Protein AF-0000000074207872 (afdb_homodimer)

Secondary structure (DSSP, 8-state):
-PEEEEEEEE-TT-EEEESSS-SSGGG--HHHHHHHHHHH--SEEEEEHHHHHHHHHHHHHHHHHTSTTHHHHHHHHHSEEEEE-SS-----STTEEEPPS-HHHHHHHHHH-TT--EEEEES-HHHHHHHHHTT---EEEEEE-SB--SSEEESS-TTPPP-BEEEEEEEE-TTS-EEEEEEE-SS-----HHHHHTTSPP-/-PEEEEEEEE-TT-EEEESSS-SSGGG--HHHHHHHHHHH--SEEEEEHHHHHHHHHHHHHHHHHTSTTHHHHHHHHHSEEEEE-SS-----STTEEEPPS-HHHHHHHHHH-TT--EEEEES-HHHHHHHHHTT---EEEEEE-SB--SSEEESS-TTPPP-BEEEEEEEE-TTS-EEEEEEE-SS-----HHHHHTTS---

Structure (mmCIF, N/CA/C/O backbone):
data_AF-0000000074207872-model_v1
#
loop_
_entity.id
_entity.type
_entity.pdbx_description
1 polymer 'Dihydrofolate reductase'
#
loop_
_atom_site.group_PDB
_atom_site.id
_atom_site.type_symbol
_atom_site.label_atom_id
_atom_site.label_alt_id
_atom_site.label_comp_id
_atom_site.label_asym_id
_atom_site.label_entity_id
_atom_site.label_seq_id
_atom_site.pdbx_PDB_ins_code
_atom_site.Cartn_x
_atom_site.Cartn_y
_atom_site.Cartn_z
_atom_site.occupancy
_atom_site.B_iso_or_equiv
_atom_site.auth_seq_id
_atom_site.auth_comp_id
_atom_site.auth_asym_id
_atom_site.auth_atom_id
_atom_site.pdbx_PDB_model_num
ATOM 1 N N . MET A 1 1 ? -16.484 25.281 2.604 1 92.69 1 MET A N 1
ATOM 2 C CA . MET A 1 1 ? -15.773 24.516 3.633 1 92.69 1 MET A CA 1
ATOM 3 C C . MET A 1 1 ? -14.344 24.219 3.199 1 92.69 1 MET A C 1
ATOM 5 O O . MET A 1 1 ? -14.086 23.938 2.023 1 92.69 1 MET A O 1
ATOM 9 N N . ALA A 1 2 ? -13.445 24.359 4.188 1 97.81 2 ALA A N 1
ATOM 10 C CA . ALA A 1 2 ? -12.031 24.141 3.887 1 97.81 2 ALA A CA 1
ATOM 11 C C . ALA A 1 2 ? -11.773 22.688 3.479 1 97.81 2 ALA A C 1
ATOM 13 O O . ALA A 1 2 ? -12.523 21.781 3.863 1 97.81 2 ALA A O 1
ATOM 14 N N . LYS A 1 3 ? -10.805 22.484 2.66 1 98.06 3 LYS A N 1
ATOM 15 C CA . LYS A 1 3 ? -10.344 21.125 2.336 1 98.06 3 LYS A CA 1
ATOM 16 C C . LYS A 1 3 ? -9.32 20.641 3.357 1 98.06 3 LYS A C 1
ATOM 18 O O . LYS A 1 3 ? -8.352 21.344 3.662 1 98.06 3 LYS A O 1
ATOM 23 N N . ILE A 1 4 ? -9.555 19.484 3.92 1 98.69 4 ILE A N 1
ATOM 24 C CA . ILE A 1 4 ? -8.594 18.875 4.836 1 98.69 4 ILE A CA 1
ATOM 25 C C . ILE A 1 4 ? -7.785 17.812 4.098 1 98.69 4 ILE A C 1
ATOM 27 O O . ILE A 1 4 ? -8.344 16.828 3.623 1 98.69 4 ILE A O 1
ATOM 31 N N . VAL A 1 5 ? -6.473 18 4.047 1 98.69 5 VAL A N 1
ATOM 32 C CA . VAL A 1 5 ? -5.574 17.156 3.256 1 98.69 5 VAL A CA 1
ATOM 33 C C . VAL A 1 5 ? -4.488 16.578 4.152 1 98.69 5 VAL A C 1
ATOM 35 O O . VAL A 1 5 ? -3.791 17.312 4.855 1 98.69 5 VAL A O 1
ATOM 38 N N . SER A 1 6 ? -4.43 15.266 4.199 1 98.5 6 SER A N 1
ATOM 39 C CA . SER A 1 6 ? -3.312 14.594 4.852 1 98.5 6 SER A CA 1
ATOM 40 C C . SER A 1 6 ? -2.311 14.07 3.83 1 98.5 6 SER A C 1
ATOM 42 O O . SER A 1 6 ? -2.699 13.539 2.787 1 98.5 6 SER A O 1
ATOM 44 N N . SER A 1 7 ? -1.043 14.219 4.117 1 97.88 7 SER A N 1
ATOM 45 C CA . SER A 1 7 ? 0.035 13.695 3.283 1 97.88 7 SER A CA 1
ATOM 46 C C . SER A 1 7 ? 0.991 12.828 4.098 1 97.88 7 SER A C 1
ATOM 48 O O . SER A 1 7 ? 1.487 13.25 5.141 1 97.88 7 SER A O 1
ATOM 50 N N . LEU A 1 8 ? 1.247 11.625 3.623 1 97.56 8 LEU A N 1
ATOM 51 C CA . LEU A 1 8 ? 2.068 10.656 4.348 1 97.56 8 LEU A CA 1
ATOM 52 C C . LEU A 1 8 ? 3.043 9.961 3.408 1 97.56 8 LEU A C 1
ATOM 54 O O . LEU A 1 8 ? 2.682 9.609 2.283 1 97.56 8 LEU A O 1
ATOM 58 N N . PHE A 1 9 ? 4.281 9.852 3.854 1 96.31 9 PHE A N 1
ATOM 59 C CA . PHE A 1 9 ? 5.184 8.883 3.244 1 96.31 9 PHE A CA 1
ATOM 60 C C . PHE A 1 9 ? 4.828 7.465 3.678 1 96.31 9 PHE A C 1
ATOM 62 O O . PHE A 1 9 ? 4.633 7.203 4.867 1 96.31 9 PHE A O 1
ATOM 69 N N . MET A 1 10 ? 4.727 6.594 2.713 1 97.06 10 MET A N 1
ATOM 70 C CA . MET A 1 10 ? 4.332 5.227 3.049 1 97.06 10 MET A CA 1
ATOM 71 C C . MET A 1 10 ? 5.191 4.215 2.297 1 97.06 10 MET A C 1
ATOM 73 O O . MET A 1 10 ? 5.488 4.398 1.115 1 97.06 10 MET A O 1
ATOM 77 N N . ALA A 1 11 ? 5.605 3.16 2.984 1 96.06 11 ALA A N 1
ATOM 78 C CA . ALA A 1 11 ? 6.289 2.043 2.338 1 96.06 11 ALA A CA 1
ATOM 79 C C . ALA A 1 11 ? 5.289 1.07 1.72 1 96.06 11 ALA A C 1
ATOM 81 O O . ALA A 1 11 ? 4.082 1.2 1.923 1 96.06 11 ALA A O 1
ATOM 82 N N . LEU A 1 12 ? 5.762 0.075 0.973 1 95.44 12 LEU A N 1
ATOM 83 C CA . LEU A 1 12 ? 4.93 -0.897 0.274 1 95.44 12 LEU A CA 1
ATOM 84 C C . LEU A 1 12 ? 4.156 -1.763 1.264 1 95.44 12 LEU A C 1
ATOM 86 O O . LEU A 1 12 ? 3.111 -2.322 0.923 1 95.44 12 LEU A O 1
ATOM 90 N N . ASP A 1 13 ? 4.664 -1.896 2.475 1 94.62 13 ASP A N 1
ATOM 91 C CA . ASP A 1 13 ? 3.988 -2.682 3.502 1 94.62 13 ASP A CA 1
ATOM 92 C C . ASP A 1 13 ? 3.086 -1.8 4.363 1 94.62 13 ASP A C 1
ATOM 94 O O . ASP A 1 13 ? 2.719 -2.18 5.477 1 94.62 13 ASP A O 1
ATOM 98 N N . ALA A 1 14 ? 2.814 -0.57 3.979 1 96.06 14 ALA A N 1
ATOM 99 C CA . ALA A 1 14 ? 1.838 0.378 4.508 1 96.06 14 ALA A CA 1
ATOM 100 C C . ALA A 1 14 ? 2.34 1.023 5.793 1 96.06 14 ALA A C 1
ATOM 102 O O . ALA A 1 14 ? 1.554 1.577 6.566 1 96.06 14 ALA A O 1
ATOM 103 N N . VAL A 1 15 ? 3.66 0.906 6.023 1 95.19 15 VAL A N 1
ATOM 104 C CA . VAL A 1 15 ? 4.262 1.58 7.168 1 95.19 15 VAL A CA 1
ATOM 105 C C . VAL A 1 15 ? 4.477 3.057 6.848 1 95.19 15 VAL A C 1
ATOM 107 O O . VAL A 1 15 ? 5.004 3.396 5.785 1 95.19 15 VAL A O 1
ATOM 110 N N . VAL A 1 16 ? 4.023 3.912 7.793 1 95.88 16 VAL A N 1
ATOM 111 C CA . VAL A 1 16 ? 4.141 5.352 7.578 1 95.88 16 VAL A CA 1
ATOM 112 C C . VAL A 1 16 ? 5.152 5.941 8.555 1 95.88 16 VAL A C 1
ATOM 114 O O . VAL A 1 16 ? 5.648 7.051 8.352 1 95.88 16 VAL A O 1
ATOM 117 N N . GLU A 1 17 ? 5.438 5.297 9.602 1 93.19 17 GLU A N 1
ATOM 118 C CA . GLU A 1 17 ? 6.508 5.625 10.539 1 93.19 17 GLU A CA 1
ATOM 119 C C . GLU A 1 17 ? 7.367 4.402 10.844 1 93.19 17 GLU A C 1
ATOM 121 O O . GLU A 1 17 ? 6.988 3.561 11.664 1 93.19 17 GLU A O 1
ATOM 126 N N . PRO A 1 18 ? 8.484 4.289 10.281 1 90.31 18 PRO A N 1
ATOM 127 C CA . PRO A 1 18 ? 9.305 3.09 10.477 1 90.31 18 PRO A CA 1
ATOM 128 C C . PRO A 1 18 ? 9.883 2.992 11.883 1 90.31 18 PRO A C 1
ATOM 130 O O . PRO A 1 18 ? 10.172 4.016 12.508 1 90.31 18 PRO A O 1
ATOM 133 N N . ASP A 1 19 ? 10.07 1.761 12.289 1 88.38 19 ASP A N 1
ATOM 134 C CA . ASP A 1 19 ? 10.719 1.52 13.57 1 88.38 19 ASP A CA 1
ATOM 135 C C . ASP A 1 19 ? 12.211 1.831 13.5 1 88.38 19 ASP A C 1
ATOM 137 O O . ASP A 1 19 ? 12.82 2.229 14.5 1 88.38 19 ASP A O 1
ATOM 141 N N . LYS A 1 20 ? 12.734 1.525 12.391 1 81.19 20 LYS A N 1
ATOM 142 C CA . LYS A 1 20 ? 14.172 1.697 12.195 1 81.19 20 LYS A CA 1
ATOM 143 C C . LYS A 1 20 ? 14.477 2.27 10.812 1 81.19 20 LYS A C 1
ATOM 145 O O . LYS A 1 20 ? 13.773 1.975 9.844 1 81.19 20 LYS A O 1
ATOM 150 N N . GLY A 1 21 ? 15.477 3.098 10.867 1 74.69 21 GLY A N 1
ATOM 151 C CA . GLY A 1 21 ? 15.992 3.572 9.594 1 74.69 21 GLY A CA 1
ATOM 152 C C . GLY A 1 21 ? 15.047 4.523 8.883 1 74.69 21 GLY A C 1
ATOM 153 O O . GLY A 1 21 ? 14.109 5.043 9.492 1 74.69 21 GLY A O 1
ATOM 154 N N . ASN A 1 22 ? 15.547 4.961 7.746 1 80.44 22 ASN A N 1
ATOM 155 C CA . ASN A 1 22 ? 14.781 5.844 6.875 1 80.44 22 ASN A CA 1
ATOM 156 C C . ASN A 1 22 ? 14.719 5.309 5.449 1 80.44 22 ASN A C 1
ATOM 158 O O . ASN A 1 22 ? 15.648 5.508 4.668 1 80.44 22 ASN A O 1
ATOM 162 N N . TRP A 1 23 ? 13.633 4.738 5.113 1 80.06 23 TRP A N 1
ATOM 163 C CA . TRP A 1 23 ? 13.484 4.117 3.801 1 80.06 23 TRP A CA 1
ATOM 164 C C . TRP A 1 23 ? 13.133 5.156 2.742 1 80.06 23 TRP A C 1
ATOM 166 O O . TRP A 1 23 ? 13.234 4.887 1.543 1 80.06 23 TRP A O 1
ATOM 176 N N . HIS A 1 24 ? 12.711 6.332 3.162 1 86.56 24 HIS A N 1
ATOM 177 C CA . HIS A 1 24 ? 12.094 7.266 2.227 1 86.56 24 HIS A CA 1
ATOM 178 C C . HIS A 1 24 ? 13.125 8.227 1.649 1 86.56 24 HIS A C 1
ATOM 180 O O . HIS A 1 24 ? 12.977 8.695 0.517 1 86.56 24 HIS A O 1
ATOM 186 N N . PHE A 1 25 ? 14.289 8.422 2.297 1 87.75 25 PHE A N 1
ATOM 187 C CA . PHE A 1 25 ? 15.188 9.5 1.907 1 87.75 25 PHE A CA 1
ATOM 188 C C . PHE A 1 25 ? 15.859 9.195 0.573 1 87.75 25 PHE A C 1
ATOM 190 O O . PHE A 1 25 ? 15.992 10.07 -0.28 1 87.75 25 PHE A O 1
ATOM 197 N N . PRO A 1 26 ? 16.266 7.957 0.367 1 89 26 PRO A N 1
ATOM 198 C CA . PRO A 1 26 ? 16.953 7.664 -0.893 1 89 26 PRO A CA 1
ATOM 199 C C . PRO A 1 26 ? 16.078 7.949 -2.117 1 89 26 PRO A C 1
ATOM 201 O O . PRO A 1 26 ? 16.594 8.055 -3.232 1 89 26 PRO A O 1
ATOM 204 N N . TYR A 1 27 ? 14.812 8.117 -1.928 1 91.5 27 TYR A N 1
ATOM 205 C CA . TYR A 1 27 ? 13.914 8.258 -3.064 1 91.5 27 TYR A CA 1
ATOM 206 C C . TYR A 1 27 ? 13.461 9.703 -3.227 1 91.5 27 TYR A C 1
ATOM 208 O O . TYR A 1 27 ? 12.633 10.008 -4.086 1 91.5 27 TYR A O 1
ATOM 216 N N . PHE A 1 28 ? 13.992 10.562 -2.414 1 90.38 28 PHE A N 1
ATOM 217 C CA . PHE A 1 28 ? 13.625 11.977 -2.494 1 90.38 28 PHE A CA 1
ATOM 218 C C . PHE A 1 28 ? 14.188 12.609 -3.758 1 90.38 28 PHE A C 1
ATOM 220 O O . PHE A 1 28 ? 15.359 12.43 -4.078 1 90.38 28 PHE A O 1
ATOM 227 N N . ASN A 1 29 ? 13.383 13.258 -4.551 1 90.12 29 ASN A N 1
ATOM 228 C CA . ASN A 1 29 ? 13.766 13.992 -5.75 1 90.12 29 ASN A CA 1
ATOM 229 C C . ASN A 1 29 ? 12.922 15.25 -5.938 1 90.12 29 ASN A C 1
ATOM 231 O O . ASN A 1 29 ? 12.141 15.609 -5.055 1 90.12 29 ASN A O 1
ATOM 235 N N . ASP A 1 30 ? 13.094 15.945 -6.984 1 89.88 30 ASP A N 1
ATOM 236 C CA . ASP A 1 30 ? 12.414 17.219 -7.199 1 89.88 30 ASP A CA 1
ATOM 237 C C . ASP A 1 30 ? 10.906 17.016 -7.336 1 89.88 30 ASP A C 1
ATOM 239 O O . ASP A 1 30 ? 10.125 17.859 -6.895 1 89.88 30 ASP A O 1
ATOM 243 N N . GLU A 1 31 ? 10.508 15.914 -7.965 1 93.44 31 GLU A N 1
ATOM 244 C CA . GLU A 1 31 ? 9.078 15.625 -8.109 1 93.44 31 GLU A CA 1
ATOM 245 C C . GLU A 1 31 ? 8.406 15.469 -6.754 1 93.44 31 GLU A C 1
ATOM 247 O O . GLU A 1 31 ? 7.344 16.047 -6.512 1 93.44 31 GLU A O 1
ATOM 252 N N . LEU A 1 32 ? 9.047 14.703 -5.902 1 93.12 32 LEU A N 1
ATOM 253 C CA . LEU A 1 32 ? 8.516 14.477 -4.562 1 93.12 32 LEU A CA 1
ATOM 254 C C . LEU A 1 32 ? 8.484 15.773 -3.76 1 93.12 32 LEU A C 1
ATOM 256 O O . LEU A 1 32 ? 7.484 16.078 -3.113 1 93.12 32 LEU A O 1
ATOM 260 N N . GLY A 1 33 ? 9.586 16.469 -3.811 1 90.25 33 GLY A N 1
ATOM 261 C CA . GLY A 1 33 ? 9.633 17.75 -3.117 1 90.25 33 GLY A CA 1
ATOM 262 C C . GLY A 1 33 ? 8.508 18.688 -3.514 1 90.25 33 GLY A C 1
ATOM 263 O O . GLY A 1 33 ? 7.867 19.297 -2.652 1 90.25 33 GLY A O 1
ATOM 264 N N . ALA A 1 34 ? 8.273 18.781 -4.781 1 91.44 34 ALA A N 1
ATOM 265 C CA . ALA A 1 34 ? 7.223 19.656 -5.293 1 91.44 34 ALA A CA 1
ATOM 266 C C . ALA A 1 34 ? 5.844 19.188 -4.84 1 91.44 34 ALA A C 1
ATOM 268 O O . ALA A 1 34 ? 4.996 20 -4.465 1 91.44 34 ALA A O 1
ATOM 269 N N . ALA A 1 35 ? 5.656 17.906 -4.891 1 94.25 35 ALA A N 1
ATOM 270 C CA . ALA A 1 35 ? 4.367 17.344 -4.5 1 94.25 35 ALA A CA 1
ATOM 271 C C . ALA A 1 35 ? 4.109 17.547 -3.01 1 94.25 35 ALA A C 1
ATOM 273 O O . ALA A 1 35 ? 3 17.891 -2.605 1 94.25 35 ALA A O 1
ATOM 274 N N . VAL A 1 36 ? 5.098 17.312 -2.215 1 92.94 36 VAL A N 1
ATOM 275 C CA . VAL A 1 36 ? 4.996 17.516 -0.773 1 92.94 36 VAL A CA 1
ATOM 276 C C . VAL A 1 36 ? 4.715 18.984 -0.479 1 92.94 36 VAL A C 1
ATOM 278 O O . VAL A 1 36 ? 3.834 19.312 0.323 1 92.94 36 VAL A O 1
ATOM 281 N N . ASP A 1 37 ? 5.414 19.812 -1.17 1 90.12 37 ASP A N 1
ATOM 282 C CA . ASP A 1 37 ? 5.207 21.25 -1.002 1 90.12 37 ASP A CA 1
ATOM 283 C C . ASP A 1 37 ? 3.762 21.641 -1.308 1 90.12 37 ASP A C 1
ATOM 285 O O . ASP A 1 37 ? 3.158 22.438 -0.578 1 90.12 37 ASP A O 1
ATOM 289 N N . GLU A 1 38 ? 3.273 21.094 -2.33 1 92.5 38 GLU A N 1
ATOM 290 C CA . GLU A 1 38 ? 1.896 21.391 -2.715 1 92.5 38 GLU A CA 1
ATOM 291 C C . GLU A 1 38 ? 0.917 20.969 -1.624 1 92.5 38 GLU A C 1
ATOM 293 O O . GLU A 1 38 ? -0.023 21.703 -1.309 1 92.5 38 GLU A O 1
ATOM 298 N N . THR A 1 39 ? 1.133 19.812 -1.017 1 94.75 39 THR A N 1
ATOM 299 C CA . THR A 1 39 ? 0.237 19.328 0.029 1 94.75 39 THR A CA 1
ATOM 300 C C . THR A 1 39 ? 0.387 20.156 1.297 1 94.75 39 THR A C 1
ATOM 302 O O . THR A 1 39 ? -0.563 20.297 2.07 1 94.75 39 THR A O 1
ATOM 305 N N . HIS A 1 40 ? 1.535 20.797 1.459 1 92.75 40 HIS A N 1
ATOM 306 C CA . HIS A 1 40 ? 1.838 21.531 2.68 1 92.75 40 HIS A CA 1
ATOM 307 C C . HIS A 1 40 ? 1.48 23 2.537 1 92.75 40 HIS A C 1
ATOM 309 O O . HIS A 1 40 ? 1.547 23.766 3.508 1 92.75 40 HIS A O 1
ATOM 315 N N . THR A 1 41 ? 1.206 23.438 1.348 1 94.5 41 THR A N 1
ATOM 316 C CA . THR A 1 41 ? 0.68 24.781 1.174 1 94.5 41 THR A CA 1
ATOM 317 C C . THR A 1 41 ? -0.758 24.875 1.677 1 94.5 41 THR A C 1
ATOM 319 O O . THR A 1 41 ? -1.679 24.375 1.033 1 94.5 41 THR A O 1
ATOM 322 N N . ALA A 1 42 ? -0.904 25.484 2.875 1 97.25 42 ALA A N 1
ATOM 323 C CA . ALA A 1 42 ? -2.203 25.5 3.539 1 97.25 42 ALA A CA 1
ATOM 324 C C . ALA A 1 42 ? -2.355 26.734 4.418 1 97.25 42 ALA A C 1
ATOM 326 O O . ALA A 1 42 ? -1.379 27.438 4.68 1 97.25 42 ALA A O 1
ATOM 327 N N . ASP A 1 43 ? -3.594 27.016 4.793 1 98 43 ASP A N 1
ATOM 328 C CA . ASP A 1 43 ? -3.881 28.109 5.723 1 98 43 ASP A CA 1
ATOM 329 C C . ASP A 1 43 ? -3.58 27.703 7.16 1 98 43 ASP A C 1
ATOM 331 O O . ASP A 1 43 ? -3.205 28.531 7.984 1 98 43 ASP A O 1
ATOM 335 N N . VAL A 1 44 ? -3.754 26.438 7.41 1 98.12 44 VAL A N 1
ATOM 336 C CA . VAL A 1 44 ? -3.582 25.891 8.758 1 98.12 44 VAL A CA 1
ATOM 337 C C . VAL A 1 44 ? -2.898 24.531 8.688 1 98.12 44 VAL A C 1
ATOM 339 O O . VAL A 1 44 ? -3.232 23.703 7.832 1 98.12 44 VAL A O 1
ATOM 342 N N . PHE A 1 45 ? -1.943 24.375 9.562 1 98 45 PHE A N 1
ATOM 343 C CA . PHE A 1 45 ? -1.402 23.047 9.836 1 98 45 PHE A CA 1
ATOM 344 C C . PHE A 1 45 ? -2.002 22.484 11.117 1 98 45 PHE A C 1
ATOM 346 O O . PHE A 1 45 ? -1.968 23.125 12.164 1 98 45 PHE A O 1
ATOM 353 N N . LEU A 1 46 ? -2.572 21.375 11 1 98.38 46 LEU A N 1
ATOM 354 C CA . LEU A 1 46 ? -3.074 20.656 12.164 1 98.38 46 LEU A CA 1
ATOM 355 C C . LEU A 1 46 ? -2.113 19.547 12.562 1 98.38 46 LEU A C 1
ATOM 357 O O . LEU A 1 46 ? -1.762 18.688 11.742 1 98.38 46 LEU A O 1
ATOM 361 N N . PHE A 1 47 ? -1.673 19.547 13.852 1 97.81 47 PHE A N 1
ATOM 362 C CA . PHE A 1 47 ? -0.674 18.609 14.344 1 97.81 47 PHE A CA 1
ATOM 363 C C . PHE A 1 47 ? -1.219 17.812 15.516 1 97.81 47 PHE A C 1
ATOM 365 O O . PHE A 1 47 ? -1.949 18.344 16.359 1 97.81 47 PHE A O 1
ATOM 372 N N . GLY A 1 48 ? -0.815 16.531 15.516 1 97.12 48 GLY A N 1
ATOM 373 C CA . GLY A 1 48 ? -0.697 15.891 16.812 1 97.12 48 GLY A CA 1
ATOM 374 C C . GLY A 1 48 ? 0.557 16.297 17.578 1 97.12 48 GLY A C 1
ATOM 375 O O . GLY A 1 48 ? 1.52 16.781 16.969 1 97.12 48 GLY A O 1
ATOM 376 N N . ARG A 1 49 ? 0.587 16 18.828 1 95.75 49 ARG A N 1
ATOM 377 C CA . ARG A 1 49 ? 1.651 16.484 19.688 1 95.75 49 ARG A CA 1
ATOM 378 C C . ARG A 1 49 ? 3.008 15.938 19.266 1 95.75 49 ARG A C 1
ATOM 380 O O . ARG A 1 49 ? 3.979 16.688 19.141 1 95.75 49 ARG A O 1
ATOM 387 N N . VAL A 1 50 ? 3.078 14.664 18.969 1 93.62 50 VAL A N 1
ATOM 388 C CA . VAL A 1 50 ? 4.348 14 18.672 1 93.62 50 VAL A CA 1
ATOM 389 C C . VAL A 1 50 ? 4.941 14.57 17.391 1 93.62 50 VAL A C 1
ATOM 391 O O . VAL A 1 50 ? 6.129 14.906 17.344 1 93.62 50 VAL A O 1
ATOM 394 N N . THR A 1 51 ? 4.125 14.703 16.375 1 94.88 51 THR A N 1
ATOM 395 C CA . THR A 1 51 ? 4.594 15.266 15.117 1 94.88 51 THR A CA 1
ATOM 396 C C . THR A 1 51 ? 4.984 16.734 15.297 1 94.88 51 THR A C 1
ATOM 398 O O . THR A 1 51 ? 6 17.172 14.758 1 94.88 51 THR A O 1
ATOM 401 N N . TYR A 1 52 ? 4.203 17.453 16.062 1 95.88 52 TYR A N 1
ATOM 402 C CA . TYR A 1 52 ? 4.535 18.859 16.312 1 95.88 52 TYR A CA 1
ATOM 403 C C . TYR A 1 52 ? 5.914 18.984 16.953 1 95.88 52 TYR A C 1
ATOM 405 O O . TYR A 1 52 ? 6.734 19.797 16.516 1 95.88 52 TYR A O 1
ATOM 413 N N . ASP A 1 53 ? 6.152 18.172 17.984 1 95 53 ASP A N 1
ATOM 414 C CA . ASP A 1 53 ? 7.43 18.234 18.688 1 95 53 ASP A CA 1
ATOM 415 C C . ASP A 1 53 ? 8.594 17.969 17.734 1 95 53 ASP A C 1
ATOM 417 O O . ASP A 1 53 ? 9.633 18.641 17.828 1 95 53 ASP A O 1
ATOM 421 N N . SER A 1 54 ? 8.367 17.047 16.875 1 93.56 54 SER A N 1
ATOM 422 C CA . SER A 1 54 ? 9.391 16.734 15.883 1 93.56 54 SER A CA 1
ATOM 423 C C . SER A 1 54 ? 9.656 17.922 14.969 1 93.56 54 SER A C 1
ATOM 425 O O . SER A 1 54 ? 10.812 18.312 14.75 1 93.56 54 SER A O 1
ATOM 427 N N . PHE A 1 55 ? 8.625 18.531 14.469 1 94.56 55 PHE A N 1
ATOM 428 C CA . PHE A 1 55 ? 8.75 19.672 13.562 1 94.56 55 PHE A CA 1
ATOM 429 C C . PHE A 1 55 ? 9.344 20.875 14.289 1 94.56 55 PHE A C 1
ATOM 431 O O . PHE A 1 55 ? 10.273 21.516 13.781 1 94.56 55 PHE A O 1
ATOM 438 N N . ALA A 1 5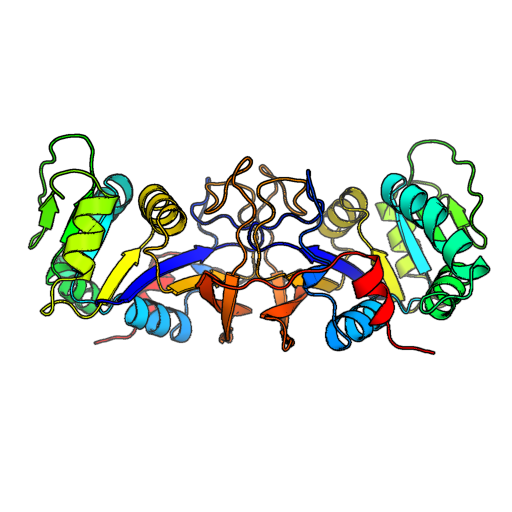6 ? 8.844 21.156 15.445 1 95.06 56 ALA A N 1
ATOM 439 C CA . ALA A 1 56 ? 9.289 22.312 16.219 1 95.06 56 ALA A CA 1
ATOM 440 C C . ALA A 1 56 ? 10.758 22.188 16.594 1 95.06 56 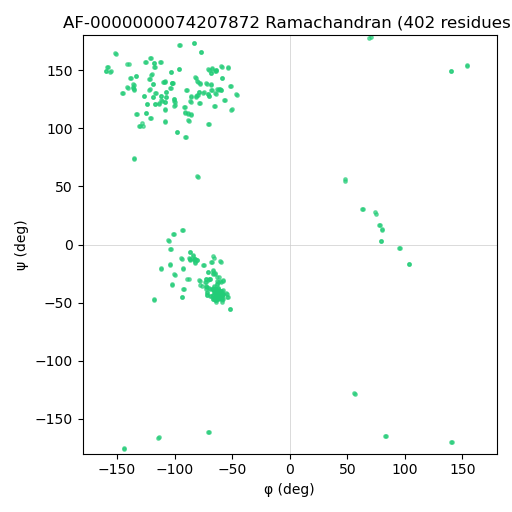ALA A C 1
ATOM 442 O O . ALA A 1 56 ? 11.453 23.188 16.766 1 95.06 56 ALA A O 1
ATOM 443 N N . GLY A 1 57 ? 11.172 20.938 16.703 1 93.75 57 GLY A N 1
ATOM 444 C CA . GLY A 1 57 ? 12.57 20.688 17.047 1 93.75 57 GLY A CA 1
ATOM 445 C C . GLY A 1 57 ? 13.5 20.797 15.859 1 93.75 57 GLY A C 1
ATOM 446 O O . GLY A 1 57 ? 14.719 20.938 16.031 1 93.75 57 GLY A O 1
ATOM 447 N N . ALA A 1 58 ? 12.945 20.828 14.711 1 91.38 58 ALA A N 1
ATOM 448 C CA . ALA A 1 58 ? 13.805 20.719 13.531 1 91.38 58 ALA A CA 1
ATOM 449 C C . ALA A 1 58 ? 13.719 21.969 12.664 1 91.38 58 ALA A C 1
ATOM 451 O O . ALA A 1 58 ? 14.734 22.562 12.328 1 91.38 58 ALA A O 1
ATOM 452 N N . TRP A 1 59 ? 12.539 22.406 12.391 1 92.94 59 TRP A N 1
ATOM 453 C CA . TRP A 1 59 ? 12.344 23.344 11.281 1 92.94 59 TRP A CA 1
ATOM 454 C C . TRP A 1 59 ? 12.797 24.75 11.656 1 92.94 59 TRP A C 1
ATOM 456 O O . TRP A 1 59 ? 13.383 25.453 10.844 1 92.94 59 TRP A O 1
ATOM 466 N N . PRO A 1 60 ? 12.625 25.219 12.938 1 94.38 60 PRO A N 1
ATOM 467 C CA . PRO A 1 60 ? 13.188 26.516 13.305 1 94.38 60 PRO A CA 1
ATOM 468 C C . PRO A 1 60 ? 14.703 26.578 13.141 1 94.38 60 PRO A C 1
ATOM 470 O O . PRO A 1 60 ? 15.242 27.578 12.68 1 94.38 60 PRO A O 1
ATOM 473 N N . GLU A 1 61 ? 15.32 25.5 13.508 1 92.5 61 GLU A N 1
ATOM 474 C CA . GLU A 1 61 ? 16.766 25.438 13.336 1 92.5 61 GLU A CA 1
ATOM 475 C C . GLU A 1 61 ? 17.156 25.453 11.859 1 92.5 61 GLU A C 1
ATOM 477 O O . GLU A 1 61 ? 18.125 26.109 11.469 1 92.5 61 GLU A O 1
ATOM 482 N N . ARG A 1 62 ? 16.422 24.812 11.086 1 90.75 62 ARG A N 1
ATOM 483 C CA . ARG A 1 62 ? 16.688 24.781 9.648 1 90.75 62 ARG A CA 1
ATOM 484 C C . ARG A 1 62 ? 16.469 26.156 9.016 1 90.75 62 ARG A C 1
ATOM 486 O O . ARG A 1 62 ? 17.219 26.547 8.117 1 90.75 62 ARG A O 1
ATOM 493 N N . GLU A 1 63 ? 15.5 26.797 9.461 1 92 63 GLU A N 1
ATOM 494 C CA . GLU A 1 63 ? 15.266 28.172 9 1 92 63 GLU A CA 1
ATOM 495 C C . GLU A 1 63 ? 16.438 29.078 9.344 1 92 63 GLU A C 1
ATOM 497 O O . GLU A 1 63 ? 16.922 29.812 8.492 1 92 63 GLU A O 1
ATOM 502 N N . ALA A 1 64 ? 16.922 28.938 10.508 1 94.25 64 ALA A N 1
ATOM 503 C CA . ALA A 1 64 ? 18 29.797 10.992 1 94.25 64 ALA A CA 1
ATOM 504 C C . ALA A 1 64 ? 19.312 29.469 10.281 1 94.25 64 ALA A C 1
ATOM 506 O O . ALA A 1 64 ? 20.141 30.359 10.039 1 94.25 64 ALA A O 1
ATOM 507 N N . ALA A 1 65 ? 19.438 28.266 9.914 1 91.69 65 ALA A N 1
ATOM 508 C CA . ALA A 1 65 ? 20.688 27.812 9.289 1 91.69 65 ALA A CA 1
ATOM 509 C C . ALA A 1 65 ? 20.812 28.359 7.875 1 91.69 65 ALA A C 1
ATOM 511 O O . ALA A 1 65 ? 21.922 28.484 7.352 1 91.69 65 ALA A O 1
ATOM 512 N N . GLY A 1 66 ? 19.734 28.594 7.199 1 88.75 66 GLY A N 1
ATOM 513 C CA . GLY A 1 66 ? 19.734 29.266 5.91 1 88.75 66 GLY A CA 1
ATOM 514 C C . GLY A 1 66 ? 20.109 28.359 4.758 1 88.75 66 GLY A C 1
ATOM 515 O O . GLY A 1 66 ? 20.516 28.828 3.693 1 88.75 66 GLY A O 1
ATOM 516 N N . GLY A 1 67 ? 20.078 27.188 5.098 1 85.25 67 GLY A N 1
ATOM 517 C CA . GLY A 1 67 ? 20.422 26.219 4.062 1 85.25 67 GLY A CA 1
ATOM 518 C C . GLY A 1 67 ? 19.359 26.094 2.99 1 85.25 67 GLY A C 1
ATOM 519 O O . GLY A 1 67 ? 18.531 27 2.809 1 85.25 67 GLY A O 1
ATOM 520 N N . GLU A 1 68 ? 19.359 25.031 2.219 1 82.94 68 GLU A N 1
ATOM 521 C CA . GLU A 1 68 ? 18.516 24.812 1.052 1 82.94 68 GLU A CA 1
ATOM 522 C C . GLU A 1 68 ? 17.047 24.688 1.452 1 82.94 68 GLU A C 1
ATOM 524 O O . GLU A 1 68 ? 16.156 25.062 0.682 1 82.94 68 GLU A O 1
ATOM 529 N N . ASP A 1 69 ? 16.828 24.281 2.701 1 85.38 69 ASP A N 1
ATOM 530 C CA . ASP A 1 69 ? 15.445 24.062 3.133 1 85.38 69 ASP A CA 1
ATOM 531 C C . ASP A 1 69 ? 14.945 25.234 3.971 1 85.38 69 ASP A C 1
ATOM 533 O O . ASP A 1 69 ? 13.844 25.172 4.523 1 85.38 69 ASP A O 1
ATOM 537 N N . ALA A 1 70 ? 15.68 26.266 4.02 1 89.44 70 ALA A N 1
ATOM 538 C CA . ALA A 1 70 ? 15.328 27.391 4.871 1 89.44 70 ALA A CA 1
ATOM 539 C C . ALA A 1 70 ? 14.055 28.078 4.383 1 89.44 70 ALA A C 1
ATOM 541 O O . ALA A 1 70 ? 13.258 28.562 5.184 1 89.44 70 ALA A O 1
ATOM 542 N N . GLY A 1 71 ? 13.93 28.156 3.064 1 86.5 71 GLY A N 1
ATOM 543 C CA . GLY A 1 71 ? 12.727 28.75 2.514 1 86.5 71 GLY A CA 1
ATOM 544 C C . GLY A 1 71 ? 11.461 28.016 2.912 1 86.5 71 GLY A C 1
ATOM 545 O O . GLY A 1 71 ? 10.484 28.625 3.342 1 86.5 71 GLY A O 1
ATOM 546 N N . PHE A 1 72 ? 11.523 26.75 2.797 1 86.81 72 PHE A N 1
ATOM 547 C CA . PHE A 1 72 ? 10.406 25.906 3.217 1 86.81 72 PHE A CA 1
ATOM 548 C C . PHE A 1 72 ? 10.164 26.047 4.715 1 86.81 72 PHE A C 1
ATOM 550 O O . PHE A 1 72 ? 9.016 26.156 5.156 1 86.81 72 PHE A O 1
ATOM 557 N N . ALA A 1 73 ? 11.188 26.031 5.445 1 90.56 73 ALA A N 1
ATOM 558 C CA . ALA A 1 73 ? 11.117 26.172 6.895 1 90.56 73 ALA A CA 1
ATOM 559 C C . ALA A 1 73 ? 10.438 27.484 7.289 1 90.56 73 ALA A C 1
ATOM 561 O O . ALA A 1 73 ? 9.609 27.5 8.203 1 90.56 73 ALA A O 1
ATOM 562 N N . ARG A 1 74 ? 10.797 28.516 6.598 1 93.38 74 ARG A N 1
ATOM 563 C CA . ARG A 1 74 ? 10.188 29.828 6.875 1 93.38 74 ARG A CA 1
ATOM 564 C C . ARG A 1 74 ? 8.695 29.797 6.566 1 93.38 74 ARG A C 1
ATOM 566 O O . ARG A 1 74 ? 7.891 30.312 7.352 1 93.38 74 ARG A O 1
ATOM 573 N N . ARG A 1 75 ? 8.406 29.156 5.52 1 92.5 75 ARG A N 1
ATOM 574 C CA . ARG A 1 75 ? 7.008 29.109 5.109 1 92.5 75 ARG A CA 1
ATOM 575 C C . ARG A 1 75 ? 6.164 28.375 6.137 1 92.5 75 ARG A C 1
ATOM 577 O O . ARG A 1 75 ? 5.117 28.859 6.566 1 92.5 75 ARG A O 1
ATOM 584 N N . ILE A 1 76 ? 6.625 27.219 6.52 1 92.31 76 ILE A N 1
ATOM 585 C CA . ILE A 1 76 ? 5.828 26.453 7.465 1 92.31 76 ILE A CA 1
ATOM 586 C C . ILE A 1 76 ? 5.832 27.141 8.828 1 92.31 76 ILE A C 1
ATOM 588 O O . ILE A 1 76 ? 4.852 27.062 9.578 1 92.31 76 ILE A O 1
ATOM 592 N N . GLY A 1 77 ? 6.891 27.828 9.117 1 95.12 77 GLY A N 1
ATOM 593 C CA . GLY A 1 77 ? 6.938 28.609 10.344 1 95.12 77 GLY A CA 1
ATOM 594 C C . GLY A 1 77 ? 5.895 29.703 10.398 1 95.12 77 GLY A C 1
ATOM 595 O O . GLY A 1 77 ? 5.387 30.031 11.477 1 95.12 77 GLY A O 1
ATOM 596 N N . ASP A 1 78 ? 5.578 30.234 9.234 1 96.69 78 ASP A N 1
ATOM 597 C CA . ASP A 1 78 ? 4.68 31.375 9.156 1 96.69 78 ASP A CA 1
ATOM 598 C C . ASP A 1 78 ? 3.219 30.938 9.117 1 96.69 78 ASP A C 1
ATOM 600 O O . ASP A 1 78 ? 2.311 31.75 9.305 1 96.69 78 ASP A O 1
ATOM 604 N N . VAL A 1 79 ? 3.016 29.688 8.891 1 97.19 79 VAL A N 1
ATOM 605 C CA . VAL A 1 79 ? 1.658 29.156 8.781 1 97.19 79 VAL A CA 1
ATOM 606 C C . VAL A 1 79 ? 1.072 28.953 10.18 1 97.19 79 VAL A C 1
ATOM 608 O O . VAL A 1 79 ? 1.779 28.547 11.102 1 97.19 79 VAL A O 1
ATOM 611 N N . ARG A 1 80 ? -0.246 29.312 10.289 1 98.19 80 ARG A N 1
ATOM 612 C CA . ARG A 1 80 ? -0.97 29 11.523 1 98.19 80 ARG A CA 1
ATOM 613 C C . ARG A 1 80 ? -0.923 27.516 11.836 1 98.19 80 ARG A C 1
ATOM 615 O O . ARG A 1 80 ? -1.247 26.688 10.977 1 98.19 80 ARG A O 1
ATOM 622 N N . LYS A 1 81 ? -0.443 27.234 13.047 1 98.19 81 LYS A N 1
ATOM 623 C CA . LYS A 1 81 ? -0.348 25.844 13.469 1 98.19 81 LYS A CA 1
ATOM 624 C C . LYS A 1 81 ? -1.253 25.562 14.672 1 98.19 81 LYS A C 1
ATOM 626 O O . LYS A 1 81 ? -1.219 26.312 15.656 1 98.19 81 LYS A O 1
ATOM 631 N N . ILE A 1 82 ? -2.029 24.516 14.562 1 98.25 82 ILE A N 1
ATOM 632 C CA . ILE A 1 82 ? -2.906 24.078 15.648 1 98.25 82 ILE A CA 1
ATOM 633 C C . ILE A 1 82 ? -2.523 22.672 16.094 1 98.25 82 ILE A C 1
ATOM 635 O O . ILE A 1 82 ? -2.463 21.75 15.281 1 98.25 82 ILE A O 1
ATOM 639 N N . VAL A 1 83 ? -2.303 22.562 17.406 1 98.19 83 VAL A N 1
ATOM 640 C CA . VAL A 1 83 ? -1.784 21.312 17.922 1 98.19 83 VAL A CA 1
ATOM 641 C C . VAL A 1 83 ? -2.84 20.641 18.812 1 98.19 83 VAL A C 1
ATOM 643 O O . VAL A 1 83 ? -3.311 21.234 19.781 1 98.19 83 VAL A O 1
ATOM 646 N N . ALA A 1 84 ? -3.203 19.453 18.438 1 97.44 84 ALA A N 1
ATOM 647 C CA . ALA A 1 84 ? -4.129 18.656 19.234 1 97.44 84 ALA A CA 1
ATOM 648 C C . ALA A 1 84 ? -3.389 17.859 20.312 1 97.44 84 ALA A C 1
ATOM 650 O O . ALA A 1 84 ? -2.455 17.109 20 1 97.44 84 ALA A O 1
ATOM 651 N N . SER A 1 85 ? -3.777 18.062 21.484 1 93.62 85 SER A N 1
ATOM 652 C CA . SER A 1 85 ? -3.232 17.344 22.625 1 93.62 85 SER A CA 1
ATOM 653 C C . SER A 1 85 ? -4.219 17.328 23.781 1 93.62 85 SER A C 1
ATOM 655 O O . SER A 1 85 ? -5.008 18.25 23.953 1 93.62 85 SER A O 1
ATOM 657 N N . ARG A 1 86 ? -4.199 16.234 24.609 1 88.88 86 ARG A N 1
ATOM 658 C CA . ARG A 1 86 ? -5.062 16.109 25.781 1 88.88 86 ARG A CA 1
ATOM 659 C C . ARG A 1 86 ? -4.469 16.828 26.984 1 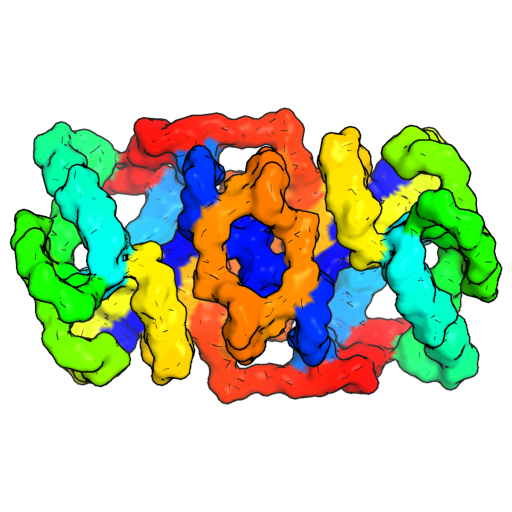88.88 86 ARG A C 1
ATOM 661 O O . ARG A 1 86 ? -5.168 17.094 27.969 1 88.88 86 ARG A O 1
ATOM 668 N N . SER A 1 87 ? -3.174 17.188 26.859 1 90.44 87 SER A N 1
ATOM 669 C CA . SER A 1 87 ? -2.486 17.875 27.938 1 90.44 87 SER A CA 1
ATOM 670 C C . SER A 1 87 ? -2.039 19.266 27.516 1 90.44 87 SER A C 1
ATOM 672 O O . SER A 1 87 ? -1.8 19.516 26.344 1 90.44 87 SER A O 1
ATOM 674 N N . PRO A 1 88 ? -1.959 20.125 28.578 1 91.38 88 PRO A N 1
ATOM 675 C CA . PRO A 1 88 ? -1.449 21.453 28.234 1 91.38 88 PRO A CA 1
ATOM 676 C C . PRO A 1 88 ? -0.054 21.406 27.625 1 91.38 88 PRO A C 1
ATOM 678 O O . PRO A 1 88 ? 0.783 20.609 28.031 1 91.38 88 PRO A O 1
ATOM 681 N N . LEU A 1 89 ? 0.122 22.297 26.672 1 92.12 89 LEU A N 1
ATOM 682 C CA . LEU A 1 89 ? 1.387 22.281 25.953 1 92.12 89 LEU A CA 1
ATOM 683 C C . LEU A 1 89 ? 2.107 23.625 26.094 1 92.12 89 LEU A C 1
ATOM 685 O O . LEU A 1 89 ? 1.466 24.656 26.25 1 92.12 89 LEU A O 1
ATOM 689 N N . ASP A 1 90 ? 3.375 23.547 26.141 1 91.62 90 ASP A N 1
ATOM 690 C CA . ASP A 1 90 ? 4.234 24.719 25.969 1 91.62 90 ASP A CA 1
ATOM 691 C C . ASP A 1 90 ? 4.75 24.812 24.531 1 91.62 90 ASP A C 1
ATOM 693 O O . ASP A 1 90 ? 5.738 24.172 24.172 1 91.62 90 ASP A O 1
ATOM 697 N N . LEU A 1 91 ? 4.059 25.641 23.703 1 94.69 91 LEU A N 1
ATOM 698 C CA . LEU A 1 91 ? 4.367 25.734 22.281 1 94.69 91 LEU A CA 1
ATOM 699 C C . LEU A 1 91 ? 5.395 26.828 22.016 1 94.69 91 LEU A C 1
ATOM 701 O O . LEU A 1 91 ? 5.129 28.016 22.281 1 94.69 91 LEU A O 1
ATOM 705 N N . THR A 1 92 ? 6.582 26.453 21.469 1 91.62 92 THR A N 1
ATOM 706 C CA . THR A 1 92 ? 7.695 27.375 21.312 1 91.62 92 THR A CA 1
ATOM 707 C C . THR A 1 92 ? 7.84 27.812 19.859 1 91.62 92 THR A C 1
ATOM 709 O O . THR A 1 92 ? 8.539 28.781 19.562 1 91.62 92 THR A O 1
ATOM 712 N N . TRP A 1 93 ? 7.234 27.078 18.922 1 96.44 93 TRP A N 1
ATOM 713 C CA . TRP A 1 93 ? 7.301 27.406 17.516 1 96.44 93 TRP A CA 1
ATOM 714 C C . TRP A 1 93 ? 6.285 28.484 17.156 1 96.44 93 TRP A C 1
ATOM 716 O O . TRP A 1 93 ? 5.109 28.391 17.5 1 96.44 93 TRP A O 1
ATOM 726 N N . ARG A 1 94 ? 6.738 29.578 16.516 1 96.88 94 ARG A N 1
ATOM 727 C CA . ARG A 1 94 ? 5.867 30.719 16.266 1 96.88 94 ARG A CA 1
ATOM 728 C C . ARG A 1 94 ? 4.59 30.297 15.562 1 96.88 94 ARG A C 1
ATOM 730 O O . ARG A 1 94 ? 4.582 29.297 14.828 1 96.88 94 ARG A O 1
ATOM 737 N N . ASN A 1 95 ? 3.506 31.016 15.734 1 97.94 95 ASN A N 1
ATOM 738 C CA . ASN A 1 95 ? 2.199 30.844 15.109 1 97.94 95 ASN A CA 1
ATOM 739 C C . ASN A 1 95 ? 1.571 29.5 15.477 1 97.94 95 ASN A C 1
ATOM 741 O O . ASN A 1 95 ? 0.922 28.875 14.641 1 97.94 95 ASN A O 1
ATOM 745 N N . SER A 1 96 ? 1.904 29.031 16.703 1 98 96 SER A N 1
ATOM 746 C CA . SER A 1 96 ? 1.347 27.766 17.188 1 98 96 SER A CA 1
ATOM 747 C C . SER A 1 96 ? 0.324 28.016 18.281 1 98 96 SER A C 1
ATOM 749 O O . SER A 1 96 ? 0.507 28.891 19.125 1 98 96 SER A O 1
ATOM 751 N N . GLU A 1 97 ? -0.717 27.281 18.266 1 97.69 97 GLU A N 1
ATOM 752 C CA . GLU A 1 97 ? -1.718 27.297 19.328 1 97.69 97 GLU A CA 1
ATOM 753 C C . GLU A 1 97 ? -2.229 25.891 19.609 1 97.69 97 GLU A C 1
ATOM 755 O O . GLU A 1 97 ? -2.143 25 18.766 1 97.69 97 GLU A O 1
ATOM 760 N N . GLN A 1 98 ? -2.709 25.719 20.812 1 97.62 98 GLN A N 1
ATOM 761 C CA . GLN A 1 98 ? -3.277 24.422 21.188 1 97.62 98 GLN A CA 1
ATOM 762 C C . GLN A 1 98 ? -4.77 24.375 20.875 1 97.62 98 GLN A C 1
ATOM 764 O O . GLN A 1 98 ? -5.504 25.312 21.141 1 97.62 98 GLN A O 1
ATOM 769 N N . LEU A 1 99 ? -5.129 23.266 20.25 1 97 99 LEU A N 1
ATOM 770 C CA . LEU A 1 99 ? -6.539 23.062 19.953 1 97 99 LEU A CA 1
ATOM 771 C C . LEU A 1 99 ? -7.363 22.969 21.234 1 97 99 LEU A C 1
ATOM 773 O O . LEU A 1 99 ? -6.969 22.297 22.188 1 97 99 LEU A O 1
ATOM 777 N N . GLN A 1 100 ? -8.438 23.672 21.234 1 94.06 100 GLN A N 1
ATOM 778 C CA . GLN A 1 100 ? -9.312 23.641 22.406 1 94.06 100 GLN A CA 1
ATOM 779 C C . GLN A 1 100 ? -10.523 22.75 22.156 1 94.06 100 GLN A C 1
ATOM 781 O O . GLN A 1 100 ? -11.078 22.734 21.062 1 94.06 100 GLN A O 1
ATOM 786 N N . GLY A 1 101 ? -10.883 22 23.156 1 93.69 101 GLY A N 1
ATOM 787 C CA . GLY A 1 101 ? -12.078 21.172 23.078 1 93.69 101 GLY A CA 1
ATOM 788 C C . GLY A 1 101 ? -11.836 19.859 22.375 1 93.69 101 GLY A C 1
ATOM 789 O O . GLY A 1 101 ? -10.703 19.391 22.281 1 93.69 101 GLY A O 1
ATOM 790 N N . ASP A 1 102 ? -12.992 19.234 22 1 96 102 ASP A N 1
ATOM 791 C CA . ASP A 1 102 ? -12.953 17.953 21.312 1 96 102 ASP A CA 1
ATOM 792 C C . ASP A 1 102 ? -12.367 18.094 19.906 1 96 102 ASP A C 1
ATOM 794 O O . ASP A 1 102 ? -12.727 19.016 19.172 1 96 102 ASP A O 1
ATOM 798 N N . LEU A 1 103 ? -11.453 17.203 19.594 1 97.44 103 LEU A N 1
ATOM 799 C CA . LEU A 1 103 ? -10.734 17.266 18.328 1 97.44 103 LEU A CA 1
ATOM 800 C C . LEU A 1 103 ? -11.711 17.375 17.156 1 97.44 103 LEU A C 1
ATOM 802 O O . LEU A 1 103 ? -11.602 18.281 16.344 1 97.44 103 LEU A O 1
ATOM 806 N N . VAL A 1 104 ? -12.648 16.453 17.031 1 97.81 104 VAL A N 1
ATOM 807 C CA . VAL A 1 104 ? -13.547 16.359 15.891 1 97.81 104 VAL A CA 1
ATOM 808 C C . VAL A 1 104 ? -14.406 17.625 15.797 1 97.81 104 VAL A C 1
ATOM 810 O O . VAL A 1 104 ? -14.547 18.203 14.719 1 97.81 104 VAL A O 1
ATOM 813 N N . GLU A 1 105 ? -14.922 18.094 16.922 1 97.56 105 GLU A N 1
ATOM 814 C CA . GLU A 1 105 ? -15.75 19.297 16.938 1 97.56 105 GLU A CA 1
ATOM 815 C C . GLU A 1 105 ? -14.938 20.531 16.562 1 97.56 105 GLU A C 1
ATOM 817 O O . GLU A 1 105 ? -15.391 21.359 15.773 1 97.56 105 GLU A O 1
ATOM 822 N N . ALA A 1 106 ? -13.812 20.594 17.141 1 97.44 106 ALA A N 1
ATOM 823 C CA . ALA A 1 106 ? -12.961 21.75 16.891 1 97.44 106 ALA A CA 1
ATOM 824 C C . ALA A 1 106 ? -12.523 21.812 15.43 1 97.44 106 ALA A C 1
ATOM 826 O O . ALA A 1 106 ? -12.516 22.875 14.82 1 97.44 106 ALA A O 1
ATOM 827 N N . VAL A 1 107 ? -12.188 20.656 14.867 1 98.19 107 VAL A N 1
ATOM 828 C CA . VAL A 1 107 ? -11.734 20.625 13.484 1 98.19 107 VAL A CA 1
ATOM 829 C C . VAL A 1 107 ? -12.906 20.875 12.547 1 98.19 107 VAL A C 1
ATOM 831 O O . VAL A 1 107 ? -12.75 21.531 11.516 1 98.19 107 VAL A O 1
ATOM 834 N N . ALA A 1 108 ? -14.086 20.391 12.867 1 98.12 108 ALA A N 1
ATOM 835 C CA . ALA A 1 108 ? -15.273 20.688 12.07 1 98.12 108 ALA A CA 1
ATOM 836 C C . ALA A 1 108 ? -15.531 22.188 12.031 1 98.12 108 ALA A C 1
ATOM 838 O O . ALA A 1 108 ? -15.891 22.734 10.977 1 98.12 108 ALA A O 1
ATOM 839 N N . ALA A 1 109 ? -15.344 22.781 13.188 1 97.44 109 ALA A N 1
ATOM 840 C CA . ALA A 1 109 ? -15.523 24.234 13.258 1 97.44 109 ALA A CA 1
ATOM 841 C C . ALA A 1 109 ? -14.484 24.953 12.398 1 97.44 109 ALA A C 1
ATOM 843 O O . ALA A 1 109 ? -14.805 25.922 11.695 1 97.44 109 ALA A O 1
ATOM 844 N N . LEU A 1 110 ? -13.25 24.516 12.484 1 97.25 110 LEU A N 1
ATOM 845 C CA . LEU A 1 110 ? -12.195 25.078 11.664 1 97.25 110 LEU A CA 1
ATOM 846 C C . LEU A 1 110 ? -12.516 24.938 10.18 1 97.25 110 LEU A C 1
ATOM 848 O O . LEU A 1 110 ? -12.328 25.875 9.398 1 97.25 110 LEU A O 1
ATOM 852 N N . LYS A 1 111 ? -12.938 23.75 9.82 1 97.81 111 LYS A N 1
ATOM 853 C CA . LYS A 1 111 ? -13.297 23.422 8.438 1 97.81 111 LYS A CA 1
ATOM 854 C C . LYS A 1 111 ? -14.398 24.344 7.934 1 97.81 111 LYS A C 1
ATOM 856 O O . LYS A 1 111 ? -14.438 24.703 6.75 1 97.81 111 LYS A O 1
ATOM 861 N N . ALA A 1 112 ? -15.297 24.828 8.797 1 97.62 112 ALA A N 1
ATOM 862 C CA . ALA A 1 112 ? -16.453 25.641 8.43 1 97.62 112 ALA A CA 1
ATOM 863 C C . ALA A 1 112 ? -16.078 27.125 8.391 1 97.62 112 ALA A C 1
ATOM 865 O O . ALA A 1 112 ? -16.859 27.953 7.918 1 97.62 112 ALA A O 1
ATOM 866 N N . ASP A 1 113 ? -14.93 27.438 8.898 1 97.38 113 ASP A N 1
ATOM 867 C CA . ASP A 1 113 ? -14.484 28.828 8.898 1 97.38 113 ASP A CA 1
ATOM 868 C C . ASP A 1 113 ? -14.242 29.328 7.473 1 97.38 113 ASP A C 1
ATOM 870 O O . ASP A 1 113 ? -13.367 28.812 6.77 1 97.38 113 ASP A O 1
ATOM 874 N N . PRO A 1 114 ? -14.906 30.344 6.949 1 97.31 114 PRO A N 1
ATOM 875 C CA . PRO A 1 114 ? -14.805 30.797 5.562 1 97.31 114 PRO A CA 1
ATOM 876 C C . PRO A 1 114 ? -13.445 31.406 5.238 1 97.31 114 PRO A C 1
ATOM 878 O O . PRO A 1 114 ? -13.094 31.562 4.066 1 97.31 114 PRO A O 1
ATOM 881 N N . ALA A 1 115 ? -12.711 31.703 6.273 1 97.38 115 ALA A N 1
ATOM 882 C CA . ALA A 1 115 ? -11.398 32.312 6.066 1 97.38 115 ALA A CA 1
ATOM 883 C C . ALA A 1 115 ? -10.352 31.25 5.754 1 97.38 115 ALA A C 1
ATOM 885 O O . ALA A 1 115 ? -9.234 31.578 5.34 1 97.38 115 ALA A O 1
ATOM 886 N N . ILE A 1 116 ? -10.703 30.078 5.969 1 98 116 ILE A N 1
ATOM 887 C CA . ILE A 1 116 ? -9.766 28.969 5.781 1 98 116 ILE A CA 1
ATOM 888 C C . ILE A 1 116 ? -10.148 28.172 4.531 1 98 116 ILE A C 1
ATOM 890 O O . ILE A 1 116 ? -11.297 27.766 4.379 1 98 116 ILE A O 1
ATOM 894 N N . GLN A 1 117 ? -9.148 27.984 3.629 1 98.06 117 GLN A N 1
ATOM 895 C CA . GLN A 1 117 ? -9.414 27.234 2.402 1 98.06 117 GLN A CA 1
ATOM 896 C C . GLN A 1 117 ? -8.859 25.812 2.496 1 98.06 117 GLN A C 1
ATOM 898 O O . GLN A 1 117 ? -9.406 24.891 1.9 1 98.06 117 GLN A O 1
ATOM 903 N N . LYS A 1 118 ? -7.793 25.641 3.156 1 98.5 118 LYS A N 1
ATOM 904 C CA . LYS A 1 118 ? -7.109 24.359 3.209 1 98.5 118 LYS A CA 1
ATOM 905 C C . LYS A 1 118 ? -6.461 24.141 4.57 1 98.5 118 LYS A C 1
ATOM 907 O O . LYS A 1 118 ? -5.809 25.031 5.109 1 98.5 118 LYS A O 1
ATOM 912 N N . ILE A 1 119 ? -6.691 23 5.172 1 98.56 119 ILE A N 1
ATOM 913 C CA . ILE A 1 119 ? -6.035 22.516 6.379 1 98.56 119 ILE A CA 1
ATOM 914 C C . ILE A 1 119 ? -5.152 21.312 6.031 1 98.56 119 ILE A C 1
ATOM 916 O O . ILE A 1 119 ? -5.621 20.344 5.434 1 98.56 119 ILE A O 1
ATOM 920 N N . ALA A 1 120 ? -3.898 21.391 6.352 1 98.44 120 ALA A N 1
ATOM 921 C CA . ALA A 1 120 ? -2.961 20.328 6.004 1 98.44 120 ALA A CA 1
ATOM 922 C C . ALA A 1 120 ? -2.504 19.578 7.25 1 98.44 120 ALA A C 1
ATOM 924 O O . ALA A 1 120 ? -2.316 20.172 8.312 1 98.44 120 ALA A O 1
ATOM 925 N N . LEU A 1 121 ? -2.4 18.312 7.098 1 97.62 121 LEU A N 1
ATOM 926 C CA . LEU A 1 121 ? -1.792 17.438 8.094 1 97.62 121 LEU A CA 1
ATOM 927 C C . LEU A 1 121 ? -0.567 16.734 7.523 1 97.62 121 LEU A C 1
ATOM 929 O O . LEU A 1 121 ? -0.582 16.281 6.375 1 97.62 121 LEU A O 1
ATOM 933 N N . SER A 1 122 ? 0.427 16.656 8.258 1 92.94 122 SER A N 1
ATOM 934 C CA . SER A 1 122 ? 1.605 15.828 8.039 1 92.94 122 SER A CA 1
ATOM 935 C C . SER A 1 122 ? 1.84 14.883 9.211 1 92.94 122 SER A C 1
ATOM 937 O O . SER A 1 122 ? 1.897 15.312 10.367 1 92.94 122 SER A O 1
ATOM 939 N N . GLY A 1 123 ? 2.094 13.609 8.844 1 95.62 123 GLY A N 1
ATOM 940 C CA . GLY A 1 123 ? 2.137 12.688 9.969 1 95.62 123 GLY A CA 1
ATOM 941 C C . GLY A 1 123 ? 0.866 12.703 10.797 1 95.62 123 GLY A C 1
ATOM 942 O O . GLY A 1 123 ? -0.23 12.516 10.266 1 95.62 123 GLY A O 1
ATOM 943 N N . SER A 1 124 ? 1.105 12.875 12.156 1 97.25 124 SER A N 1
ATOM 944 C CA . SER A 1 124 ? -0.031 13.023 13.062 1 97.25 124 SER A CA 1
ATOM 945 C C . SER A 1 124 ? -1.081 11.945 12.812 1 97.25 124 SER A C 1
ATOM 947 O O . SER A 1 124 ? -2.268 12.25 12.672 1 97.25 124 SER A O 1
ATOM 949 N N . ILE A 1 125 ? -0.617 10.68 12.898 1 96.38 125 ILE A N 1
ATOM 950 C CA . ILE A 1 125 ? -1.386 9.531 12.43 1 96.38 125 ILE A CA 1
ATOM 951 C C . ILE A 1 125 ? -2.65 9.375 13.273 1 96.38 125 ILE A C 1
ATOM 953 O O . ILE A 1 125 ? -3.729 9.102 12.742 1 96.38 125 ILE A O 1
ATOM 957 N N . SER A 1 126 ? -2.547 9.57 14.602 1 95.19 126 SER A N 1
ATOM 958 C CA . SER A 1 126 ? -3.721 9.438 15.453 1 95.19 126 SER A CA 1
ATOM 959 C C . SER A 1 126 ? -4.789 10.461 15.094 1 95.19 126 SER A C 1
ATOM 961 O O . SER A 1 126 ? -5.984 10.156 15.125 1 95.19 126 SER A O 1
ATOM 963 N N . VAL A 1 127 ? -4.375 11.648 14.75 1 97.5 127 VAL A N 1
ATOM 964 C CA . VAL A 1 127 ? -5.305 12.703 14.352 1 97.5 127 VAL A CA 1
ATOM 965 C C . VAL A 1 127 ? -5.934 12.352 13.008 1 97.5 127 VAL A C 1
ATOM 967 O O . VAL A 1 127 ? -7.152 12.453 12.836 1 97.5 127 VAL A O 1
ATOM 970 N N . VAL A 1 128 ? -5.121 11.891 12.07 1 97.56 128 VAL A N 1
ATOM 971 C CA . VAL A 1 128 ? -5.602 11.516 10.742 1 97.56 128 VAL A CA 1
ATOM 972 C C . VAL A 1 128 ? -6.664 10.422 10.867 1 97.56 128 VAL A C 1
ATOM 974 O O . VAL A 1 128 ? -7.723 10.5 10.242 1 97.56 128 VAL A O 1
ATOM 977 N N . ARG A 1 129 ? -6.402 9.43 11.703 1 95.81 129 ARG A N 1
ATOM 978 C CA . ARG A 1 129 ? -7.348 8.336 11.898 1 95.81 129 ARG A CA 1
ATOM 979 C C . ARG A 1 129 ? -8.68 8.852 12.43 1 95.81 129 ARG A C 1
ATOM 981 O O . ARG A 1 129 ? -9.742 8.438 11.953 1 95.81 129 ARG A O 1
ATOM 988 N N . GLN A 1 130 ? -8.617 9.719 13.414 1 96.12 130 GLN A N 1
ATOM 989 C CA . GLN A 1 130 ? -9.844 10.25 14 1 96.12 130 GLN A CA 1
ATOM 990 C C . GLN A 1 130 ? -10.633 11.07 12.984 1 96.12 130 GLN A C 1
ATOM 992 O O . GLN A 1 130 ? -11.867 11 12.953 1 96.12 130 GLN A O 1
ATOM 997 N N . LEU A 1 131 ? -9.945 11.812 12.164 1 97.38 131 LEU A N 1
ATOM 998 C CA . LEU A 1 131 ? -10.633 12.609 11.148 1 97.38 131 LEU A CA 1
ATOM 999 C C . LEU A 1 131 ? -11.25 11.711 10.078 1 97.38 131 LEU A C 1
ATOM 1001 O O . LEU A 1 131 ? -12.336 12.008 9.57 1 97.38 131 LEU A O 1
ATOM 1005 N N . LEU A 1 132 ? -10.547 10.633 9.711 1 95.38 132 LEU A N 1
ATOM 1006 C CA . LEU A 1 132 ? -11.109 9.656 8.789 1 95.38 132 LEU A CA 1
ATOM 1007 C C . LEU A 1 132 ? -12.383 9.039 9.359 1 95.38 132 LEU A C 1
ATOM 1009 O O . LEU A 1 132 ? -13.398 8.945 8.664 1 95.38 132 LEU A O 1
ATOM 1013 N N . ASP A 1 133 ? -12.352 8.688 10.633 1 93.56 133 ASP A N 1
ATOM 1014 C CA . ASP A 1 133 ? -13.5 8.078 11.297 1 93.56 133 ASP A CA 1
ATOM 1015 C C . ASP A 1 133 ? -14.688 9.039 11.336 1 93.56 133 ASP A C 1
ATOM 1017 O O . ASP A 1 133 ? -15.836 8.609 11.227 1 93.56 133 ASP A O 1
ATOM 1021 N N . ALA A 1 134 ? -14.398 10.281 11.461 1 95.44 134 ALA A N 1
ATOM 1022 C CA . ALA A 1 134 ? -15.445 11.289 11.602 1 95.44 134 ALA A CA 1
ATOM 1023 C C . ALA A 1 134 ? -15.945 11.758 10.234 1 95.44 134 ALA A C 1
ATOM 1025 O O . ALA A 1 134 ? -16.875 12.555 10.148 1 95.44 134 ALA A O 1
ATOM 1026 N N . GLY A 1 135 ? -15.297 11.32 9.164 1 94.44 135 GLY A N 1
ATOM 1027 C CA . GLY A 1 135 ? -15.68 11.734 7.824 1 94.44 135 GLY A CA 1
ATOM 1028 C C . GLY A 1 135 ? -15.281 13.156 7.5 1 94.44 135 GLY A C 1
ATOM 1029 O O . GLY A 1 135 ? -15.914 13.812 6.672 1 94.44 135 GLY A O 1
ATOM 1030 N N . LEU A 1 136 ? -14.195 13.648 8.148 1 97.44 136 LEU A N 1
ATOM 1031 C CA . LEU A 1 136 ? -13.812 15.047 7.98 1 97.44 136 LEU A CA 1
ATOM 1032 C C . LEU A 1 136 ? -12.656 15.18 6.992 1 97.44 136 LEU A C 1
ATOM 1034 O O . LEU A 1 136 ? -12.445 16.25 6.418 1 97.44 136 LEU A O 1
ATOM 1038 N N . LEU A 1 137 ? -11.852 14.133 6.848 1 97.81 137 LEU A N 1
ATOM 1039 C CA . LEU A 1 137 ? -10.727 14.188 5.926 1 97.81 137 LEU A CA 1
ATOM 1040 C C . LEU A 1 137 ? -11.203 14.164 4.477 1 97.81 137 LEU A C 1
ATOM 1042 O O . LEU A 1 137 ? -11.961 13.273 4.086 1 97.81 137 LEU A O 1
ATOM 1046 N N . ASP A 1 138 ? -10.703 15.133 3.65 1 98.25 138 ASP A N 1
ATOM 1047 C CA . ASP A 1 138 ? -11.156 15.227 2.266 1 98.25 138 ASP A CA 1
ATOM 1048 C C . ASP A 1 138 ? -10.227 14.461 1.329 1 98.25 138 ASP A C 1
ATOM 1050 O O . ASP A 1 138 ? -10.688 13.773 0.417 1 98.25 138 ASP A O 1
ATOM 1054 N N . GLU A 1 139 ? -8.93 14.633 1.517 1 98.56 139 GLU A N 1
ATOM 1055 C CA . GLU A 1 139 ? -7.969 13.953 0.651 1 98.56 139 GLU A CA 1
ATOM 1056 C C . GLU A 1 139 ? -6.836 13.336 1.463 1 98.56 139 GLU A C 1
ATOM 1058 O O . GLU A 1 139 ? -6.352 13.938 2.422 1 98.56 139 GLU A O 1
ATOM 1063 N N . LEU A 1 140 ? -6.539 12.148 1.146 1 98.38 140 LEU A N 1
ATOM 1064 C CA . LEU A 1 140 ? -5.379 11.438 1.663 1 98.38 140 LEU A CA 1
ATOM 1065 C C . LEU A 1 140 ? -4.316 11.266 0.58 1 98.38 140 LEU A C 1
ATOM 1067 O O . LEU A 1 140 ? -4.508 10.5 -0.367 1 98.38 140 LEU A O 1
ATOM 1071 N N . HIS A 1 141 ? -3.223 12.031 0.654 1 98.62 141 HIS A N 1
ATOM 1072 C CA . HIS A 1 141 ? -2.072 11.922 -0.236 1 98.62 141 HIS A CA 1
ATOM 1073 C C . HIS A 1 141 ? -1.06 10.914 0.299 1 98.62 141 HIS A C 1
ATOM 1075 O O . HIS A 1 141 ? -0.468 11.125 1.36 1 98.62 141 HIS A O 1
ATOM 1081 N N . LEU A 1 142 ? -0.91 9.805 -0.418 1 98.25 142 LEU A N 1
ATOM 1082 C CA . LEU A 1 142 ? 0.059 8.781 -0.05 1 98.25 142 LEU A CA 1
ATOM 1083 C C . LEU A 1 142 ? 1.234 8.766 -1.021 1 98.25 142 LEU A C 1
ATOM 1085 O O . LEU A 1 142 ? 1.049 8.586 -2.227 1 98.25 142 LEU A O 1
ATOM 1089 N N . PHE A 1 143 ? 2.383 9.07 -0.513 1 97.94 143 PHE A N 1
ATOM 1090 C CA . PHE A 1 143 ? 3.621 8.891 -1.262 1 97.94 143 PHE A CA 1
ATOM 1091 C C . PHE A 1 143 ? 4.207 7.5 -1.017 1 97.94 143 PHE A C 1
ATOM 1093 O O . PHE A 1 143 ? 5 7.312 -0.093 1 97.94 143 PHE A O 1
ATOM 1100 N N . VAL A 1 144 ? 3.826 6.574 -1.894 1 97.81 144 VAL A N 1
ATOM 1101 C CA . VAL A 1 144 ? 4.176 5.168 -1.71 1 97.81 144 VAL A CA 1
ATOM 1102 C C . VAL A 1 144 ? 5.559 4.898 -2.297 1 97.81 144 VAL A C 1
ATOM 1104 O O . VAL A 1 144 ? 5.742 4.941 -3.516 1 97.81 144 VAL A O 1
ATOM 1107 N N . HIS A 1 145 ? 6.492 4.629 -1.457 1 97 145 HIS A N 1
ATOM 1108 C CA . HIS A 1 145 ? 7.867 4.344 -1.854 1 97 145 HIS A CA 1
ATOM 1109 C C . HIS A 1 145 ? 8.023 2.889 -2.291 1 97 145 HIS A C 1
ATOM 1111 O O . HIS A 1 145 ? 7.375 1.997 -1.739 1 97 145 HIS A O 1
ATOM 1117 N N . PRO A 1 146 ? 8.859 2.643 -3.299 1 96.44 146 PRO A N 1
ATOM 1118 C CA . PRO A 1 146 ? 9.102 1.276 -3.768 1 96.44 146 PRO A CA 1
ATOM 1119 C C . PRO A 1 146 ? 10.086 0.515 -2.883 1 96.44 146 PRO A C 1
ATOM 1121 O O . PRO A 1 146 ? 11.109 0.031 -3.371 1 96.44 146 PRO A O 1
ATOM 1124 N N . ALA A 1 147 ? 9.75 0.404 -1.619 1 95 147 ALA A N 1
ATOM 1125 C CA . ALA A 1 147 ? 10.508 -0.308 -0.595 1 95 147 ALA A CA 1
ATOM 1126 C C . ALA A 1 147 ? 9.617 -0.698 0.579 1 95 147 ALA A C 1
ATOM 1128 O O . ALA A 1 147 ? 8.594 -0.058 0.828 1 95 147 ALA A O 1
ATOM 1129 N N . THR A 1 148 ? 10.023 -1.769 1.237 1 94.12 148 THR A N 1
ATOM 1130 C CA . THR A 1 148 ? 9.328 -2.125 2.469 1 94.12 148 THR A CA 1
ATOM 1131 C C . THR A 1 148 ? 10.07 -1.59 3.688 1 94.12 148 THR A C 1
ATOM 1133 O O . THR A 1 148 ? 11.297 -1.422 3.646 1 94.12 148 THR A O 1
ATOM 1136 N N . ALA A 1 149 ? 9.352 -1.311 4.734 1 92.75 149 ALA A N 1
ATOM 1137 C CA . ALA A 1 149 ? 9.961 -0.79 5.957 1 92.75 149 ALA A CA 1
ATOM 1138 C C . ALA A 1 149 ? 10.391 -1.925 6.883 1 92.75 149 ALA A C 1
ATOM 1140 O O . ALA A 1 149 ? 11.352 -1.784 7.645 1 92.75 149 ALA A O 1
ATOM 1141 N N . GLY A 1 150 ? 9.68 -3.021 6.816 1 89 150 GLY A N 1
ATOM 1142 C CA . GLY A 1 150 ? 9.961 -4.148 7.691 1 89 150 GLY A CA 1
ATOM 1143 C C . GLY A 1 150 ? 9.398 -3.975 9.094 1 89 150 GLY A C 1
ATOM 1144 O O . GLY A 1 150 ? 9.766 -4.711 10.008 1 89 150 GLY A O 1
ATOM 1145 N N . GLY A 1 151 ? 8.688 -2.895 9.32 1 90.38 151 GLY A N 1
ATOM 1146 C CA . GLY A 1 151 ? 8.07 -2.67 10.617 1 90.38 151 GLY A CA 1
ATOM 1147 C C . GLY A 1 151 ? 7.844 -1.201 10.922 1 90.38 151 GLY A C 1
ATOM 1148 O O . GLY A 1 151 ? 8.57 -0.338 10.43 1 90.38 151 GLY A O 1
ATOM 1149 N N . GLY A 1 152 ? 6.867 -0.957 11.773 1 92.94 152 GLY A N 1
ATOM 1150 C CA . GLY A 1 152 ? 6.555 0.412 12.156 1 92.94 152 GLY A CA 1
ATOM 1151 C C . GLY A 1 152 ? 5.066 0.674 12.273 1 92.94 152 GLY A C 1
ATOM 1152 O O . GLY A 1 152 ? 4.262 -0.262 12.266 1 92.94 152 GLY A O 1
ATOM 1153 N N . LEU A 1 153 ? 4.762 1.98 12.422 1 94 153 LEU A N 1
ATOM 1154 C CA . LEU A 1 153 ? 3.373 2.404 12.555 1 94 153 LEU A CA 1
ATOM 1155 C C . LEU A 1 153 ? 2.689 2.465 11.188 1 94 153 LEU A C 1
ATOM 1157 O O . LEU A 1 153 ? 3.26 2.982 10.227 1 94 153 LEU A O 1
ATOM 1161 N N . ARG A 1 154 ? 1.515 1.819 11.078 1 95 154 ARG A N 1
ATOM 1162 C CA . ARG A 1 154 ? 0.675 1.897 9.891 1 95 154 ARG A CA 1
ATOM 1163 C C . ARG A 1 154 ? -0.508 2.834 10.117 1 95 154 ARG A C 1
ATOM 1165 O O . ARG A 1 154 ? -0.974 2.994 11.242 1 95 154 ARG A O 1
ATOM 1172 N N . LEU A 1 155 ? -0.93 3.484 9.047 1 94.75 155 LEU A N 1
ATOM 1173 C CA . LEU A 1 155 ? -2.078 4.379 9.141 1 94.75 155 LEU A CA 1
ATOM 1174 C C . LEU A 1 155 ? -3.322 3.621 9.594 1 94.75 155 LEU A C 1
ATOM 1176 O O . LEU A 1 155 ? -4.074 4.105 10.445 1 94.75 155 LEU A O 1
ATOM 1180 N N . PHE A 1 156 ? -3.506 2.424 8.961 1 92.94 156 PHE A N 1
ATOM 1181 C CA . PHE A 1 156 ? -4.656 1.586 9.289 1 92.94 156 PHE A CA 1
ATOM 1182 C C . PHE A 1 156 ? -4.234 0.406 10.156 1 92.94 156 PHE A C 1
ATOM 1184 O O . PHE A 1 156 ? -3.213 -0.232 9.891 1 92.94 156 PHE A O 1
ATOM 1191 N N . GLN A 1 157 ? -4.984 0.163 11.18 1 87.94 157 GLN A N 1
ATOM 1192 C CA . GLN A 1 157 ? -4.605 -0.845 12.164 1 87.94 157 GLN A CA 1
ATOM 1193 C C . GLN A 1 157 ? -5.555 -2.039 12.117 1 87.94 157 GLN A C 1
ATOM 1195 O O . GLN A 1 157 ? -6.68 -1.926 11.633 1 87.94 157 GLN A O 1
ATOM 1200 N N . ASP A 1 158 ? -4.965 -3.127 12.625 1 89.12 158 ASP A N 1
ATOM 1201 C CA . ASP A 1 158 ? -5.816 -4.305 12.75 1 89.12 158 ASP A CA 1
ATOM 1202 C C . ASP A 1 158 ? -6.988 -4.039 13.695 1 89.12 158 ASP A C 1
ATOM 1204 O O . ASP A 1 158 ? -6.801 -3.484 14.781 1 89.12 158 ASP A O 1
ATOM 1208 N N . GLY A 1 159 ? -8.117 -4.418 13.281 1 87.19 159 GLY A N 1
ATOM 1209 C CA . GLY A 1 159 ? -9.32 -4.172 14.07 1 87.19 159 GLY A CA 1
ATOM 1210 C C . GLY A 1 159 ? -10.156 -3.027 13.531 1 87.19 159 GLY A C 1
ATOM 1211 O O . GLY A 1 159 ? -11.336 -2.904 13.867 1 87.19 159 GLY A O 1
ATOM 1212 N N . ASP A 1 160 ? -9.547 -2.203 12.672 1 87.19 160 ASP A N 1
ATOM 1213 C CA . ASP A 1 160 ? -10.305 -1.133 12.031 1 87.19 160 ASP A CA 1
ATOM 1214 C C . ASP A 1 160 ? -11.391 -1.699 11.117 1 87.19 160 ASP A C 1
ATOM 1216 O O . ASP A 1 160 ? -11.242 -2.801 10.586 1 87.19 160 ASP A O 1
ATOM 1220 N N . PRO A 1 161 ? -12.461 -0.949 11.008 1 85.31 161 PRO A N 1
ATOM 1221 C CA . PRO A 1 161 ? -13.398 -1.354 9.961 1 85.31 161 PRO A CA 1
ATOM 1222 C C . PRO A 1 161 ? -12.836 -1.169 8.555 1 85.31 161 PRO A C 1
ATOM 1224 O O . PRO A 1 161 ? -11.922 -0.363 8.352 1 85.31 161 PRO A O 1
ATOM 1227 N N . SER A 1 162 ? -13.328 -2.016 7.672 1 87.31 162 SER A N 1
ATOM 1228 C CA . SER A 1 162 ? -12.992 -1.772 6.273 1 87.31 162 SER A CA 1
ATOM 1229 C C . SER A 1 162 ? -13.477 -0.398 5.82 1 87.31 162 SER A C 1
ATOM 1231 O O . SER A 1 162 ? -14.602 0.004 6.129 1 87.31 162 SER A O 1
ATOM 1233 N N . ARG A 1 163 ? -12.641 0.34 5.172 1 90.62 163 ARG A N 1
ATOM 1234 C CA . ARG A 1 163 ? -12.969 1.678 4.691 1 90.62 163 ARG A CA 1
ATOM 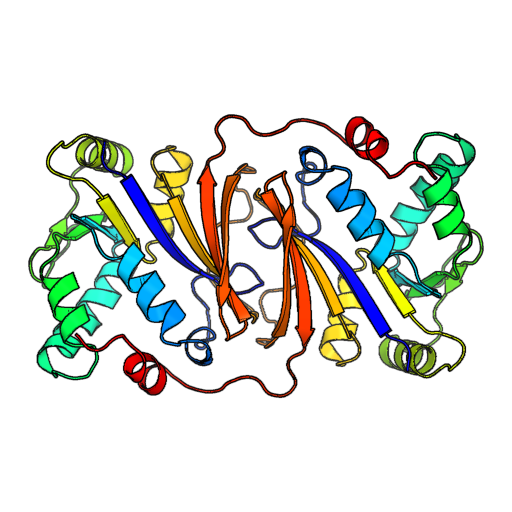1235 C C . ARG A 1 163 ? -12.82 1.764 3.176 1 90.62 163 ARG A C 1
ATOM 1237 O O . ARG A 1 163 ? -11.711 1.69 2.65 1 90.62 163 ARG A O 1
ATOM 1244 N N . PRO A 1 164 ? -13.977 1.866 2.488 1 94.19 164 PRO A N 1
ATOM 1245 C CA . PRO A 1 164 ? -13.859 2.102 1.047 1 94.19 164 PRO A CA 1
ATOM 1246 C C . PRO A 1 164 ? -13.312 3.486 0.716 1 94.19 164 PRO A C 1
ATOM 1248 O O . PRO A 1 164 ? -13.641 4.465 1.392 1 94.19 164 PRO A O 1
ATOM 1251 N N . MET A 1 165 ? -12.453 3.576 -0.221 1 96.44 165 MET A N 1
ATOM 1252 C CA . MET A 1 165 ? -11.859 4.82 -0.706 1 96.44 165 MET A CA 1
ATOM 1253 C C . MET A 1 165 ? -12.047 4.961 -2.213 1 96.44 165 MET A C 1
ATOM 1255 O O . MET A 1 165 ? -12.336 3.98 -2.9 1 96.44 165 MET A O 1
ATOM 1259 N N . LYS A 1 166 ? -11.984 6.148 -2.645 1 96.56 166 LYS A N 1
ATOM 1260 C CA . LYS A 1 166 ? -11.977 6.461 -4.07 1 96.56 166 LYS A CA 1
ATOM 1261 C C . LYS A 1 166 ? -10.625 7.031 -4.5 1 96.56 166 LYS A C 1
ATOM 1263 O O . LYS A 1 166 ? -10.109 7.961 -3.873 1 96.56 166 LYS A O 1
ATOM 1268 N N . LEU A 1 167 ? -10.039 6.418 -5.559 1 97.69 167 LEU A N 1
ATOM 1269 C CA . LEU A 1 167 ? -8.781 6.922 -6.102 1 97.69 167 LEU A CA 1
ATOM 1270 C C . LEU A 1 167 ? -9.023 8.148 -6.977 1 97.69 167 LEU A C 1
ATOM 1272 O O . LEU A 1 167 ? -9.758 8.086 -7.957 1 97.69 167 LEU A O 1
ATOM 1276 N N . LEU A 1 168 ? -8.391 9.258 -6.605 1 97.75 168 LEU A N 1
ATOM 1277 C CA . LEU A 1 168 ? -8.523 10.484 -7.375 1 97.75 168 LEU A CA 1
ATOM 1278 C C . LEU A 1 168 ? -7.422 10.602 -8.422 1 97.75 168 LEU A C 1
ATOM 1280 O O . LEU A 1 168 ? -7.656 11.086 -9.531 1 97.75 168 LEU A O 1
ATOM 1284 N N . SER A 1 169 ? -6.242 10.18 -8.055 1 97.81 169 SER A N 1
ATOM 1285 C CA . SER A 1 169 ? -5.117 10.219 -8.984 1 97.81 169 SER A CA 1
ATOM 1286 C C . SER A 1 169 ? -4.012 9.258 -8.547 1 97.81 169 SER A C 1
ATOM 1288 O O . SER A 1 169 ? -3.889 8.938 -7.367 1 97.81 169 SER A O 1
ATOM 1290 N N . ALA A 1 170 ? -3.285 8.734 -9.5 1 97.94 170 ALA A N 1
ATOM 1291 C CA . ALA A 1 170 ? -2.09 7.91 -9.336 1 97.94 170 ALA A CA 1
ATOM 1292 C C . ALA A 1 170 ? -0.972 8.375 -10.266 1 97.94 170 ALA A C 1
ATOM 1294 O O . ALA A 1 170 ? -1.057 8.211 -11.484 1 97.94 170 ALA A O 1
ATOM 1295 N N . THR A 1 171 ? 0.078 8.914 -9.672 1 97.69 171 THR A N 1
ATOM 1296 C CA . THR A 1 171 ? 1.154 9.492 -10.477 1 97.69 171 THR A CA 1
ATOM 1297 C C . THR A 1 171 ? 2.496 8.859 -10.102 1 97.69 171 THR A C 1
ATOM 1299 O O . THR A 1 171 ? 2.992 9.055 -8.992 1 97.69 171 THR A O 1
ATOM 1302 N N . PRO A 1 172 ? 3.092 8.109 -11.031 1 97.62 172 PRO A N 1
ATOM 1303 C CA . PRO A 1 172 ? 4.445 7.613 -10.781 1 97.62 172 PRO A CA 1
ATOM 1304 C C . PRO A 1 172 ? 5.52 8.672 -11 1 97.62 172 PRO A C 1
ATOM 1306 O O . PRO A 1 172 ? 5.402 9.492 -11.914 1 97.62 172 PRO A O 1
ATOM 1309 N N . PHE A 1 173 ? 6.461 8.711 -10.133 1 96.88 173 PHE A N 1
ATOM 1310 C CA . PHE A 1 173 ? 7.656 9.531 -10.312 1 96.88 173 PHE A CA 1
ATOM 1311 C C . PHE A 1 173 ? 8.789 8.711 -10.922 1 96.88 173 PHE A C 1
ATOM 1313 O O . PHE A 1 173 ? 8.695 7.488 -11.023 1 96.88 173 PHE A O 1
ATOM 1320 N N . ARG A 1 174 ? 9.898 9.414 -11.305 1 94.44 174 ARG A N 1
ATOM 1321 C CA . ARG A 1 174 ? 11.016 8.766 -11.984 1 94.44 174 ARG A CA 1
ATOM 1322 C C . ARG A 1 174 ? 11.711 7.777 -11.055 1 94.44 174 ARG A C 1
ATOM 1324 O O . ARG A 1 174 ? 12.305 6.797 -11.516 1 94.44 174 ARG A O 1
ATOM 1331 N N . THR A 1 175 ? 11.578 7.945 -9.758 1 93.56 175 THR A N 1
ATOM 1332 C CA . THR A 1 175 ? 12.258 7.125 -8.766 1 93.56 175 THR A CA 1
ATOM 1333 C C . THR A 1 175 ? 11.484 5.836 -8.5 1 93.56 175 THR A C 1
ATOM 1335 O O . THR A 1 175 ? 11.961 4.957 -7.777 1 93.56 175 THR A O 1
ATOM 1338 N N . GLY A 1 176 ? 10.312 5.75 -9.008 1 94.94 176 GLY A N 1
ATOM 1339 C CA . GLY A 1 176 ? 9.453 4.613 -8.719 1 94.94 176 GLY A CA 1
ATOM 1340 C C . GLY A 1 176 ? 8.484 4.875 -7.582 1 94.94 176 GLY A C 1
ATOM 1341 O O . GLY A 1 176 ? 7.672 4.008 -7.242 1 94.94 176 GLY A O 1
ATOM 1342 N N . LEU A 1 177 ? 8.586 6.031 -6.988 1 96.5 177 LEU A N 1
ATOM 1343 C CA . LEU A 1 177 ? 7.629 6.461 -5.977 1 96.5 177 LEU A CA 1
ATOM 1344 C C . LEU A 1 177 ? 6.285 6.797 -6.609 1 96.5 177 LEU A C 1
ATOM 1346 O O . LEU A 1 177 ? 6.23 7.402 -7.684 1 96.5 177 LEU A O 1
ATOM 1350 N N . LEU A 1 178 ? 5.203 6.391 -5.965 1 98 178 LEU A N 1
ATOM 1351 C CA . LEU A 1 178 ? 3.859 6.699 -6.441 1 98 178 LEU A CA 1
ATOM 1352 C C . LEU A 1 178 ? 3.189 7.738 -5.551 1 98 178 LEU A C 1
ATOM 1354 O O . LEU A 1 178 ? 3.17 7.594 -4.324 1 98 178 LEU A O 1
ATOM 1358 N N . HIS A 1 179 ? 2.793 8.82 -6.16 1 98.44 179 HIS A N 1
ATOM 1359 C CA . HIS A 1 179 ? 1.896 9.742 -5.473 1 98.44 179 HIS A CA 1
ATOM 1360 C C . HIS A 1 179 ? 0.436 9.359 -5.699 1 98.44 179 HIS A C 1
ATOM 1362 O O . HIS A 1 179 ? -0.095 9.539 -6.797 1 98.44 179 HIS A O 1
ATOM 1368 N N . LEU A 1 180 ? -0.231 8.805 -4.668 1 98.5 180 LEU A N 1
ATOM 1369 C CA . LEU A 1 180 ? -1.628 8.383 -4.723 1 98.5 180 LEU A CA 1
ATOM 1370 C C . LEU A 1 180 ? -2.51 9.336 -3.922 1 98.5 180 LEU A C 1
ATOM 1372 O O . LEU A 1 180 ? -2.191 9.672 -2.779 1 98.5 180 LEU A O 1
ATOM 1376 N N . VAL A 1 181 ? -3.586 9.758 -4.535 1 98.56 181 VAL A N 1
ATOM 1377 C CA . VAL A 1 181 ? -4.547 10.609 -3.836 1 98.56 181 VAL A CA 1
ATOM 1378 C C . VAL A 1 181 ? -5.887 9.891 -3.721 1 98.56 181 VAL A C 1
ATOM 1380 O O . VAL A 1 181 ? -6.465 9.477 -4.73 1 98.56 181 VAL A O 1
ATOM 1383 N N . TYR A 1 182 ? -6.297 9.727 -2.469 1 98.31 182 TYR A N 1
ATOM 1384 C CA . TYR A 1 182 ? -7.57 9.07 -2.191 1 98.31 182 TYR A CA 1
ATOM 1385 C C . TYR A 1 182 ? -8.531 10.016 -1.479 1 98.31 182 TYR A C 1
ATOM 1387 O O . TYR A 1 182 ? -8.102 10.984 -0.85 1 98.31 182 TYR A O 1
ATOM 1395 N N . THR A 1 183 ? -9.781 9.727 -1.616 1 97.88 183 THR A N 1
ATOM 1396 C CA . THR A 1 183 ? -10.836 10.328 -0.804 1 97.88 183 THR A CA 1
ATOM 1397 C C . THR A 1 183 ? -11.805 9.266 -0.3 1 97.88 183 THR A C 1
ATOM 1399 O O . THR A 1 183 ? -11.969 8.219 -0.934 1 97.88 183 THR A O 1
ATOM 1402 N N . PRO A 1 184 ? -12.312 9.469 0.933 1 95.25 184 PRO A N 1
ATOM 1403 C CA . PRO A 1 184 ? -13.344 8.516 1.35 1 95.25 184 PRO A CA 1
ATOM 1404 C C . PRO A 1 184 ? -14.461 8.367 0.321 1 95.25 184 PRO A C 1
ATOM 1406 O O . PRO A 1 184 ? -14.875 9.359 -0.295 1 95.25 184 PRO A O 1
ATOM 1409 N N . ASP A 1 185 ? -14.82 7.125 0.117 1 93.44 185 ASP A N 1
ATOM 1410 C CA . ASP A 1 185 ? -15.898 6.863 -0.837 1 93.44 185 ASP A CA 1
ATOM 1411 C C . ASP A 1 185 ? -17.25 6.848 -0.144 1 93.44 185 ASP A C 1
ATOM 1413 O O . ASP A 1 185 ? -17.562 5.926 0.615 1 93.44 185 ASP A O 1
ATOM 1417 N N . PRO A 1 186 ? -18.078 7.789 -0.45 1 87.56 186 PRO A N 1
ATOM 1418 C CA . PRO A 1 186 ? -19.391 7.828 0.203 1 87.56 186 PRO A CA 1
ATOM 1419 C C . PRO A 1 186 ? -20.359 6.77 -0.338 1 87.56 186 PRO A C 1
ATOM 1421 O O . PRO A 1 186 ? -21.359 6.457 0.305 1 87.56 186 PRO A O 1
ATOM 1424 N N . ASN A 1 187 ? -20.109 6.207 -1.493 1 88.56 187 ASN A N 1
ATOM 1425 C CA . ASN A 1 187 ? -20.938 5.188 -2.135 1 88.56 187 ASN A CA 1
ATOM 1426 C C . ASN A 1 187 ? -20.078 4.047 -2.688 1 88.56 187 ASN A C 1
ATOM 1428 O O . ASN A 1 187 ? -20 3.865 -3.902 1 88.56 187 ASN A O 1
ATOM 1432 N N . PRO A 1 188 ? -19.625 3.262 -1.761 1 86.25 188 PRO A N 1
ATOM 1433 C CA . PRO A 1 188 ? -18.75 2.186 -2.232 1 86.25 188 PRO A CA 1
ATOM 1434 C C . PRO A 1 188 ? -19.484 1.141 -3.061 1 86.25 188 PRO A C 1
ATOM 1436 O O . PRO A 1 188 ? -20.703 0.96 -2.891 1 86.25 188 PRO A O 1
ATOM 1439 N N . PRO A 1 189 ? -18.703 0.579 -4.059 1 85 189 PRO A N 1
ATOM 1440 C CA . PRO A 1 189 ? -19.328 -0.515 -4.793 1 85 189 PRO A CA 1
ATOM 1441 C C . PRO A 1 189 ? -19.734 -1.684 -3.895 1 85 189 PRO A C 1
ATOM 1443 O O . PRO A 1 189 ? -19.172 -1.839 -2.803 1 85 189 PRO A O 1
ATOM 1446 N N . THR A 1 190 ? -20.703 -2.34 -4.367 1 81.75 190 THR A N 1
ATOM 1447 C CA . THR A 1 190 ? -21.156 -3.529 -3.662 1 81.75 190 THR A CA 1
ATOM 1448 C C . THR A 1 190 ? -21.062 -4.762 -4.555 1 81.75 190 THR A C 1
ATOM 1450 O O . THR A 1 190 ? -20.891 -4.641 -5.773 1 81.75 190 THR A O 1
ATOM 1453 N N . GLY A 1 191 ? -21.047 -5.941 -3.982 1 80.25 191 GLY A N 1
ATOM 1454 C CA . GLY A 1 191 ? -21.031 -7.172 -4.758 1 80.25 191 GLY A CA 1
ATOM 1455 C C . GLY A 1 191 ? -20.125 -8.234 -4.168 1 80.25 191 GLY A C 1
ATOM 1456 O O . GLY A 1 191 ? -19.125 -7.922 -3.508 1 80.25 191 GLY A O 1
ATOM 1457 N N . GLY A 1 192 ? -20.531 -9.469 -4.402 1 79.5 192 GLY A N 1
ATOM 1458 C CA . GLY A 1 192 ? -19.766 -10.617 -3.947 1 79.5 192 GLY A CA 1
ATOM 1459 C C . GLY A 1 192 ? -19.188 -11.438 -5.086 1 79.5 192 GLY A C 1
ATOM 1460 O O . GLY A 1 192 ? -19.016 -10.938 -6.195 1 79.5 192 GLY A O 1
ATOM 1461 N N . TYR A 1 193 ? -18.75 -12.633 -4.699 1 76.81 193 TYR A N 1
ATOM 1462 C CA . TYR A 1 193 ? -18.109 -13.539 -5.645 1 76.81 193 TYR A CA 1
ATOM 1463 C C . TYR A 1 193 ? -19.016 -13.789 -6.848 1 76.81 193 TYR A C 1
ATOM 1465 O O . TYR A 1 193 ? -18.547 -13.797 -7.988 1 76.81 193 TYR A O 1
ATOM 1473 N N . GLU A 1 194 ? -20.234 -13.961 -6.57 1 76.25 194 GLU A N 1
ATOM 1474 C CA . GLU A 1 194 ? -21.172 -14.281 -7.648 1 76.25 194 GLU A CA 1
ATOM 1475 C C . GLU A 1 194 ? -21.219 -13.172 -8.688 1 76.25 194 GLU A C 1
ATOM 1477 O O . GLU A 1 194 ? -21.266 -13.438 -9.891 1 76.25 194 GLU A O 1
ATOM 1482 N N . GLU A 1 195 ? -21.188 -11.969 -8.234 1 75.88 195 GLU A N 1
ATOM 1483 C CA . GLU A 1 195 ? -21.188 -10.828 -9.148 1 75.88 195 GLU A CA 1
ATOM 1484 C C . GLU A 1 195 ? -19.828 -10.68 -9.852 1 75.88 195 GLU A C 1
ATOM 1486 O O . GLU A 1 195 ? -19.781 -10.328 -11.031 1 75.88 195 GLU A O 1
ATOM 1491 N N . ALA A 1 196 ? -18.781 -11.047 -9.164 1 74.12 196 ALA A N 1
ATOM 1492 C CA . ALA A 1 196 ? -17.422 -10.898 -9.688 1 74.12 196 ALA A CA 1
ATOM 1493 C C . ALA A 1 196 ? -17.156 -11.906 -10.797 1 74.12 196 ALA A C 1
ATOM 1495 O O . ALA A 1 196 ? -16.578 -11.562 -11.836 1 74.12 196 ALA A O 1
ATOM 1496 N N . VAL A 1 197 ? -17.562 -13.117 -10.586 1 67.5 197 VAL A N 1
ATOM 1497 C CA . VAL A 1 197 ? -17.328 -14.195 -11.539 1 67.5 197 VAL A CA 1
ATOM 1498 C C . VAL A 1 197 ? -17.984 -13.859 -12.875 1 67.5 197 VAL A C 1
ATOM 1500 O O . VAL A 1 197 ? -17.469 -14.227 -13.938 1 67.5 197 VAL A O 1
ATOM 1503 N N . GLY A 1 198 ? -19.062 -13.172 -12.781 1 62.09 198 GLY A N 1
ATOM 1504 C CA . GLY A 1 198 ? -19.75 -12.773 -13.992 1 62.09 198 GLY A CA 1
ATOM 1505 C C . GLY A 1 198 ? -18.953 -11.805 -14.844 1 62.09 198 GLY A C 1
ATOM 1506 O O . GLY A 1 198 ? -19.297 -11.547 -16 1 62.09 198 GLY A O 1
ATOM 1507 N N . GLN A 1 199 ? -17.906 -11.289 -14.305 1 60.06 199 GLN A N 1
ATOM 1508 C CA . GLN A 1 199 ? -17.109 -10.297 -15.023 1 60.06 199 GLN A CA 1
ATOM 1509 C C . GLN A 1 199 ? -15.836 -10.906 -15.586 1 60.06 199 GLN A C 1
ATOM 1511 O O . GLN A 1 199 ? -15.039 -10.219 -16.219 1 60.06 199 GLN A O 1
ATOM 1516 N N . LEU A 1 200 ? -15.625 -12.156 -15.273 1 59.91 200 LEU A N 1
ATOM 1517 C CA . LEU A 1 200 ? -14.477 -12.852 -15.844 1 59.91 200 LEU A CA 1
ATOM 1518 C C . LEU A 1 200 ? -14.609 -12.977 -17.359 1 59.91 200 LEU A C 1
ATOM 1520 O O . LEU A 1 200 ? -15.727 -13.078 -17.875 1 59.91 200 LEU A O 1
ATOM 1524 N N . PRO A 1 201 ? -13.461 -12.555 -18.031 1 49 201 PRO A N 1
ATOM 1525 C CA . PRO A 1 201 ? -13.586 -12.656 -19.5 1 49 201 PRO A CA 1
ATOM 1526 C C . PRO A 1 201 ? -14.078 -14.031 -19.953 1 49 201 PRO A C 1
ATOM 1528 O O . PRO A 1 201 ? -13.742 -15.047 -19.328 1 49 201 PRO A O 1
ATOM 1531 N N . ASP A 1 202 ? -15.359 -14 -20.625 1 46.06 202 ASP A N 1
ATOM 1532 C CA . ASP A 1 202 ? -15.828 -15.188 -21.328 1 46.06 202 ASP A CA 1
ATOM 1533 C C . ASP A 1 202 ? -14.727 -15.773 -22.203 1 46.06 202 ASP A C 1
ATOM 1535 O O . ASP A 1 202 ? -13.891 -15.039 -22.734 1 46.06 202 ASP A O 1
ATOM 1539 N N . GLU A 1 203 ? -14.398 -17.047 -22.156 1 39.03 203 GLU A N 1
ATOM 1540 C CA . GLU A 1 203 ? -13.656 -17.562 -23.297 1 39.03 203 GLU A CA 1
ATOM 1541 C C . GLU A 1 203 ? -14.242 -17.062 -24.609 1 39.03 203 GLU A C 1
ATOM 1543 O O . GLU A 1 203 ? -15.453 -16.859 -24.719 1 39.03 203 GLU A O 1
ATOM 1548 N N . MET B 1 1 ? 16.078 -18.516 -18.688 1 92.62 1 MET B N 1
ATOM 1549 C CA . MET B 1 1 ? 15.484 -18.812 -17.391 1 92.62 1 MET B CA 1
ATOM 1550 C C . MET B 1 1 ? 14.031 -18.328 -17.328 1 92.62 1 MET B C 1
ATOM 1552 O O . MET B 1 1 ? 13.703 -17.281 -17.875 1 92.62 1 MET B O 1
ATOM 1556 N N . ALA B 1 2 ? 13.195 -19.203 -16.719 1 97.75 2 ALA B N 1
ATOM 1557 C CA . ALA B 1 2 ? 11.773 -18.875 -16.641 1 97.75 2 ALA B CA 1
ATOM 1558 C C . ALA B 1 2 ? 11.539 -17.625 -15.797 1 97.75 2 ALA B C 1
ATOM 1560 O O . ALA B 1 2 ? 12.352 -17.297 -14.93 1 97.75 2 ALA B O 1
ATOM 1561 N N . LYS B 1 3 ? 10.523 -16.906 -16.109 1 98 3 LYS B N 1
ATOM 1562 C CA . LYS B 1 3 ? 10.086 -15.781 -15.273 1 98 3 LYS B CA 1
ATOM 1563 C C . LYS B 1 3 ? 9.164 -16.266 -14.156 1 98 3 LYS B C 1
ATOM 1565 O O . LYS B 1 3 ? 8.195 -16.984 -14.406 1 98 3 LYS B O 1
ATOM 1570 N N . ILE B 1 4 ? 9.477 -15.906 -12.945 1 98.69 4 ILE B N 1
ATOM 1571 C CA . ILE B 1 4 ? 8.609 -16.219 -11.812 1 98.69 4 ILE B CA 1
ATOM 1572 C C . ILE B 1 4 ? 7.785 -14.992 -11.438 1 98.69 4 ILE B C 1
ATOM 1574 O O . ILE B 1 4 ? 8.336 -13.961 -11.047 1 98.69 4 ILE B O 1
ATOM 1578 N N . VAL B 1 5 ? 6.473 -15.117 -11.516 1 98.62 5 VAL B N 1
ATOM 1579 C CA . VAL B 1 5 ? 5.547 -14 -11.344 1 98.62 5 VAL B CA 1
ATOM 1580 C C . VAL B 1 5 ? 4.547 -14.32 -10.234 1 98.62 5 VAL B C 1
ATOM 1582 O O . VAL B 1 5 ? 3.883 -15.359 -10.273 1 98.62 5 VAL B O 1
ATOM 1585 N N . SER B 1 6 ? 4.527 -13.492 -9.219 1 98.5 6 SER B N 1
ATOM 1586 C CA . SER B 1 6 ? 3.482 -13.578 -8.203 1 98.5 6 SER B CA 1
ATOM 1587 C C . SER B 1 6 ? 2.424 -12.5 -8.406 1 98.5 6 SER B C 1
ATOM 1589 O O . SER B 1 6 ? 2.748 -11.352 -8.727 1 98.5 6 SER B O 1
ATOM 1591 N N . SER B 1 7 ? 1.175 -12.852 -8.234 1 97.81 7 SER B N 1
ATOM 1592 C CA . SER B 1 7 ? 0.055 -11.922 -8.312 1 97.81 7 SER B CA 1
ATOM 1593 C C . SER B 1 7 ? -0.807 -11.992 -7.055 1 97.81 7 SER B C 1
ATOM 1595 O O . SER B 1 7 ? -1.235 -13.07 -6.648 1 97.81 7 SER B O 1
ATOM 1597 N N . LEU B 1 8 ? -1.058 -10.844 -6.438 1 97.56 8 LEU B N 1
ATOM 1598 C CA . LEU B 1 8 ? -1.789 -10.781 -5.18 1 97.56 8 LEU B CA 1
ATOM 1599 C C . LEU B 1 8 ? -2.807 -9.648 -5.199 1 97.56 8 LEU B C 1
ATOM 1601 O O . LEU B 1 8 ? -2.521 -8.562 -5.703 1 97.56 8 LEU B O 1
ATOM 1605 N N . PHE B 1 9 ? -4.008 -9.953 -4.715 1 96.31 9 PHE B N 1
ATOM 1606 C CA . PHE B 1 9 ? -4.922 -8.883 -4.324 1 96.31 9 PHE B CA 1
ATOM 1607 C C . PHE B 1 9 ? -4.492 -8.258 -3.006 1 96.31 9 PHE B C 1
ATOM 1609 O O . PHE B 1 9 ? -4.215 -8.969 -2.037 1 96.31 9 PHE B O 1
ATOM 1616 N N . MET B 1 10 ? -4.414 -6.953 -2.994 1 97 10 MET B N 1
ATOM 1617 C CA . MET B 1 10 ? -3.951 -6.289 -1.78 1 97 10 MET B CA 1
ATOM 1618 C C . MET B 1 10 ? -4.828 -5.086 -1.45 1 97 10 MET B C 1
ATOM 1620 O O . MET B 1 10 ? -5.219 -4.336 -2.344 1 97 10 MET B O 1
ATOM 1624 N N . ALA B 1 11 ? -5.164 -4.922 -0.178 1 96.06 11 ALA B N 1
ATOM 1625 C CA . ALA B 1 11 ? -5.859 -3.723 0.284 1 96.06 11 ALA B CA 1
ATOM 1626 C C . ALA B 1 11 ? -4.879 -2.584 0.54 1 96.06 11 ALA B C 1
ATOM 1628 O O . ALA B 1 11 ? -3.662 -2.777 0.476 1 96.06 11 ALA B O 1
ATOM 1629 N N . LEU B 1 12 ? -5.363 -1.387 0.83 1 95.5 12 LEU B N 1
ATOM 1630 C CA . LEU B 1 12 ? -4.555 -0.193 1.041 1 95.5 12 LEU B CA 1
ATOM 1631 C C . LEU B 1 12 ? -3.684 -0.34 2.283 1 95.5 12 LEU B C 1
ATOM 1633 O O . LEU B 1 12 ? -2.65 0.324 2.406 1 95.5 12 LEU B O 1
ATOM 1637 N N . ASP B 1 13 ? -4.098 -1.173 3.217 1 94.62 13 ASP B N 1
ATOM 1638 C CA . ASP B 1 13 ? -3.32 -1.406 4.43 1 94.62 13 ASP B CA 1
ATOM 1639 C C . ASP B 1 13 ? -2.385 -2.604 4.262 1 94.62 13 ASP B C 1
ATOM 1641 O O . ASP B 1 13 ? -1.925 -3.18 5.25 1 94.62 13 ASP B O 1
ATOM 1645 N N . ALA B 1 14 ? -2.186 -3.115 3.061 1 96.06 14 ALA B N 1
ATOM 1646 C CA . ALA B 1 14 ? -1.206 -4.105 2.619 1 96.06 14 ALA B CA 1
ATOM 1647 C C . ALA B 1 14 ? -1.633 -5.516 3.016 1 96.06 14 ALA B C 1
ATOM 1649 O O . ALA B 1 14 ? -0.811 -6.434 3.041 1 96.06 14 ALA B O 1
ATOM 1650 N N . VAL B 1 15 ? -2.924 -5.648 3.357 1 95.25 15 VAL B N 1
ATOM 1651 C CA . VAL B 1 15 ? -3.461 -6.977 3.646 1 95.25 15 VAL B CA 1
ATOM 1652 C C . VAL B 1 15 ? -3.746 -7.715 2.34 1 95.25 15 VAL B C 1
ATOM 1654 O O . VAL B 1 15 ? -4.359 -7.156 1.426 1 95.25 15 VAL B O 1
ATOM 1657 N N . VAL B 1 16 ? -3.26 -8.977 2.283 1 95.88 16 VAL B N 1
ATOM 1658 C CA . VAL B 1 16 ? -3.445 -9.773 1.072 1 95.88 16 VAL B CA 1
ATOM 1659 C C . VAL B 1 16 ? -4.402 -10.93 1.354 1 95.88 16 VAL B C 1
ATOM 1661 O O . VAL B 1 16 ? -4.953 -11.523 0.426 1 95.88 16 VAL B O 1
ATOM 1664 N N . GLU B 1 17 ? -4.578 -11.305 2.539 1 93.31 17 GLU B N 1
ATOM 1665 C CA . GLU B 1 17 ? -5.586 -12.266 2.994 1 93.31 17 GLU B CA 1
ATOM 1666 C C . GLU B 1 17 ? -6.379 -11.711 4.172 1 93.31 17 GLU B C 1
ATOM 1668 O O . GLU B 1 17 ? -5.914 -11.75 5.316 1 93.31 17 GLU B O 1
ATOM 1673 N N . PRO B 1 18 ? -7.531 -11.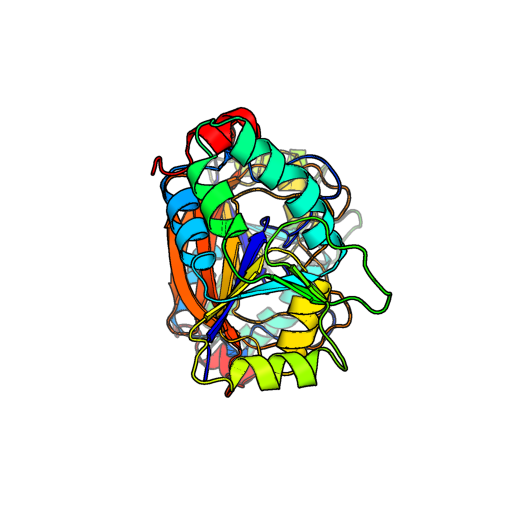25 3.98 1 90.62 18 PRO B N 1
ATOM 1674 C CA . PRO B 1 18 ? -8.289 -10.625 5.062 1 90.62 18 PRO B CA 1
ATOM 1675 C C . PRO B 1 18 ? -8.773 -11.625 6.105 1 90.62 18 PRO B C 1
ATOM 1677 O O . PRO B 1 18 ? -9.07 -12.773 5.77 1 90.62 18 PRO B O 1
ATOM 1680 N N . ASP B 1 19 ? -8.898 -11.109 7.309 1 88.69 19 ASP B N 1
ATOM 1681 C CA . ASP B 1 19 ? -9.461 -11.922 8.391 1 88.69 19 ASP B CA 1
ATOM 1682 C C . ASP B 1 19 ? -10.961 -12.109 8.211 1 88.69 19 ASP B C 1
ATOM 1684 O O . ASP B 1 19 ? -11.516 -13.148 8.594 1 88.69 19 ASP B O 1
ATOM 1688 N N . LYS B 1 20 ? -11.547 -11.086 7.777 1 81.88 20 LYS B N 1
ATOM 1689 C CA . LYS B 1 20 ? -13 -11.078 7.621 1 81.88 20 LYS B CA 1
ATOM 1690 C C . LYS B 1 20 ? -13.414 -10.414 6.312 1 81.88 20 LYS B C 1
ATOM 1692 O O . LYS B 1 20 ? -12.773 -9.469 5.863 1 81.88 20 LYS B O 1
ATOM 1697 N N . GLY B 1 21 ? -14.453 -11.023 5.805 1 75.12 21 GLY B N 1
ATOM 1698 C CA . GLY B 1 21 ? -15.055 -10.383 4.645 1 75.12 21 GLY B CA 1
ATOM 1699 C C . GLY B 1 21 ? -14.18 -10.445 3.408 1 75.12 21 GLY B C 1
ATOM 17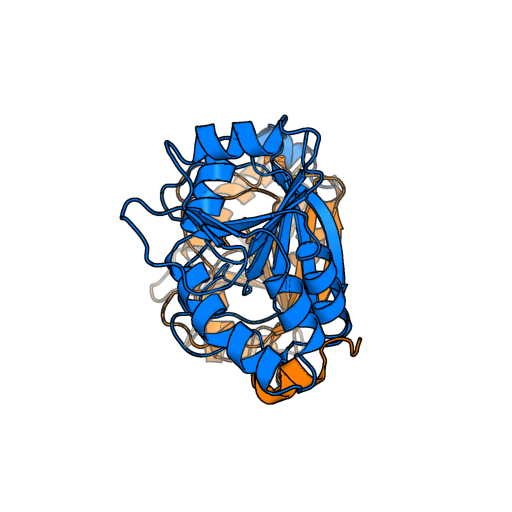00 O O . GLY B 1 21 ? -13.203 -11.195 3.365 1 75.12 21 GLY B O 1
ATOM 1701 N N . ASN B 1 22 ? -14.758 -9.906 2.361 1 80.25 22 ASN B N 1
ATOM 1702 C CA . ASN B 1 22 ? -14.055 -9.812 1.087 1 80.25 22 ASN B CA 1
ATOM 1703 C C . ASN B 1 22 ? -14.086 -8.391 0.534 1 80.25 22 ASN B C 1
ATOM 1705 O O . ASN B 1 22 ? -15.094 -7.965 -0.032 1 80.25 22 ASN B O 1
ATOM 1709 N N . TRP B 1 23 ? -13.016 -7.746 0.639 1 80.25 23 TRP B N 1
ATOM 1710 C CA . TRP B 1 23 ? -12.93 -6.355 0.204 1 80.25 23 TRP B CA 1
ATOM 1711 C C . TRP B 1 23 ? -12.695 -6.27 -1.301 1 80.25 23 TRP B C 1
ATOM 1713 O O . TRP B 1 23 ? -12.867 -5.203 -1.901 1 80.25 23 TRP B O 1
ATOM 1723 N N . HIS B 1 24 ? -12.312 -7.367 -1.918 1 86.5 24 HIS B N 1
ATOM 1724 C CA . HIS B 1 24 ? -11.812 -7.297 -3.285 1 86.5 24 HIS B CA 1
ATOM 1725 C C . HIS B 1 24 ? -12.93 -7.531 -4.297 1 86.5 24 HIS B C 1
ATOM 1727 O O . HIS B 1 24 ? -12.891 -6.992 -5.402 1 86.5 24 HIS B O 1
ATOM 1733 N N . PHE B 1 25 ? -14.047 -8.172 -3.914 1 87.5 25 PHE B N 1
ATOM 1734 C CA . PHE B 1 25 ? -15.023 -8.625 -4.898 1 87.5 25 PHE B CA 1
ATOM 1735 C C . PHE B 1 25 ? -15.781 -7.441 -5.492 1 87.5 25 PHE B C 1
ATOM 1737 O O . PHE B 1 25 ? -16.016 -7.391 -6.703 1 87.5 25 PHE B O 1
ATOM 1744 N N . PRO B 1 26 ? -16.156 -6.477 -4.672 1 88.81 26 PRO B N 1
ATOM 1745 C CA . PRO B 1 26 ? -16.922 -5.359 -5.23 1 88.81 26 PRO B CA 1
ATOM 1746 C C . PRO B 1 26 ? -16.156 -4.609 -6.32 1 88.81 26 PRO B C 1
ATOM 1748 O O . PRO B 1 26 ? -16.75 -3.855 -7.09 1 88.81 26 PRO B O 1
ATOM 1751 N N . TYR B 1 27 ? -14.875 -4.82 -6.414 1 91.44 27 TYR B N 1
ATOM 1752 C CA . TYR B 1 27 ? -14.07 -4.035 -7.336 1 91.44 27 TYR B CA 1
ATOM 1753 C C . TYR B 1 27 ? -13.688 -4.855 -8.562 1 91.44 27 TYR B C 1
ATOM 1755 O O . TYR B 1 27 ? -12.938 -4.391 -9.422 1 91.44 27 TYR B O 1
ATOM 1763 N N . PHE B 1 28 ? -14.18 -6.055 -8.625 1 90.31 28 PHE B N 1
ATOM 1764 C CA . PHE B 1 28 ? -13.867 -6.914 -9.758 1 90.31 28 PHE B CA 1
ATOM 1765 C C . PHE B 1 28 ? -14.555 -6.41 -11.023 1 90.31 28 PHE B C 1
ATOM 1767 O O . PHE B 1 28 ? -15.742 -6.086 -11.008 1 90.31 28 PHE B O 1
ATOM 1774 N N . ASN B 1 29 ? -13.836 -6.219 -12.086 1 90.06 29 ASN B N 1
ATOM 1775 C CA . ASN B 1 29 ? -14.344 -5.824 -13.398 1 90.06 29 ASN B CA 1
ATOM 1776 C C . ASN B 1 29 ? -13.562 -6.488 -14.523 1 90.06 29 ASN B C 1
ATOM 1778 O O . ASN B 1 29 ? -12.734 -7.371 -14.281 1 90.06 29 ASN B O 1
ATOM 1782 N N . ASP B 1 30 ? -13.836 -6.168 -15.727 1 89.69 30 ASP B N 1
ATOM 1783 C CA . ASP B 1 30 ? -13.219 -6.824 -16.875 1 89.69 30 ASP B CA 1
ATOM 1784 C C . ASP B 1 30 ? -11.719 -6.543 -16.938 1 89.69 30 ASP B C 1
ATOM 1786 O O . ASP B 1 30 ? -10.938 -7.402 -17.344 1 89.69 30 ASP B O 1
ATOM 1790 N N . GLU B 1 31 ? -11.328 -5.324 -16.547 1 93.38 31 GLU B N 1
ATOM 1791 C CA . GLU B 1 31 ? -9.906 -4.977 -16.547 1 93.38 31 GLU B CA 1
ATOM 1792 C C . GLU B 1 31 ? -9.125 -5.863 -15.586 1 93.38 31 GLU B C 1
ATOM 1794 O O . GLU B 1 31 ? -8.062 -6.387 -15.938 1 93.38 31 GLU B O 1
ATOM 1799 N N . LEU B 1 32 ? -9.68 -6.02 -14.406 1 93.06 32 LEU B N 1
ATOM 1800 C CA . LEU B 1 32 ? -9.039 -6.852 -13.391 1 93.06 32 LEU B CA 1
ATOM 1801 C C . LEU B 1 32 ? -8.992 -8.312 -13.844 1 93.06 32 LEU B C 1
ATOM 1803 O O . LEU B 1 32 ? -7.953 -8.969 -13.727 1 93.06 32 LEU B O 1
ATOM 1807 N N . GLY B 1 33 ? -10.109 -8.766 -14.312 1 90.12 33 GLY B N 1
ATOM 1808 C CA . GLY B 1 33 ? -10.148 -10.133 -14.812 1 90.12 33 GLY B CA 1
ATOM 1809 C C . GLY B 1 33 ? -9.094 -10.414 -15.867 1 90.12 33 GLY B C 1
ATOM 1810 O O . GLY B 1 33 ? -8.406 -11.438 -15.805 1 90.12 33 GLY B O 1
ATOM 1811 N N . ALA B 1 34 ? -8.953 -9.531 -16.797 1 91.44 34 ALA B N 1
ATOM 1812 C CA . ALA B 1 34 ? -7.977 -9.688 -17.875 1 91.44 34 ALA B CA 1
ATOM 1813 C C . ALA B 1 34 ? -6.555 -9.664 -17.328 1 91.44 34 ALA B C 1
ATOM 1815 O O . ALA B 1 34 ? -5.707 -10.453 -17.75 1 91.44 34 ALA B O 1
ATOM 1816 N N . ALA B 1 35 ? -6.32 -8.766 -16.406 1 94.25 35 ALA B N 1
ATOM 1817 C CA . ALA B 1 35 ? -4.984 -8.648 -15.828 1 94.25 35 ALA B CA 1
ATOM 1818 C C . ALA B 1 35 ? -4.621 -9.891 -15.023 1 94.25 35 ALA B C 1
ATOM 1820 O O . ALA B 1 35 ? -3.496 -10.383 -15.109 1 94.25 35 ALA B O 1
ATOM 1821 N N . VAL B 1 36 ? -5.543 -10.367 -14.25 1 92.94 36 VAL B N 1
ATOM 1822 C CA . VAL B 1 36 ? -5.332 -11.578 -13.461 1 92.94 36 VAL B CA 1
ATOM 1823 C C . VAL B 1 36 ? -5.082 -12.758 -14.391 1 92.94 36 VAL B C 1
ATOM 1825 O O . VAL B 1 36 ? -4.152 -13.539 -14.18 1 92.94 36 VAL B O 1
ATOM 1828 N N . ASP B 1 37 ? -5.867 -12.812 -15.414 1 90.19 37 ASP B N 1
ATOM 1829 C CA . ASP B 1 37 ? -5.699 -13.875 -16.391 1 90.19 37 ASP B CA 1
ATOM 1830 C C . ASP B 1 37 ? -4.293 -13.852 -17 1 90.19 37 ASP B C 1
ATOM 1832 O O . ASP B 1 37 ? -3.664 -14.906 -17.156 1 90.19 37 ASP B O 1
ATOM 1836 N N . GLU B 1 38 ? -3.857 -12.719 -17.297 1 92.38 38 GLU B N 1
ATOM 1837 C CA . GLU B 1 38 ? -2.523 -12.57 -17.875 1 92.38 38 GLU B CA 1
ATOM 1838 C C . GLU B 1 38 ? -1.451 -13.078 -16.922 1 92.38 38 GLU B C 1
ATOM 1840 O O . GLU B 1 38 ? -0.514 -13.766 -17.328 1 92.38 38 GLU B O 1
ATOM 1845 N N . THR B 1 39 ? -1.581 -12.773 -15.633 1 94.75 39 THR B N 1
ATOM 1846 C CA . THR B 1 39 ? -0.592 -13.211 -14.656 1 94.75 39 THR B CA 1
ATOM 1847 C C . THR B 1 39 ? -0.674 -14.719 -14.438 1 94.75 39 THR B C 1
ATOM 1849 O O . THR B 1 39 ? 0.325 -15.359 -14.102 1 94.75 39 THR B O 1
ATOM 1852 N N . HIS B 1 40 ? -1.821 -15.305 -14.719 1 92.75 40 HIS B N 1
ATOM 1853 C CA . HIS B 1 40 ? -2.057 -16.719 -14.453 1 92.75 40 HIS B CA 1
ATOM 1854 C C . HIS B 1 40 ? -1.755 -17.562 -15.68 1 92.75 40 HIS B C 1
ATOM 1856 O O . HIS B 1 40 ? -1.763 -18.797 -15.602 1 92.75 40 HIS B O 1
ATOM 1862 N N . THR B 1 41 ? -1.597 -16.953 -16.812 1 94.5 41 THR B N 1
ATOM 1863 C CA . THR B 1 41 ? -1.129 -17.688 -17.969 1 94.5 41 THR B CA 1
ATOM 1864 C C . THR B 1 41 ? 0.339 -18.078 -17.812 1 94.5 41 THR B C 1
ATOM 1866 O O . THR B 1 41 ? 1.226 -17.219 -17.922 1 94.5 41 THR B O 1
ATOM 1869 N N . ALA B 1 42 ? 0.563 -19.359 -17.5 1 97.31 42 ALA B N 1
ATOM 1870 C CA . ALA B 1 42 ? 1.908 -19.828 -17.172 1 97.31 42 ALA B CA 1
ATOM 1871 C C . ALA B 1 42 ? 2.082 -21.297 -17.531 1 97.31 42 ALA B C 1
ATOM 1873 O O . ALA B 1 42 ? 1.104 -22 -17.812 1 97.31 42 ALA B O 1
ATOM 1874 N N . ASP B 1 43 ? 3.342 -21.734 -17.578 1 98.06 43 ASP B N 1
ATOM 1875 C CA . ASP B 1 43 ? 3.66 -23.141 -17.812 1 98.06 43 ASP B CA 1
ATOM 1876 C C . ASP B 1 43 ? 3.482 -23.953 -16.531 1 98.06 43 ASP B C 1
ATOM 1878 O O . ASP B 1 43 ? 3.141 -25.141 -16.594 1 98.06 43 ASP B O 1
ATOM 1882 N N . VAL B 1 44 ? 3.709 -23.297 -15.43 1 98.12 44 VAL B N 1
ATOM 1883 C CA . VAL B 1 44 ? 3.654 -23.953 -14.125 1 98.12 44 VAL B CA 1
ATOM 1884 C C . VAL B 1 44 ? 3.014 -23.031 -13.102 1 98.12 44 VAL B C 1
ATOM 1886 O O . VAL B 1 44 ? 3.311 -21.828 -13.07 1 98.12 44 VAL B O 1
ATOM 1889 N N . PHE B 1 45 ? 2.129 -23.609 -12.336 1 98.06 45 PHE B N 1
ATOM 1890 C CA . PHE B 1 45 ? 1.657 -22.969 -11.117 1 98.06 45 PHE B CA 1
ATOM 1891 C C . PHE B 1 45 ? 2.367 -23.531 -9.898 1 98.06 45 PHE B C 1
ATOM 1893 O O . PHE B 1 45 ? 2.395 -24.75 -9.688 1 98.06 45 PHE B O 1
ATOM 1900 N N . LEU B 1 46 ? 2.973 -22.703 -9.188 1 98.44 46 LEU B N 1
ATOM 1901 C CA . LEU B 1 46 ? 3.582 -23.078 -7.914 1 98.44 46 LEU B CA 1
ATOM 1902 C C . LEU B 1 46 ? 2.689 -22.672 -6.746 1 98.44 46 LEU B C 1
ATOM 1904 O O . LEU B 1 46 ? 2.305 -21.516 -6.625 1 98.44 46 LEU B O 1
ATOM 1908 N N . PHE B 1 47 ? 2.336 -23.656 -5.871 1 97.88 47 PHE B N 1
ATOM 1909 C CA . PHE B 1 47 ? 1.411 -23.438 -4.766 1 97.88 47 PHE B CA 1
ATOM 1910 C C . PHE B 1 47 ? 2.072 -23.766 -3.434 1 97.88 47 PHE B C 1
ATOM 1912 O O . PHE B 1 47 ? 2.84 -24.719 -3.338 1 97.88 47 PHE B O 1
ATOM 1919 N N . GLY B 1 48 ? 1.723 -22.938 -2.449 1 97.19 48 GLY B N 1
ATOM 1920 C CA . GLY B 1 48 ? 1.724 -23.5 -1.105 1 97.19 48 GLY B CA 1
ATOM 1921 C C . GLY B 1 48 ? 0.515 -24.359 -0.821 1 97.19 48 GLY B C 1
ATOM 1922 O O . GLY B 1 48 ? -0.506 -24.266 -1.504 1 97.19 48 GLY B O 1
ATOM 1923 N N . ARG B 1 49 ? 0.582 -25.109 0.228 1 95.88 49 ARG B N 1
ATOM 1924 C CA . ARG B 1 49 ? -0.431 -26.125 0.512 1 95.88 49 ARG B CA 1
ATOM 1925 C C . ARG B 1 49 ? -1.795 -25.484 0.743 1 95.88 49 ARG B C 1
ATOM 1927 O O . ARG B 1 49 ? -2.797 -25.922 0.176 1 95.88 49 ARG B O 1
ATOM 1934 N N . VAL B 1 50 ? -1.835 -24.422 1.501 1 93.69 50 VAL B N 1
ATOM 1935 C CA . VAL B 1 50 ? -3.098 -23.812 1.899 1 93.69 50 VAL B CA 1
ATOM 1936 C C . VAL B 1 50 ? -3.807 -23.234 0.673 1 93.69 50 VAL B C 1
ATOM 1938 O O . VAL B 1 50 ? -5.004 -23.469 0.482 1 93.69 50 VAL B O 1
ATOM 1941 N N . THR B 1 51 ? -3.074 -22.531 -0.145 1 95 51 THR B N 1
ATOM 1942 C CA . THR B 1 51 ? -3.658 -21.969 -1.361 1 95 51 THR B CA 1
ATOM 1943 C C . THR B 1 51 ? -4.086 -23.078 -2.314 1 95 51 THR B C 1
ATOM 1945 O O . THR B 1 51 ? -5.152 -23.016 -2.924 1 95 51 THR B O 1
ATOM 1948 N N . TYR B 1 52 ? -3.279 -24.125 -2.41 1 96 52 TYR B N 1
ATOM 1949 C CA . TYR B 1 52 ? -3.637 -25.25 -3.262 1 96 52 TYR B CA 1
ATOM 1950 C C . TYR B 1 52 ? -4.969 -25.844 -2.836 1 96 52 TYR B C 1
ATOM 1952 O O . TYR B 1 52 ? -5.852 -26.078 -3.67 1 96 52 TYR B O 1
ATOM 1960 N N . ASP B 1 53 ? -5.098 -26.109 -1.537 1 95.06 53 ASP B N 1
ATOM 1961 C CA . ASP B 1 53 ? -6.324 -26.719 -1.026 1 95.06 53 ASP B CA 1
ATOM 1962 C C . ASP B 1 53 ? -7.543 -25.859 -1.366 1 95.06 53 ASP B C 1
ATOM 1964 O O . ASP B 1 53 ? -8.594 -26.391 -1.727 1 95.06 53 ASP B O 1
ATOM 1968 N N . SER B 1 54 ? -7.355 -24.594 -1.261 1 93.69 54 SER B N 1
ATOM 1969 C CA . SER B 1 54 ? -8.445 -23.672 -1.599 1 93.69 54 SER B CA 1
ATOM 1970 C C . SER B 1 54 ? -8.812 -23.781 -3.074 1 93.69 54 SER B C 1
ATOM 1972 O O . SER B 1 54 ? -9.992 -23.906 -3.416 1 93.69 54 SER B O 1
ATOM 1974 N N . PHE B 1 55 ? -7.848 -23.781 -3.936 1 94.69 55 PHE B N 1
ATOM 1975 C CA . PHE B 1 55 ? -8.078 -23.859 -5.371 1 94.69 55 PHE B CA 1
ATOM 1976 C C . PHE B 1 55 ? -8.664 -25.219 -5.754 1 94.69 55 PHE B C 1
ATOM 1978 O O . PHE B 1 55 ? -9.648 -25.281 -6.492 1 94.69 55 PHE B O 1
ATOM 1985 N N . ALA B 1 56 ? -8.07 -26.25 -5.246 1 95.12 56 ALA B N 1
ATOM 1986 C CA . ALA B 1 56 ? -8.5 -27.609 -5.559 1 95.12 56 ALA B CA 1
ATOM 1987 C C . ALA B 1 56 ? -9.93 -27.859 -5.105 1 95.12 56 ALA B C 1
ATOM 1989 O O . ALA B 1 56 ? -10.648 -28.672 -5.695 1 95.12 56 ALA B O 1
ATOM 1990 N N . GLY B 1 57 ? -10.297 -27.125 -4.066 1 93.81 57 GLY B N 1
ATOM 1991 C CA . GLY B 1 57 ? -11.656 -27.266 -3.557 1 93.81 57 GLY B CA 1
ATOM 1992 C C . GLY B 1 57 ? -12.672 -26.484 -4.352 1 93.81 57 GLY B C 1
ATOM 1993 O O . GLY B 1 57 ? -13.875 -26.734 -4.25 1 93.81 57 GLY B O 1
ATOM 1994 N N . ALA B 1 58 ? -12.203 -25.609 -5.168 1 91.44 58 ALA B N 1
ATOM 1995 C CA . ALA B 1 58 ? -13.148 -24.688 -5.789 1 91.44 58 ALA B CA 1
ATOM 1996 C C . ALA B 1 58 ? -13.164 -24.859 -7.305 1 91.44 58 ALA B C 1
ATOM 1998 O O . ALA B 1 58 ? -14.234 -25.047 -7.902 1 91.44 58 ALA B O 1
ATOM 1999 N N . TRP B 1 59 ? -12.039 -24.922 -7.91 1 93 59 TRP B N 1
ATOM 2000 C CA . TRP B 1 59 ? -11.969 -24.703 -9.352 1 93 59 TRP B CA 1
ATOM 2001 C C . TRP B 1 59 ? -12.438 -25.938 -10.117 1 93 59 TRP B C 1
ATOM 2003 O O . TRP B 1 59 ? -13.109 -25.812 -11.141 1 93 59 TRP B O 1
ATOM 2013 N N . PRO B 1 60 ? -12.18 -27.188 -9.633 1 94.5 60 PRO B N 1
ATOM 2014 C CA . PRO B 1 60 ? -12.758 -28.344 -10.328 1 94.5 60 PRO B CA 1
ATOM 2015 C C . PRO B 1 60 ? -14.281 -28.312 -10.359 1 94.5 60 PRO B C 1
ATOM 2017 O O . PRO B 1 60 ? -14.891 -28.656 -11.375 1 94.5 60 PRO B O 1
ATOM 2020 N N . GLU B 1 61 ? -14.82 -27.906 -9.273 1 92.56 61 GLU B N 1
ATOM 2021 C CA . GLU B 1 61 ? -16.281 -27.797 -9.227 1 92.56 61 GLU B CA 1
ATOM 2022 C C . GLU B 1 61 ? -16.766 -26.703 -10.18 1 92.56 61 GLU B C 1
ATOM 2024 O O . GLU B 1 61 ? -17.797 -26.891 -10.852 1 92.56 61 GLU B O 1
ATOM 2029 N N . ARG B 1 62 ? -16.094 -25.688 -10.266 1 90.88 62 ARG B N 1
ATOM 2030 C CA . ARG B 1 62 ? -16.453 -24.594 -11.164 1 90.88 62 ARG B CA 1
ATOM 2031 C C . ARG B 1 62 ? -16.344 -25.031 -12.625 1 90.88 62 ARG B C 1
ATOM 2033 O O . ARG B 1 62 ? -17.172 -24.641 -13.453 1 90.88 62 ARG B O 1
ATOM 2040 N N . GLU B 1 63 ? -15.359 -25.734 -12.898 1 92.06 63 GLU B N 1
ATOM 2041 C CA . GLU B 1 63 ? -15.211 -26.297 -14.242 1 92.06 63 GLU B CA 1
ATOM 2042 C C . GLU B 1 63 ? -16.391 -27.188 -14.602 1 92.06 63 GLU B C 1
ATOM 2044 O O . GLU B 1 63 ? -16.969 -27.062 -15.68 1 92.06 63 GLU B O 1
ATOM 2049 N N . ALA B 1 64 ? -16.781 -28 -13.703 1 94.31 64 ALA B N 1
ATOM 2050 C CA . ALA B 1 64 ? -17.844 -28.953 -13.938 1 94.31 64 ALA B CA 1
ATOM 2051 C C . ALA B 1 64 ? -19.203 -28.266 -14.062 1 94.31 64 ALA B C 1
ATOM 2053 O O . ALA B 1 64 ? -20.062 -28.703 -14.828 1 94.31 64 ALA B O 1
ATOM 2054 N N . ALA B 1 65 ? -19.312 -27.188 -13.391 1 91.81 65 ALA B N 1
ATOM 2055 C CA . ALA B 1 65 ? -20.578 -26.469 -13.367 1 91.81 65 ALA B CA 1
ATOM 2056 C C . ALA B 1 65 ? -20.844 -25.781 -14.703 1 91.81 65 ALA B C 1
ATOM 2058 O O . ALA B 1 65 ? -21.984 -25.5 -15.055 1 91.81 65 ALA B O 1
ATOM 2059 N N . GLY B 1 66 ? -19.812 -25.391 -15.406 1 88.81 66 GLY B N 1
ATOM 2060 C CA . GLY B 1 66 ? -19.938 -24.875 -16.766 1 88.81 66 GLY B CA 1
ATOM 2061 C C . GLY B 1 66 ? -20.359 -23.422 -16.812 1 88.81 66 GLY B C 1
ATOM 2062 O O . GLY B 1 66 ? -20.859 -22.938 -17.828 1 88.81 66 GLY B O 1
ATOM 2063 N N . GLY B 1 67 ? -20.266 -22.906 -15.695 1 85.31 67 GLY B N 1
ATOM 2064 C CA . GLY B 1 67 ? -20.656 -21.5 -15.641 1 85.31 67 GLY B CA 1
ATOM 2065 C C . GLY B 1 67 ? -19.672 -20.578 -16.344 1 85.31 67 GLY B C 1
ATOM 2066 O O . GLY B 1 67 ? -18.891 -21.016 -17.188 1 85.31 67 GLY B O 1
ATOM 2067 N N . GLU B 1 68 ? -19.703 -19.281 -16.062 1 82.94 68 GLU B N 1
ATOM 2068 C CA . GLU B 1 68 ? -18.938 -18.234 -16.75 1 82.94 68 GLU B CA 1
ATOM 2069 C C . GLU B 1 68 ? -17.438 -18.406 -16.5 1 82.94 68 GLU B C 1
ATOM 2071 O O . GLU B 1 68 ? -16.625 -18.047 -17.344 1 82.94 68 GLU B O 1
ATOM 2076 N N . ASP B 1 69 ? -17.125 -19.062 -15.375 1 85.25 69 ASP B N 1
ATOM 2077 C CA . ASP B 1 69 ? -15.711 -19.188 -15.031 1 85.25 69 ASP B CA 1
ATOM 2078 C C . ASP B 1 69 ? -15.172 -20.578 -15.398 1 85.25 69 ASP B C 1
ATOM 2080 O O . ASP B 1 69 ? -14.031 -20.906 -15.07 1 85.25 69 ASP B O 1
ATOM 2084 N N . ALA B 1 70 ? -15.938 -21.312 -16.078 1 89.5 70 ALA B N 1
ATOM 2085 C CA . ALA B 1 70 ? -15.555 -22.688 -16.406 1 89.5 70 ALA B CA 1
ATOM 2086 C C . ALA B 1 70 ? -14.352 -22.734 -17.328 1 89.5 70 ALA B C 1
ATOM 2088 O O . ALA B 1 70 ? -13.508 -23.625 -17.234 1 89.5 70 ALA B O 1
ATOM 2089 N N . GLY B 1 71 ? -14.336 -21.797 -18.266 1 86.56 71 GLY B N 1
ATOM 2090 C CA . GLY B 1 71 ? -13.188 -21.734 -19.172 1 86.56 71 GLY B CA 1
ATOM 2091 C C . GLY B 1 71 ? -11.875 -21.5 -18.453 1 86.56 71 GLY B C 1
ATOM 2092 O O . GLY B 1 71 ? -10.891 -22.188 -18.703 1 86.56 71 GLY B O 1
ATOM 2093 N N . PHE B 1 72 ? -11.898 -20.578 -17.578 1 86.94 72 PHE B N 1
ATOM 2094 C CA . PHE B 1 72 ? -10.727 -20.297 -16.75 1 86.94 72 PHE B CA 1
ATOM 2095 C C . PHE B 1 72 ? -10.375 -21.5 -15.883 1 86.94 72 PHE B C 1
ATOM 2097 O O . PHE B 1 72 ? -9.203 -21.859 -15.766 1 86.94 72 PHE B O 1
ATOM 2104 N N . ALA B 1 73 ? -11.344 -22.078 -15.32 1 90.56 73 ALA B N 1
ATOM 2105 C CA . ALA B 1 73 ? -11.164 -23.25 -14.477 1 90.56 73 ALA B CA 1
ATOM 2106 C C . ALA B 1 73 ? -10.5 -24.391 -15.242 1 90.56 73 ALA B C 1
ATOM 2108 O O . ALA B 1 73 ? -9.602 -25.062 -14.719 1 90.56 73 ALA B O 1
ATOM 2109 N N . ARG B 1 74 ? -10.953 -24.578 -16.453 1 93.56 74 ARG B N 1
ATOM 2110 C CA . ARG B 1 74 ? -10.367 -25.609 -17.281 1 93.56 74 ARG B CA 1
ATOM 2111 C C . ARG B 1 74 ? -8.898 -25.328 -17.578 1 93.56 74 ARG B C 1
ATOM 2113 O O . ARG B 1 74 ? -8.055 -26.219 -17.516 1 93.56 74 ARG B O 1
ATOM 2120 N N . ARG B 1 75 ? -8.672 -24.094 -17.828 1 92.69 75 ARG B N 1
ATOM 2121 C CA . ARG B 1 75 ? -7.309 -23.719 -18.156 1 92.69 75 ARG B CA 1
ATOM 2122 C C . ARG B 1 75 ? -6.363 -23.953 -16.984 1 92.69 75 ARG B C 1
ATOM 2124 O O . ARG B 1 75 ? -5.305 -24.562 -17.156 1 92.69 75 ARG B O 1
ATOM 2131 N N . ILE B 1 76 ? -6.754 -23.5 -15.836 1 92.38 76 ILE B N 1
ATOM 2132 C CA . ILE B 1 76 ? -5.863 -23.672 -14.695 1 92.38 76 ILE B CA 1
ATOM 2133 C C . ILE B 1 76 ? -5.789 -25.141 -14.312 1 92.38 76 ILE B C 1
ATOM 2135 O O . ILE B 1 76 ? -4.758 -25.609 -13.828 1 92.38 76 ILE B O 1
ATOM 2139 N N . GLY B 1 77 ? -6.844 -25.859 -14.555 1 95.19 77 GLY B N 1
ATOM 2140 C CA . GLY B 1 77 ? -6.816 -27.281 -14.32 1 95.19 77 GLY B CA 1
ATOM 2141 C C . GLY B 1 77 ? -5.812 -28.016 -15.188 1 95.19 77 GLY B C 1
ATOM 2142 O O . GLY B 1 77 ? -5.23 -29.016 -14.766 1 95.19 77 GLY B O 1
ATOM 2143 N N . ASP B 1 78 ? -5.598 -27.484 -16.375 1 96.75 78 ASP B N 1
ATOM 2144 C CA . ASP B 1 78 ? -4.746 -28.156 -17.344 1 96.75 78 ASP B CA 1
ATOM 2145 C C . ASP B 1 78 ? -3.279 -27.781 -17.156 1 96.75 78 ASP B C 1
ATOM 2147 O O . ASP B 1 78 ? -2.387 -28.438 -17.703 1 96.75 78 ASP B O 1
ATOM 2151 N N . VAL B 1 79 ? -3.051 -26.797 -16.391 1 97.25 79 VAL B N 1
ATOM 2152 C CA . VAL B 1 79 ? -1.688 -26.328 -16.172 1 97.25 79 VAL B CA 1
ATOM 2153 C C . VAL B 1 79 ? -0.991 -27.203 -15.141 1 97.25 79 VAL B C 1
ATOM 2155 O O . VAL B 1 79 ? -1.611 -27.656 -14.172 1 97.25 79 VAL B O 1
ATOM 2158 N N . ARG B 1 80 ? 0.325 -27.469 -15.43 1 98.25 80 ARG B N 1
ATOM 2159 C CA . ARG B 1 80 ? 1.149 -28.172 -14.453 1 98.25 80 ARG B CA 1
ATOM 2160 C C . ARG B 1 80 ? 1.174 -27.422 -13.125 1 98.25 80 ARG B C 1
ATOM 2162 O O . ARG B 1 80 ? 1.463 -26.219 -13.086 1 98.25 80 ARG B O 1
ATOM 2169 N N . LYS B 1 81 ? 0.787 -28.172 -12.07 1 98.25 81 LYS B N 1
ATOM 2170 C CA . LYS B 1 81 ? 0.77 -27.562 -10.734 1 98.25 81 LYS B CA 1
ATOM 2171 C C . LYS B 1 81 ? 1.769 -28.266 -9.812 1 98.25 81 LYS B C 1
ATOM 2173 O O . LYS B 1 81 ? 1.776 -29.484 -9.703 1 98.25 81 LYS B O 1
ATOM 2178 N N . ILE B 1 82 ? 2.58 -27.453 -9.156 1 98.25 82 ILE B N 1
ATOM 2179 C CA . ILE B 1 82 ? 3.549 -27.953 -8.188 1 98.25 82 ILE B CA 1
ATOM 2180 C C . ILE B 1 82 ? 3.25 -27.375 -6.809 1 98.25 82 ILE B C 1
ATOM 2182 O O . ILE B 1 82 ? 3.16 -26.156 -6.648 1 98.25 82 ILE B O 1
ATOM 2186 N N . VAL B 1 83 ? 3.129 -28.281 -5.852 1 98.25 83 VAL B N 1
ATOM 2187 C CA . VAL B 1 83 ? 2.695 -27.859 -4.523 1 98.25 83 VAL B CA 1
ATOM 2188 C C . VAL B 1 83 ? 3.836 -28.047 -3.525 1 98.25 83 VAL B C 1
ATOM 2190 O O . VAL B 1 83 ? 4.359 -29.156 -3.367 1 98.25 83 VAL B O 1
ATOM 2193 N N . ALA B 1 84 ? 4.223 -26.969 -2.902 1 97.5 84 ALA B N 1
ATOM 2194 C CA . ALA B 1 84 ? 5.234 -27 -1.852 1 97.5 84 ALA B CA 1
ATOM 2195 C C . ALA B 1 84 ? 4.609 -27.312 -0.494 1 97.5 84 ALA B C 1
ATOM 2197 O O . ALA B 1 84 ? 3.682 -26.625 -0.063 1 97.5 84 ALA B O 1
ATOM 2198 N N . SER B 1 85 ? 5.07 -28.312 0.084 1 93.75 85 SER B N 1
ATOM 2199 C CA . SER B 1 85 ? 4.645 -28.703 1.422 1 93.75 85 SER B CA 1
ATOM 2200 C C . SER B 1 85 ? 5.715 -29.531 2.125 1 93.75 85 SER B C 1
ATOM 2202 O O . SER B 1 85 ? 6.484 -30.234 1.474 1 93.75 85 SER B O 1
ATOM 2204 N N . ARG B 1 86 ? 5.812 -29.438 3.49 1 89.19 86 ARG B N 1
ATOM 2205 C CA . ARG B 1 86 ? 6.77 -30.203 4.285 1 89.19 86 ARG B CA 1
ATOM 2206 C C . ARG B 1 86 ? 6.238 -31.609 4.586 1 89.19 86 ARG B C 1
ATOM 2208 O O . ARG B 1 86 ? 7 -32.5 4.984 1 89.19 86 ARG B O 1
ATOM 2215 N N . SER B 1 87 ? 4.914 -31.781 4.305 1 90.56 87 SER B N 1
ATOM 2216 C CA . SER B 1 87 ? 4.289 -33.062 4.559 1 90.56 87 SER B CA 1
ATOM 2217 C C . SER B 1 87 ? 3.76 -33.688 3.268 1 90.56 87 SER B C 1
ATOM 2219 O O . SER B 1 87 ? 3.422 -32.969 2.322 1 90.56 87 SER B O 1
ATOM 2221 N N . PRO B 1 88 ? 3.727 -35.062 3.336 1 91.56 88 PRO B N 1
ATOM 2222 C CA . PRO B 1 88 ? 3.146 -35.688 2.156 1 91.56 88 PRO B CA 1
ATOM 2223 C C . PRO B 1 88 ? 1.711 -35.25 1.886 1 91.56 88 PRO B C 1
ATOM 2225 O O . PRO B 1 88 ? 0.937 -35.062 2.824 1 91.56 88 PRO B O 1
ATOM 2228 N N . LEU B 1 89 ? 1.432 -35.125 0.636 1 92.5 89 LEU B N 1
ATOM 2229 C CA . LEU B 1 89 ? 0.118 -34.625 0.256 1 92.5 89 LEU B CA 1
ATOM 2230 C C . LEU B 1 89 ? -0.639 -35.656 -0.586 1 92.5 89 LEU B C 1
ATOM 2232 O O . LEU B 1 89 ? -0.028 -36.438 -1.312 1 92.5 89 LEU B O 1
ATOM 2236 N N . ASP B 1 90 ? -1.891 -35.656 -0.405 1 91.81 90 ASP B N 1
ATOM 2237 C CA . ASP B 1 90 ? -2.803 -36.312 -1.326 1 91.81 90 ASP B CA 1
ATOM 2238 C C . ASP B 1 90 ? -3.424 -35.344 -2.307 1 91.81 90 ASP B C 1
ATOM 2240 O O . ASP B 1 90 ? -4.402 -34.656 -1.98 1 91.81 90 ASP B O 1
ATOM 2244 N N . LEU B 1 91 ? -2.842 -35.25 -3.533 1 94.88 91 LEU B N 1
ATOM 2245 C CA . LEU B 1 91 ? -3.254 -34.25 -4.516 1 94.88 91 LEU B CA 1
ATOM 2246 C C . LEU B 1 91 ? -4.336 -34.812 -5.438 1 94.88 91 LEU B C 1
ATOM 2248 O O . LEU B 1 91 ? -4.094 -35.781 -6.172 1 94.88 91 LEU B O 1
ATOM 2252 N N . THR B 1 92 ? -5.539 -34.188 -5.414 1 92 92 THR B N 1
ATOM 2253 C CA . THR B 1 92 ? -6.691 -34.719 -6.129 1 92 92 THR B CA 1
ATOM 2254 C C . THR B 1 92 ? -6.957 -33.906 -7.402 1 92 92 THR B C 1
ATOM 2256 O O . THR B 1 92 ? -7.711 -34.375 -8.273 1 92 92 THR B O 1
ATOM 2259 N N . TRP B 1 93 ? -6.41 -32.719 -7.52 1 96.5 93 TRP B N 1
ATOM 2260 C CA . TRP B 1 93 ? -6.598 -31.891 -8.695 1 96.5 93 TRP B CA 1
ATOM 2261 C C . TRP B 1 93 ? -5.652 -32.312 -9.82 1 96.5 93 TRP B C 1
ATOM 2263 O O . TRP B 1 93 ? -4.449 -32.469 -9.602 1 96.5 93 TRP B O 1
ATOM 2273 N N . ARG B 1 94 ? -6.188 -32.562 -11.008 1 97 94 ARG B N 1
ATOM 2274 C CA . ARG B 1 94 ? -5.379 -33.094 -12.094 1 97 94 ARG B CA 1
ATOM 2275 C C . ARG B 1 94 ? -4.145 -32.25 -12.344 1 97 94 ARG B C 1
ATOM 2277 O O . ARG B 1 94 ? -4.156 -31.031 -12.078 1 97 94 ARG B O 1
ATOM 2284 N N . ASN B 1 95 ? -3.066 -32.812 -12.844 1 98 95 ASN B N 1
ATOM 2285 C CA . ASN B 1 95 ? -1.807 -32.188 -13.227 1 98 95 ASN B CA 1
ATOM 2286 C C . ASN B 1 95 ? -1.105 -31.562 -12.031 1 98 95 ASN B C 1
ATOM 2288 O O . ASN B 1 95 ? -0.495 -30.484 -12.148 1 98 95 ASN B O 1
ATOM 2292 N N . SER B 1 96 ? -1.337 -32.188 -10.844 1 98.06 96 SER B N 1
ATOM 2293 C CA . SER B 1 96 ? -0.7 -31.688 -9.625 1 98.06 96 SER B CA 1
ATOM 2294 C C . SER B 1 96 ? 0.395 -32.625 -9.156 1 98.06 96 SER B C 1
ATOM 2296 O O . SER B 1 96 ? 0.246 -33.844 -9.25 1 98.06 96 SER B O 1
ATOM 2298 N N . GLU B 1 97 ? 1.463 -32.094 -8.711 1 97.75 97 GLU B N 1
ATOM 2299 C CA . GLU B 1 97 ? 2.541 -32.875 -8.094 1 97.75 97 GLU B CA 1
ATOM 2300 C C . GLU B 1 97 ? 3.119 -32.156 -6.883 1 97.75 97 GLU B C 1
ATOM 2302 O O . GLU B 1 97 ? 2.994 -30.922 -6.773 1 97.75 97 GLU B O 1
ATOM 2307 N N . GLN B 1 98 ? 3.691 -32.906 -6 1 97.69 98 GLN B N 1
ATOM 2308 C CA . GLN B 1 98 ? 4.328 -32.312 -4.828 1 97.69 98 GLN B CA 1
ATOM 2309 C C . GLN B 1 98 ? 5.793 -31.984 -5.105 1 97.69 98 GLN B C 1
ATOM 2311 O O . GLN B 1 98 ? 6.516 -32.812 -5.691 1 97.69 98 GLN B O 1
ATOM 2316 N N . LEU B 1 99 ? 6.156 -30.797 -4.723 1 97 99 LEU B N 1
ATOM 2317 C CA . LEU B 1 99 ? 7.547 -30.375 -4.863 1 97 99 LEU B CA 1
ATOM 2318 C C . LEU B 1 99 ? 8.461 -31.25 -4.016 1 97 99 LEU B C 1
ATOM 2320 O O . LEU B 1 99 ? 8.164 -31.531 -2.852 1 97 99 LEU B O 1
ATOM 2324 N N . GLN B 1 100 ? 9.5 -31.672 -4.613 1 94.06 100 GLN B N 1
ATOM 2325 C CA . GLN B 1 100 ? 10.461 -32.5 -3.891 1 94.06 100 GLN B CA 1
ATOM 2326 C C . GLN B 1 100 ? 11.68 -31.688 -3.469 1 94.06 100 GLN B C 1
ATOM 2328 O O . GLN B 1 100 ? 12.156 -30.844 -4.227 1 94.06 100 GLN B O 1
ATOM 2333 N N . GLY B 1 101 ? 12.133 -31.922 -2.281 1 93.69 101 GLY B N 1
ATOM 2334 C CA . GLY B 1 101 ? 13.344 -31.281 -1.807 1 93.69 101 GLY B CA 1
ATOM 2335 C C . GLY B 1 101 ? 13.102 -29.891 -1.261 1 93.69 101 GLY B C 1
ATOM 2336 O O . GLY B 1 101 ? 11.977 -29.547 -0.885 1 93.69 101 GLY B O 1
ATOM 2337 N N . ASP B 1 102 ? 14.25 -29.172 -1.122 1 96 102 ASP B N 1
ATOM 2338 C CA . ASP B 1 102 ? 14.203 -27.797 -0.609 1 96 102 ASP B CA 1
ATOM 2339 C C . ASP B 1 102 ? 13.516 -26.875 -1.598 1 96 102 ASP B C 1
ATOM 2341 O O . ASP B 1 102 ? 13.781 -26.922 -2.799 1 96 102 ASP B O 1
ATOM 2345 N N . LEU B 1 103 ? 12.609 -26.078 -1.063 1 97.44 103 LEU B N 1
ATOM 2346 C CA . LEU B 1 103 ? 11.797 -25.188 -1.896 1 97.44 103 LEU B CA 1
ATOM 2347 C C . LEU B 1 103 ? 12.68 -24.359 -2.814 1 97.44 103 LEU B C 1
ATOM 2349 O O . LEU B 1 103 ? 12.477 -24.344 -4.031 1 97.44 103 LEU B O 1
ATOM 2353 N N . VAL B 1 104 ? 13.641 -23.625 -2.285 1 97.81 104 VAL B N 1
ATOM 2354 C CA . VAL B 1 104 ? 14.461 -22.672 -3.029 1 97.81 104 VAL B CA 1
ATOM 2355 C C . VAL B 1 104 ? 15.266 -23.406 -4.102 1 97.81 104 VAL B C 1
ATOM 2357 O O . VAL B 1 104 ? 15.305 -22.984 -5.258 1 97.81 104 VAL B O 1
ATOM 2360 N N . GLU B 1 105 ? 15.836 -24.531 -3.754 1 97.56 105 GLU B N 1
ATOM 2361 C CA . GLU B 1 105 ? 16.609 -25.328 -4.703 1 97.56 105 GLU B CA 1
ATOM 2362 C C . GLU B 1 105 ? 15.734 -25.875 -5.816 1 97.56 105 GLU B C 1
ATOM 2364 O O . GLU B 1 105 ? 16.109 -25.828 -6.992 1 97.56 105 GLU B O 1
ATOM 2369 N N . ALA B 1 106 ? 14.656 -26.406 -5.398 1 97.44 106 ALA B N 1
ATOM 2370 C CA . ALA B 1 106 ? 13.75 -27 -6.371 1 97.44 106 ALA B CA 1
ATOM 2371 C C . ALA B 1 106 ? 13.203 -25.969 -7.34 1 97.44 106 ALA B C 1
ATOM 2373 O O . ALA B 1 106 ? 13.117 -26.219 -8.547 1 97.44 106 ALA B O 1
ATOM 2374 N N . 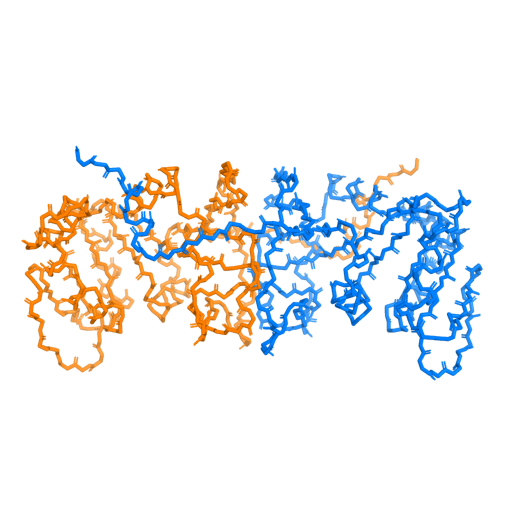VAL B 1 107 ? 12.867 -24.797 -6.828 1 98.19 107 VAL B N 1
ATOM 2375 C CA . VAL B 1 107 ? 12.312 -23.75 -7.672 1 98.19 107 VAL B CA 1
ATOM 2376 C C . VAL B 1 107 ? 13.406 -23.172 -8.57 1 98.19 107 VAL B C 1
ATOM 2378 O O . VAL B 1 107 ? 13.148 -22.844 -9.734 1 98.19 107 VAL B O 1
ATOM 2381 N N . ALA B 1 108 ? 14.617 -23.047 -8.078 1 98.12 108 ALA B N 1
ATOM 2382 C CA . ALA B 1 108 ? 15.734 -22.625 -8.914 1 98.12 108 ALA B CA 1
ATOM 2383 C C . ALA B 1 108 ? 15.93 -23.562 -10.094 1 98.12 108 ALA B C 1
ATOM 2385 O O . ALA B 1 108 ? 16.188 -23.125 -11.219 1 98.12 108 ALA B O 1
ATOM 2386 N N . ALA B 1 109 ? 15.82 -24.844 -9.758 1 97.44 109 ALA B N 1
ATOM 2387 C CA . ALA B 1 109 ? 15.945 -25.844 -10.812 1 97.44 109 ALA B CA 1
ATOM 2388 C C . ALA B 1 109 ? 14.828 -25.719 -11.836 1 97.44 109 ALA B C 1
ATOM 2390 O O . ALA B 1 109 ? 15.062 -25.812 -13.047 1 97.44 109 ALA B O 1
ATOM 2391 N N . LEU B 1 110 ? 13.617 -25.531 -11.367 1 97.19 110 LEU B N 1
ATOM 2392 C CA . LEU B 1 110 ? 12.484 -25.328 -12.258 1 97.19 110 LEU B CA 1
ATOM 2393 C C . LEU B 1 110 ? 12.703 -24.109 -13.148 1 97.19 110 LEU B C 1
ATOM 2395 O O . LEU B 1 110 ? 12.422 -24.141 -14.344 1 97.19 110 LEU B O 1
ATOM 2399 N N . LYS B 1 111 ? 13.141 -23.031 -12.516 1 97.75 111 LYS B N 1
ATOM 2400 C CA . LYS B 1 111 ? 13.406 -21.781 -13.211 1 97.75 111 LYS B CA 1
ATOM 2401 C C . LYS B 1 111 ? 14.438 -21.969 -14.32 1 97.75 111 LYS B C 1
ATOM 2403 O O . LYS B 1 111 ? 14.375 -21.312 -15.359 1 97.75 111 LYS B O 1
ATOM 2408 N N . ALA B 1 112 ? 15.383 -22.891 -14.172 1 97.56 112 ALA B N 1
ATOM 2409 C CA . ALA B 1 112 ? 16.469 -23.125 -15.117 1 97.56 112 ALA B CA 1
ATOM 2410 C C . ALA B 1 112 ? 16.047 -24.078 -16.219 1 97.56 112 ALA B C 1
ATOM 2412 O O . ALA B 1 112 ? 16.766 -24.25 -17.219 1 97.56 112 ALA B O 1
ATOM 2413 N N . ASP B 1 113 ? 14.93 -24.719 -16.031 1 97.31 113 ASP B N 1
ATOM 2414 C CA . ASP B 1 113 ? 14.438 -25.656 -17.047 1 97.31 113 ASP B CA 1
ATOM 2415 C C . ASP B 1 113 ? 14.078 -24.922 -18.344 1 97.31 113 ASP B C 1
ATOM 2417 O O . ASP B 1 113 ? 13.172 -24.078 -18.359 1 97.31 113 ASP B O 1
ATOM 2421 N N . PRO B 1 114 ? 14.672 -25.188 -19.5 1 97.31 114 PRO B N 1
ATOM 2422 C CA . PRO B 1 114 ? 14.453 -24.453 -20.75 1 97.31 114 PRO B CA 1
ATOM 2423 C C . PRO B 1 114 ? 13.047 -24.656 -21.312 1 97.31 114 PRO B C 1
ATOM 2425 O O . PRO B 1 114 ? 12.609 -23.891 -22.188 1 97.31 114 PRO B O 1
ATOM 2428 N N . ALA B 1 115 ? 12.383 -25.656 -20.797 1 97.31 115 ALA B N 1
ATOM 2429 C CA . ALA B 1 115 ? 11.039 -25.938 -21.297 1 97.31 115 ALA B CA 1
ATOM 2430 C C . ALA B 1 115 ? 10 -25.031 -20.625 1 97.31 115 ALA B C 1
ATOM 2432 O O . ALA B 1 115 ? 8.852 -24.984 -21.062 1 97.31 115 ALA B O 1
ATOM 2433 N N . ILE B 1 116 ? 10.406 -24.406 -19.625 1 98 116 ILE B N 1
ATOM 2434 C CA . ILE B 1 116 ? 9.5 -23.562 -18.844 1 98 116 ILE B CA 1
ATOM 2435 C C . ILE B 1 116 ? 9.812 -22.094 -19.109 1 98 116 ILE B C 1
ATOM 2437 O O . ILE B 1 116 ? 10.961 -21.672 -19 1 98 116 ILE B O 1
ATOM 2441 N N . GLN B 1 117 ? 8.758 -21.328 -19.484 1 98.06 117 GLN B N 1
ATOM 2442 C CA . GLN B 1 117 ? 8.953 -19.906 -19.75 1 98.06 117 GLN B CA 1
ATOM 2443 C C . GLN B 1 117 ? 8.461 -19.062 -18.578 1 98.06 117 GLN B C 1
ATOM 2445 O O . GLN B 1 117 ? 9 -17.984 -18.312 1 98.06 117 GLN B O 1
ATOM 2450 N N . LYS B 1 118 ? 7.449 -19.469 -17.938 1 98.56 118 LYS B N 1
ATOM 2451 C CA . LYS B 1 118 ? 6.82 -18.688 -16.891 1 98.56 118 LYS B CA 1
ATOM 2452 C C . LYS B 1 118 ? 6.285 -19.578 -15.773 1 98.56 118 LYS B C 1
ATOM 2454 O O . LYS B 1 118 ? 5.648 -20.594 -16.047 1 98.56 118 LYS B O 1
ATOM 2459 N N . ILE B 1 119 ? 6.598 -19.266 -14.547 1 98.56 119 ILE B N 1
ATOM 2460 C CA . ILE B 1 119 ? 6.047 -19.859 -13.336 1 98.56 119 ILE B CA 1
ATOM 2461 C C . ILE B 1 119 ? 5.184 -18.844 -12.602 1 98.56 119 ILE B C 1
ATOM 2463 O O . ILE B 1 119 ? 5.641 -17.734 -12.305 1 98.56 119 ILE B O 1
ATOM 2467 N N . ALA B 1 120 ? 3.951 -19.172 -12.367 1 98.44 120 ALA B N 1
ATOM 2468 C CA . ALA B 1 120 ? 3.027 -18.25 -11.727 1 98.44 120 ALA B CA 1
ATOM 2469 C C . ALA B 1 120 ? 2.691 -18.688 -10.305 1 98.44 120 ALA B C 1
ATOM 2471 O O . ALA B 1 120 ? 2.564 -19.891 -10.039 1 98.44 120 ALA B O 1
ATOM 2472 N N . LEU B 1 121 ? 2.619 -17.734 -9.445 1 97.62 121 LEU B N 1
ATOM 2473 C CA . LEU B 1 121 ? 2.121 -17.938 -8.086 1 97.62 121 LEU B CA 1
ATOM 2474 C C . LEU B 1 121 ? 0.879 -17.078 -7.836 1 97.62 121 LEU B C 1
ATOM 2476 O O . LEU B 1 121 ? 0.817 -15.93 -8.258 1 97.62 121 LEU B O 1
ATOM 2480 N N . SER B 1 122 ? -0.056 -17.625 -7.219 1 92.94 122 SER B N 1
ATOM 2481 C CA . SER B 1 122 ? -1.221 -16.969 -6.645 1 92.94 122 SER B CA 1
ATOM 2482 C C . SER B 1 122 ? -1.32 -17.219 -5.145 1 92.94 122 SER B C 1
ATOM 2484 O O . SER B 1 122 ? -1.278 -18.359 -4.699 1 92.94 122 SER B O 1
ATOM 2486 N N . GLY B 1 123 ? -1.578 -16.109 -4.422 1 95.62 123 GLY B N 1
ATOM 2487 C CA . GLY B 1 123 ? -1.507 -16.344 -2.988 1 95.62 123 GLY B CA 1
ATOM 2488 C C . GLY B 1 123 ? -0.179 -16.922 -2.543 1 95.62 123 GLY B C 1
ATOM 2489 O O . GLY B 1 123 ? 0.879 -16.359 -2.826 1 95.62 123 GLY B O 1
ATOM 2490 N N . SER B 1 124 ? -0.322 -18.078 -1.766 1 97.31 124 SER B N 1
ATOM 2491 C CA . SER B 1 124 ? 0.875 -18.812 -1.374 1 97.31 124 SER B CA 1
ATOM 2492 C C . SER B 1 124 ? 1.938 -17.875 -0.804 1 97.31 124 SER B C 1
ATOM 2494 O O . SER B 1 124 ? 3.1 -17.922 -1.213 1 97.31 124 SER B O 1
ATOM 2496 N N . ILE B 1 125 ? 1.524 -17.109 0.228 1 96.38 125 ILE B N 1
ATOM 2497 C CA . ILE B 1 125 ? 2.291 -15.977 0.726 1 96.38 125 ILE B CA 1
ATOM 2498 C C . ILE B 1 125 ? 3.623 -16.453 1.297 1 96.38 125 ILE B C 1
ATOM 2500 O O . ILE B 1 125 ? 4.664 -15.844 1.068 1 96.38 125 ILE B O 1
ATOM 2504 N N . SER B 1 126 ? 3.613 -17.578 2.035 1 95.12 126 SER B N 1
ATOM 2505 C CA . SER B 1 126 ? 4.852 -18.094 2.611 1 95.12 126 SER B CA 1
ATOM 2506 C C . SER B 1 126 ? 5.855 -18.469 1.524 1 95.12 126 SER B C 1
ATOM 2508 O O . SER B 1 126 ? 7.059 -18.25 1.681 1 95.12 126 SER B O 1
ATOM 2510 N N . VAL B 1 127 ? 5.383 -19.016 0.437 1 97.5 127 VAL B N 1
ATOM 2511 C CA . VAL B 1 127 ? 6.238 -19.375 -0.686 1 97.5 127 VAL B CA 1
ATOM 2512 C C . VAL B 1 127 ? 6.777 -18.125 -1.358 1 97.5 127 VAL B C 1
ATOM 2514 O O . VAL B 1 127 ? 7.977 -18.016 -1.637 1 97.5 127 VAL B O 1
ATOM 2517 N N . VAL B 1 128 ? 5.914 -17.141 -1.562 1 97.56 128 VAL B N 1
ATOM 2518 C CA . VAL B 1 128 ? 6.309 -15.883 -2.191 1 97.56 128 VAL B CA 1
ATOM 2519 C C . VAL B 1 128 ? 7.41 -15.211 -1.371 1 97.56 128 VAL B C 1
ATOM 2521 O O . VAL B 1 128 ? 8.414 -14.766 -1.923 1 97.56 128 VAL B O 1
ATOM 2524 N N . ARG B 1 129 ? 7.25 -15.203 -0.068 1 95.75 129 ARG B N 1
ATOM 2525 C CA . ARG B 1 129 ? 8.242 -14.586 0.807 1 95.75 129 ARG B CA 1
ATOM 2526 C C . ARG B 1 129 ? 9.594 -15.273 0.675 1 95.75 129 ARG B C 1
ATOM 2528 O O . ARG B 1 129 ? 10.633 -14.609 0.597 1 95.75 129 ARG B O 1
ATOM 2535 N N . GLN B 1 130 ? 9.578 -16.594 0.678 1 96.12 130 GLN B N 1
ATOM 2536 C CA . GLN B 1 130 ? 10.82 -17.344 0.574 1 96.12 130 GLN B CA 1
ATOM 2537 C C . GLN B 1 130 ? 11.508 -17.094 -0.764 1 96.12 130 GLN B C 1
ATOM 2539 O O . GLN B 1 130 ? 12.734 -16.984 -0.826 1 96.12 130 GLN B O 1
ATOM 2544 N N . LEU B 1 131 ? 10.734 -16.984 -1.816 1 97.38 131 LEU B N 1
ATOM 2545 C CA . LEU B 1 131 ? 11.312 -16.734 -3.131 1 97.38 131 LEU B CA 1
ATOM 2546 C C . LEU B 1 131 ? 11.875 -15.32 -3.209 1 97.38 131 LEU B C 1
ATOM 2548 O O . LEU B 1 131 ? 12.914 -15.094 -3.84 1 97.38 131 LEU B O 1
ATOM 2552 N N . LEU B 1 132 ? 11.188 -14.359 -2.584 1 95.38 132 LEU B N 1
ATOM 2553 C CA . LEU B 1 132 ? 11.711 -13 -2.498 1 95.38 132 LEU B CA 1
ATOM 2554 C C . LEU B 1 132 ? 13.039 -12.977 -1.756 1 95.38 132 LEU B C 1
ATOM 2556 O O . LEU B 1 132 ? 14.008 -12.359 -2.221 1 95.38 132 LEU B O 1
ATOM 2560 N N . ASP B 1 133 ? 13.125 -13.688 -0.654 1 93.5 133 ASP B N 1
ATOM 2561 C CA . ASP B 1 133 ? 14.336 -13.742 0.156 1 93.5 133 ASP B CA 1
ATOM 2562 C C . ASP B 1 133 ? 15.492 -14.367 -0.623 1 93.5 133 ASP B C 1
ATOM 2564 O O . ASP B 1 133 ? 16.641 -13.977 -0.457 1 93.5 133 ASP B O 1
ATOM 2568 N N . ALA B 1 134 ? 15.172 -15.289 -1.445 1 95.44 134 ALA B N 1
ATOM 2569 C CA . ALA B 1 134 ? 16.188 -16.031 -2.189 1 95.44 134 ALA B CA 1
ATOM 2570 C C . ALA B 1 134 ? 16.562 -15.297 -3.475 1 95.44 134 ALA B C 1
ATOM 2572 O O . ALA B 1 134 ? 17.469 -15.727 -4.199 1 95.44 134 ALA B O 1
ATOM 2573 N N . GLY B 1 135 ? 15.859 -14.227 -3.803 1 94.44 135 GLY B N 1
ATOM 2574 C CA . GLY B 1 135 ? 16.141 -13.484 -5.023 1 94.44 135 GLY B CA 1
ATOM 2575 C C . GLY B 1 135 ? 15.656 -14.195 -6.273 1 94.44 135 GLY B C 1
ATOM 2576 O O . GLY B 1 135 ? 16.203 -13.984 -7.359 1 94.44 135 GLY B O 1
ATOM 2577 N N . LEU B 1 136 ? 14.617 -15.047 -6.137 1 97.44 136 LEU B N 1
ATOM 2578 C CA . LEU B 1 136 ? 14.172 -15.859 -7.266 1 97.44 136 LEU B CA 1
ATOM 2579 C C . LEU B 1 136 ? 12.945 -15.242 -7.926 1 97.44 136 LEU B C 1
ATOM 2581 O O . LEU B 1 136 ? 12.656 -15.523 -9.094 1 97.44 136 LEU B O 1
ATOM 2585 N N . LEU B 1 137 ? 12.164 -14.469 -7.184 1 97.81 137 LEU B N 1
ATOM 2586 C CA . LEU B 1 137 ? 10.969 -13.852 -7.746 1 97.81 137 LEU B CA 1
ATOM 2587 C C . LEU B 1 137 ? 11.336 -12.734 -8.719 1 97.81 137 LEU B C 1
ATOM 2589 O O . LEU B 1 137 ? 12.094 -11.828 -8.367 1 97.81 137 LEU B O 1
ATOM 2593 N N . ASP B 1 138 ? 10.75 -12.766 -9.945 1 98.25 138 ASP B N 1
ATOM 2594 C CA . ASP B 1 138 ? 11.094 -11.781 -10.969 1 98.25 138 ASP B CA 1
ATOM 2595 C C . ASP B 1 138 ? 10.125 -10.602 -10.945 1 98.25 138 ASP B C 1
ATOM 2597 O O . ASP B 1 138 ? 10.531 -9.445 -11.07 1 98.25 138 ASP B O 1
ATOM 2601 N N . GLU B 1 139 ? 8.828 -10.906 -10.844 1 98.56 139 GLU B N 1
ATOM 2602 C CA . GLU B 1 139 ? 7.828 -9.852 -10.836 1 98.56 139 GLU B CA 1
ATOM 2603 C C . GLU B 1 139 ? 6.777 -10.086 -9.75 1 98.56 139 GLU B C 1
ATOM 2605 O O . GLU B 1 139 ? 6.348 -11.227 -9.539 1 98.56 139 GLU B O 1
ATOM 2610 N N . LEU B 1 140 ? 6.508 -9.07 -9.047 1 98.38 140 LEU B N 1
ATOM 2611 C CA . LEU B 1 140 ? 5.414 -9.023 -8.086 1 98.38 140 LEU B CA 1
ATOM 2612 C C . LEU B 1 140 ? 4.281 -8.141 -8.586 1 98.38 140 LEU B C 1
ATOM 2614 O O . LEU B 1 140 ? 4.426 -6.914 -8.641 1 98.38 140 LEU B O 1
ATOM 2618 N N . HIS B 1 141 ? 3.164 -8.742 -9.031 1 98.62 141 HIS B N 1
ATOM 2619 C CA . HIS B 1 141 ? 1.956 -8.039 -9.445 1 98.62 141 HIS B CA 1
ATOM 2620 C C . HIS B 1 141 ? 1.022 -7.809 -8.258 1 98.62 141 HIS B C 1
ATOM 2622 O O . HIS B 1 141 ? 0.511 -8.766 -7.672 1 98.62 141 HIS B O 1
ATOM 2628 N N . LEU B 1 142 ? 0.859 -6.543 -7.895 1 98.25 142 LEU B N 1
ATOM 2629 C CA . LEU B 1 142 ? -0.044 -6.172 -6.809 1 98.25 142 LEU B CA 1
ATOM 2630 C C . LEU B 1 142 ? -1.288 -5.477 -7.355 1 98.25 142 LEU B C 1
ATOM 2632 O O . LEU B 1 142 ? -1.187 -4.445 -8.023 1 98.25 142 LEU B O 1
ATOM 2636 N N . PHE B 1 143 ? -2.406 -6.094 -7.152 1 97.88 143 PHE B N 1
ATOM 2637 C CA . PHE B 1 143 ? -3.689 -5.453 -7.418 1 97.88 143 PHE B CA 1
ATOM 2638 C C . PHE B 1 143 ? -4.207 -4.742 -6.176 1 97.88 143 PHE B C 1
ATOM 2640 O O . PHE B 1 143 ? -4.918 -5.336 -5.363 1 97.88 143 PHE B O 1
ATOM 2647 N N . VAL B 1 144 ? -3.865 -3.457 -6.082 1 97.75 144 VAL B N 1
ATOM 2648 C CA . VAL B 1 144 ? -4.156 -2.68 -4.883 1 97.75 144 VAL B CA 1
ATOM 2649 C C . VAL B 1 144 ? -5.566 -2.107 -4.965 1 97.75 144 VAL B C 1
ATOM 2651 O O . VAL B 1 144 ? -5.844 -1.236 -5.793 1 97.75 144 VAL B O 1
ATOM 2654 N N . HIS B 1 145 ? -6.422 -2.578 -4.133 1 96.88 145 HIS B N 1
ATOM 2655 C CA . HIS B 1 145 ? -7.809 -2.139 -4.074 1 96.88 145 HIS B CA 1
ATOM 2656 C C . HIS B 1 145 ? -7.949 -0.857 -3.262 1 96.88 145 HIS B C 1
ATOM 2658 O O . HIS B 1 145 ? -7.234 -0.66 -2.277 1 96.88 145 HIS B O 1
ATOM 2664 N N . PRO B 1 146 ? -8.859 0.028 -3.684 1 96.38 146 PRO B N 1
ATOM 2665 C CA . PRO B 1 146 ? -9.086 1.271 -2.945 1 96.38 146 PRO B CA 1
ATOM 2666 C C . PRO B 1 146 ? -9.984 1.075 -1.724 1 96.38 146 PRO B C 1
ATOM 2668 O O . PRO B 1 146 ? -11.023 1.723 -1.606 1 96.38 146 PRO B O 1
ATOM 2671 N N . ALA B 1 147 ? -9.547 0.214 -0.835 1 95 147 ALA B N 1
ATOM 2672 C CA . ALA B 1 147 ? -10.203 -0.112 0.427 1 95 147 ALA B CA 1
ATOM 2673 C C . ALA B 1 147 ? -9.219 -0.715 1.422 1 95 147 ALA B C 1
ATOM 2675 O O . ALA B 1 147 ? -8.203 -1.291 1.025 1 95 147 ALA B O 1
ATOM 2676 N N . THR B 1 148 ? -9.539 -0.516 2.688 1 94.19 148 THR B N 1
ATOM 2677 C CA . THR B 1 148 ? -8.742 -1.188 3.709 1 94.19 148 THR B CA 1
ATOM 2678 C C . THR B 1 148 ? -9.414 -2.482 4.152 1 94.19 148 THR B C 1
ATOM 2680 O O . THR B 1 148 ? -10.641 -2.604 4.094 1 94.19 148 THR B O 1
ATOM 2683 N N . ALA B 1 149 ? -8.625 -3.432 4.566 1 92.69 149 ALA B N 1
ATOM 2684 C CA . ALA B 1 149 ? -9.156 -4.711 5.02 1 92.69 149 ALA B CA 1
ATOM 2685 C C . ALA B 1 149 ? -9.492 -4.672 6.508 1 92.69 149 ALA B C 1
ATOM 2687 O O . ALA B 1 149 ? -10.398 -5.367 6.969 1 92.69 149 ALA B O 1
ATOM 2688 N N . GLY B 1 150 ? -8.758 -3.863 7.242 1 89.06 150 GLY B N 1
ATOM 2689 C CA . GLY B 1 150 ? -8.938 -3.779 8.68 1 89.06 150 GLY B CA 1
ATOM 2690 C C . GLY B 1 150 ? -8.273 -4.918 9.43 1 89.06 150 GLY B C 1
ATOM 2691 O O . GLY B 1 150 ? -8.539 -5.117 10.625 1 89.06 150 GLY B O 1
ATOM 2692 N N . GLY B 1 151 ? -7.578 -5.785 8.734 1 90.38 151 GLY B N 1
ATOM 2693 C CA . GLY B 1 151 ? -6.879 -6.887 9.383 1 90.38 151 GLY B CA 1
ATOM 2694 C C . GLY B 1 151 ? -6.676 -8.078 8.469 1 90.38 151 GLY B C 1
ATOM 2695 O O . GLY B 1 151 ? -7.465 -8.312 7.551 1 90.38 151 GLY B O 1
ATOM 2696 N N . GLY B 1 152 ? -5.648 -8.836 8.766 1 92.94 152 GLY B N 1
ATOM 2697 C CA . GLY B 1 152 ? -5.352 -10.016 7.969 1 92.94 152 GLY B CA 1
ATOM 2698 C C . GLY B 1 152 ? -3.865 -10.227 7.746 1 92.94 152 GLY B C 1
ATOM 2699 O O . GLY B 1 152 ? -3.037 -9.578 8.383 1 92.94 152 GLY B O 1
ATOM 2700 N N . LEU B 1 153 ? -3.584 -11.188 6.84 1 93.94 153 LEU B N 1
ATOM 2701 C CA . LEU B 1 153 ? -2.201 -11.523 6.508 1 93.94 153 LEU B CA 1
ATOM 2702 C C . LEU B 1 153 ? -1.625 -10.523 5.512 1 93.94 153 LEU B C 1
ATOM 2704 O O . LEU B 1 153 ? -2.281 -10.164 4.531 1 93.94 153 LEU B O 1
ATOM 2708 N N . ARG B 1 154 ? -0.449 -9.977 5.836 1 95.12 154 ARG B N 1
ATOM 2709 C CA . ARG B 1 154 ? 0.298 -9.109 4.93 1 95.12 154 ARG B CA 1
ATOM 2710 C C . ARG B 1 154 ? 1.463 -9.859 4.289 1 95.12 154 ARG B C 1
ATOM 2712 O O . ARG B 1 154 ? 2.006 -10.797 4.883 1 95.12 154 ARG B O 1
ATOM 2719 N N . LEU B 1 155 ? 1.79 -9.469 3.066 1 94.69 155 LEU B N 1
ATOM 2720 C CA . LEU B 1 155 ? 2.912 -10.094 2.375 1 94.69 155 LEU B CA 1
ATOM 2721 C C . LEU B 1 155 ? 4.207 -9.898 3.154 1 94.69 155 LEU B C 1
ATOM 2723 O O . LEU B 1 155 ? 4.996 -10.836 3.307 1 94.69 155 LEU B O 1
ATOM 2727 N N . PHE B 1 156 ? 4.383 -8.617 3.598 1 92.94 156 PHE B N 1
ATOM 2728 C CA . PHE B 1 156 ? 5.578 -8.273 4.359 1 92.94 156 PHE B CA 1
ATOM 2729 C C . PHE B 1 156 ? 5.258 -8.156 5.844 1 92.94 156 PHE B C 1
ATOM 2731 O O . PHE B 1 156 ? 4.242 -7.57 6.223 1 92.94 156 PHE B O 1
ATOM 2738 N N . GLN B 1 157 ? 6.09 -8.734 6.656 1 88.06 157 GLN B N 1
ATOM 2739 C CA . GLN B 1 157 ? 5.816 -8.82 8.086 1 88.06 157 GLN B CA 1
ATOM 2740 C C . GLN B 1 157 ? 6.805 -7.98 8.891 1 88.06 157 GLN B C 1
ATOM 2742 O O . GLN B 1 157 ? 7.891 -7.66 8.406 1 88.06 157 GLN B O 1
ATOM 2747 N N . ASP B 1 158 ? 6.289 -7.656 10.07 1 89.25 158 ASP B N 1
ATOM 2748 C CA . ASP B 1 158 ? 7.191 -6.945 10.977 1 89.25 158 ASP B CA 1
ATOM 2749 C C . ASP B 1 158 ? 8.414 -7.797 11.305 1 89.25 158 ASP B C 1
ATOM 2751 O O . ASP B 1 158 ? 8.289 -8.984 11.617 1 89.25 158 ASP B O 1
ATOM 2755 N N . GLY B 1 159 ? 9.516 -7.195 11.234 1 87.38 159 GLY B N 1
ATOM 2756 C CA . GLY B 1 159 ? 10.766 -7.906 11.477 1 87.38 159 GLY B CA 1
ATOM 2757 C C . GLY B 1 159 ? 11.523 -8.227 10.203 1 87.38 159 GLY B C 1
ATOM 2758 O O . GLY B 1 159 ? 12.719 -8.531 10.242 1 87.38 159 GLY B O 1
ATOM 2759 N N . ASP B 1 160 ? 10.82 -8.148 9.062 1 87.44 160 ASP B N 1
ATOM 2760 C CA . ASP B 1 160 ? 11.492 -8.344 7.781 1 87.44 160 ASP B CA 1
ATOM 2761 C C . ASP B 1 160 ? 12.523 -7.25 7.531 1 87.44 160 ASP B C 1
ATOM 2763 O O . ASP B 1 160 ? 12.375 -6.129 8.023 1 87.44 160 ASP B O 1
ATOM 2767 N N . PRO B 1 161 ? 13.562 -7.625 6.824 1 85.5 161 PRO B N 1
ATOM 2768 C CA . PRO B 1 161 ? 14.438 -6.539 6.379 1 85.5 161 PRO B CA 1
ATOM 2769 C C . PRO B 1 161 ? 13.766 -5.621 5.355 1 85.5 161 PRO B C 1
ATOM 2771 O O . PRO B 1 161 ? 12.812 -6.031 4.688 1 85.5 161 PRO B O 1
ATOM 2774 N N . SER B 1 162 ? 14.227 -4.383 5.379 1 87.44 162 SER B N 1
ATOM 2775 C CA . SER B 1 162 ? 13.781 -3.504 4.301 1 87.44 162 SER B CA 1
ATOM 2776 C C . SER B 1 162 ? 14.18 -4.055 2.938 1 87.44 162 SER B C 1
ATOM 2778 O O . SER B 1 162 ? 15.305 -4.531 2.76 1 87.44 162 SER B O 1
ATOM 2780 N N . ARG B 1 163 ? 13.289 -4.074 2.012 1 90.62 163 ARG B N 1
ATOM 2781 C CA . ARG B 1 163 ? 13.531 -4.586 0.667 1 90.62 163 ARG B CA 1
ATOM 2782 C C . ARG B 1 163 ? 13.273 -3.51 -0.383 1 90.62 163 ARG B C 1
ATOM 2784 O O . ARG B 1 163 ? 12.125 -3.107 -0.594 1 90.62 163 ARG B O 1
ATOM 2791 N N . PRO B 1 164 ? 14.359 -3.021 -0.997 1 94.19 164 PRO B N 1
ATOM 2792 C CA . PRO B 1 164 ? 14.133 -2.102 -2.113 1 94.19 164 PRO B CA 1
ATOM 2793 C C . PRO B 1 164 ? 13.516 -2.787 -3.33 1 94.19 164 PRO B C 1
ATOM 2795 O O . PRO B 1 164 ? 13.867 -3.928 -3.643 1 94.19 164 PRO B O 1
ATOM 2798 N N . MET B 1 165 ? 12.578 -2.174 -3.949 1 96.44 165 MET B N 1
ATOM 2799 C CA . MET B 1 165 ? 11.906 -2.652 -5.156 1 96.44 165 MET B CA 1
ATOM 2800 C C . MET B 1 165 ? 11.977 -1.608 -6.266 1 96.44 165 MET B C 1
ATOM 2802 O O . MET B 1 165 ? 12.258 -0.437 -6.008 1 96.44 165 MET B O 1
ATOM 2806 N N . LYS B 1 166 ? 11.852 -2.076 -7.438 1 96.62 166 LYS B N 1
ATOM 2807 C CA . LYS B 1 166 ? 11.727 -1.215 -8.609 1 96.62 166 LYS B CA 1
ATOM 2808 C C . LYS B 1 166 ? 10.328 -1.317 -9.219 1 96.62 166 LYS B C 1
ATOM 2810 O O . LYS B 1 166 ? 9.836 -2.418 -9.469 1 96.62 166 LYS B O 1
ATOM 2815 N N . LEU B 1 167 ? 9.688 -0.143 -9.422 1 97.75 167 LEU B N 1
ATOM 2816 C CA . LEU B 1 167 ? 8.375 -0.114 -10.062 1 97.75 167 LEU B CA 1
ATOM 2817 C C . LEU B 1 167 ? 8.508 -0.262 -11.57 1 97.75 167 LEU B C 1
ATOM 2819 O O . LEU B 1 167 ? 9.18 0.544 -12.227 1 97.75 167 LEU B O 1
ATOM 2823 N N . LEU B 1 168 ? 7.867 -1.285 -12.109 1 97.75 168 LEU B N 1
ATOM 2824 C CA . LEU B 1 168 ? 7.906 -1.518 -13.547 1 97.75 168 LEU B CA 1
ATOM 2825 C C . LEU B 1 168 ? 6.723 -0.85 -14.234 1 97.75 168 LEU B C 1
ATOM 2827 O O . LEU B 1 168 ? 6.855 -0.33 -15.344 1 97.75 168 LEU B O 1
ATOM 2831 N N . SER B 1 169 ? 5.586 -0.892 -13.594 1 97.81 169 SER B N 1
ATOM 2832 C CA . SER B 1 169 ? 4.395 -0.262 -14.148 1 97.81 169 SER B CA 1
ATOM 2833 C C . SER B 1 169 ? 3.355 0.008 -13.062 1 97.81 169 SER B C 1
ATOM 2835 O O . SER B 1 169 ? 3.334 -0.672 -12.031 1 97.81 169 SER B O 1
ATOM 2837 N N . ALA B 1 170 ? 2.588 1.041 -13.234 1 97.94 170 ALA B N 1
ATOM 2838 C CA . ALA B 1 170 ? 1.439 1.429 -12.422 1 97.94 170 ALA B CA 1
ATOM 2839 C C . ALA B 1 170 ? 0.24 1.778 -13.297 1 97.94 170 ALA B C 1
ATOM 2841 O O . ALA B 1 170 ? 0.238 2.809 -13.977 1 97.94 170 ALA B O 1
ATOM 2842 N N . THR B 1 171 ? -0.787 0.95 -13.234 1 97.69 171 THR B N 1
ATOM 2843 C CA . THR B 1 171 ? -1.94 1.136 -14.109 1 97.69 171 THR B CA 1
ATOM 2844 C C . THR B 1 171 ? -3.227 1.229 -13.297 1 97.69 171 THR B C 1
ATOM 2846 O O . THR B 1 171 ? -3.645 0.253 -12.672 1 97.69 171 THR B O 1
ATOM 2849 N N . PRO B 1 172 ? -3.867 2.404 -13.305 1 97.56 172 PRO B N 1
ATOM 2850 C CA . PRO B 1 172 ? -5.18 2.502 -12.664 1 97.56 172 PRO B CA 1
ATOM 2851 C C . PRO B 1 172 ? -6.301 1.928 -13.523 1 97.56 172 PRO B C 1
ATOM 2853 O O . PRO B 1 172 ? -6.285 2.072 -14.75 1 97.56 172 PRO B O 1
ATOM 2856 N N . PHE B 1 173 ? -7.191 1.241 -12.898 1 96.75 173 PHE B N 1
ATOM 2857 C CA . PHE B 1 173 ? -8.422 0.788 -13.539 1 96.75 173 PHE B CA 1
ATOM 2858 C C . PHE B 1 173 ? -9.57 1.748 -13.242 1 96.75 173 PHE B C 1
ATOM 2860 O O . PHE B 1 173 ? -9.438 2.635 -12.398 1 96.75 173 PHE B O 1
ATOM 2867 N N . ARG B 1 174 ? -10.727 1.521 -13.938 1 94.38 174 ARG B N 1
ATOM 2868 C CA . ARG B 1 174 ? -11.867 2.418 -13.805 1 94.38 174 ARG B CA 1
ATOM 2869 C C . ARG B 1 174 ? -12.469 2.346 -12.406 1 94.38 174 ARG B C 1
ATOM 2871 O O . ARG B 1 174 ? -13.062 3.312 -11.93 1 94.38 174 ARG B O 1
ATOM 2878 N N . THR B 1 175 ? -12.234 1.264 -11.688 1 93.44 175 THR B N 1
ATOM 2879 C CA . THR B 1 175 ? -12.812 1.036 -10.367 1 93.44 175 THR B CA 1
ATOM 2880 C C . THR B 1 175 ? -11.977 1.712 -9.281 1 93.44 175 THR B C 1
ATOM 2882 O O . THR B 1 175 ? -12.367 1.73 -8.117 1 93.44 175 THR B O 1
ATOM 2885 N N . GLY B 1 176 ? -10.844 2.205 -9.641 1 94.75 176 GLY B N 1
ATOM 2886 C CA . GLY B 1 176 ? -9.93 2.768 -8.656 1 94.75 176 GLY B CA 1
ATOM 2887 C C . GLY B 1 176 ? -8.883 1.777 -8.188 1 94.75 176 GLY B C 1
ATOM 2888 O O . GLY B 1 176 ? -8.023 2.117 -7.371 1 94.75 176 GLY B O 1
ATOM 2889 N N . LEU B 1 177 ? -8.969 0.567 -8.672 1 96.44 177 LEU B N 1
ATOM 2890 C CA . LEU B 1 177 ? -7.953 -0.441 -8.398 1 96.44 177 LEU B CA 1
ATOM 2891 C C . LEU B 1 177 ? -6.672 -0.137 -9.172 1 96.44 177 LEU B C 1
ATOM 2893 O O . LEU B 1 177 ? -6.719 0.283 -10.328 1 96.44 177 LEU B O 1
ATOM 2897 N N . LEU B 1 178 ? -5.527 -0.324 -8.531 1 98 178 LEU B N 1
ATOM 2898 C CA . LEU B 1 178 ? -4.234 -0.125 -9.18 1 98 178 LEU B CA 1
ATOM 2899 C C . LEU B 1 178 ? -3.539 -1.459 -9.422 1 98 178 LEU B C 1
ATOM 2901 O O . LEU B 1 178 ? -3.426 -2.283 -8.508 1 98 178 LEU B O 1
ATOM 2905 N N . HIS B 1 179 ? -3.23 -1.706 -10.656 1 98.44 179 HIS B N 1
ATOM 2906 C CA . HIS B 1 179 ? -2.316 -2.801 -10.969 1 98.44 179 HIS B CA 1
ATOM 2907 C C . HIS B 1 179 ? -0.866 -2.332 -10.938 1 98.44 179 HIS B C 1
ATOM 2909 O O . HIS B 1 179 ? -0.423 -1.608 -11.836 1 98.44 179 HIS B O 1
ATOM 2915 N N . LEU B 1 180 ? -0.1 -2.717 -9.898 1 98.5 180 LEU B N 1
ATOM 2916 C CA . LEU B 1 180 ? 1.303 -2.355 -9.719 1 98.5 180 LEU B CA 1
ATOM 2917 C C . LEU B 1 180 ? 2.209 -3.555 -9.977 1 98.5 180 LEU B C 1
ATOM 2919 O O . LEU B 1 180 ? 1.962 -4.645 -9.453 1 98.5 180 LEU B O 1
ATOM 2923 N N . VAL B 1 181 ? 3.225 -3.338 -10.773 1 98.56 181 VAL B N 1
ATOM 2924 C CA . VAL B 1 181 ? 4.203 -4.391 -11.023 1 98.56 181 VAL B CA 1
ATOM 2925 C C . VAL B 1 181 ? 5.574 -3.951 -10.508 1 98.56 181 VAL B C 1
ATOM 2927 O O . VAL B 1 181 ? 6.09 -2.906 -10.906 1 98.56 181 VAL B O 1
ATOM 2930 N N . TYR B 1 182 ? 6.078 -4.77 -9.578 1 98.31 182 TYR B N 1
ATOM 2931 C CA . TYR B 1 182 ? 7.387 -4.5 -9 1 98.31 182 TYR B CA 1
ATOM 2932 C C . TYR B 1 182 ? 8.367 -5.625 -9.305 1 98.31 182 TYR B C 1
ATOM 2934 O O . TYR B 1 182 ? 7.957 -6.75 -9.594 1 98.31 182 TYR B O 1
ATOM 2942 N N . THR B 1 183 ? 9.617 -5.289 -9.281 1 97.88 183 THR B N 1
ATOM 2943 C CA . THR B 1 183 ? 10.703 -6.258 -9.266 1 97.88 183 THR B CA 1
ATOM 2944 C C . THR B 1 183 ? 11.742 -5.895 -8.211 1 97.88 183 THR B C 1
ATOM 2946 O O . THR B 1 183 ? 11.891 -4.723 -7.855 1 97.88 183 THR B O 1
ATOM 2949 N N . PRO B 1 184 ? 12.336 -6.949 -7.582 1 95.25 184 PRO B N 1
ATOM 2950 C CA . PRO B 1 184 ? 13.422 -6.594 -6.668 1 95.25 184 PRO B CA 1
ATOM 2951 C C . PRO B 1 184 ? 14.469 -5.688 -7.32 1 95.25 184 PRO B C 1
ATOM 2953 O O . PRO B 1 184 ? 14.797 -5.867 -8.492 1 95.25 184 PRO B O 1
ATOM 2956 N N . ASP B 1 185 ? 14.859 -4.691 -6.562 1 93.5 185 ASP B N 1
ATOM 2957 C CA . ASP B 1 185 ? 15.875 -3.771 -7.074 1 93.5 185 ASP B CA 1
ATOM 2958 C C . ASP B 1 185 ? 17.281 -4.234 -6.695 1 93.5 185 ASP B C 1
ATOM 2960 O O . ASP B 1 185 ? 17.656 -4.168 -5.523 1 93.5 185 ASP B O 1
ATOM 2964 N N . PRO B 1 186 ? 18.047 -4.617 -7.656 1 87.88 186 PRO B N 1
ATOM 2965 C CA . PRO B 1 186 ? 19.406 -5.086 -7.34 1 87.88 186 PRO B CA 1
ATOM 2966 C C . PRO B 1 186 ? 20.359 -3.947 -6.98 1 87.88 186 PRO B C 1
ATOM 2968 O O . PRO B 1 186 ? 21.406 -4.184 -6.387 1 87.88 186 PRO B O 1
ATOM 2971 N N . ASN B 1 187 ? 20.047 -2.711 -7.301 1 88.81 187 ASN B N 1
ATOM 2972 C CA . ASN B 1 187 ? 20.859 -1.527 -7.02 1 88.81 187 ASN B CA 1
ATOM 2973 C C . ASN B 1 187 ? 20 -0.385 -6.477 1 88.81 187 ASN B C 1
ATOM 2975 O O . ASN B 1 187 ? 19.828 0.638 -7.141 1 88.81 187 ASN B O 1
ATOM 2979 N N . PRO B 1 188 ? 19.625 -0.58 -5.246 1 86.62 188 PRO B N 1
ATOM 2980 C CA . PRO B 1 188 ? 18.75 0.458 -4.695 1 86.62 188 PRO B CA 1
ATOM 2981 C C . PRO B 1 188 ? 19.469 1.794 -4.508 1 86.62 188 PRO B C 1
ATOM 2983 O O . PRO B 1 188 ? 20.688 1.826 -4.34 1 86.62 188 PRO B O 1
ATOM 2986 N N . PRO B 1 189 ? 18.641 2.887 -4.688 1 85.31 189 PRO B N 1
ATOM 2987 C CA . PRO B 1 189 ? 19.25 4.184 -4.398 1 85.31 189 PRO B CA 1
ATOM 2988 C C . PRO B 1 189 ? 19.734 4.297 -2.953 1 85.31 189 PRO B C 1
ATOM 2990 O O . PRO B 1 189 ? 19.266 3.562 -2.082 1 85.31 189 PRO B O 1
ATOM 2993 N N . THR B 1 190 ? 20.688 5.125 -2.822 1 82.25 190 THR B N 1
ATOM 2994 C CA . THR B 1 190 ? 21.219 5.398 -1.494 1 82.25 190 THR B CA 1
ATOM 2995 C C . THR B 1 190 ? 21.109 6.883 -1.16 1 82.25 190 THR B C 1
ATOM 2997 O O . THR B 1 190 ? 20.875 7.707 -2.045 1 82.25 190 THR B O 1
ATOM 3000 N N . GLY B 1 191 ? 21.172 7.238 0.109 1 80.5 191 GLY B N 1
ATOM 3001 C CA . GLY B 1 191 ? 21.141 8.633 0.519 1 80.5 191 GLY B CA 1
ATOM 3002 C C . GLY B 1 191 ? 20.312 8.875 1.769 1 80.5 191 GLY B C 1
ATOM 3003 O O . GLY B 1 191 ? 19.375 8.133 2.049 1 80.5 191 GLY B O 1
ATOM 3004 N N . GLY B 1 192 ? 20.75 9.891 2.496 1 80.19 192 GLY B N 1
ATOM 3005 C CA . GLY B 1 192 ? 20.047 10.297 3.709 1 80.19 192 GLY B CA 1
ATOM 3006 C C . GLY B 1 192 ? 19.422 11.672 3.607 1 80.19 192 GLY B C 1
ATOM 3007 O O . GLY B 1 192 ? 19.172 12.164 2.506 1 80.19 192 GLY B O 1
ATOM 3008 N N . TYR B 1 193 ? 19.031 12.164 4.777 1 77.25 193 TYR B N 1
ATOM 3009 C CA . TYR B 1 193 ? 18.359 13.453 4.871 1 77.25 193 TYR B CA 1
ATOM 3010 C C . TYR B 1 193 ? 19.188 14.547 4.203 1 77.25 193 TYR B C 1
ATOM 3012 O O . TYR B 1 193 ? 18.641 15.383 3.479 1 77.25 193 TYR B O 1
ATOM 3020 N N . GLU B 1 194 ? 20.422 14.5 4.434 1 76.44 194 GLU B N 1
ATOM 3021 C CA . GLU B 1 194 ? 21.297 15.547 3.898 1 76.44 194 GLU B CA 1
ATOM 3022 C C . GLU B 1 194 ? 21.25 15.578 2.375 1 76.44 194 GLU B C 1
ATOM 3024 O O . GLU B 1 194 ? 21.219 16.656 1.77 1 76.44 194 GLU B O 1
ATOM 3029 N N . GLU B 1 195 ? 21.203 14.438 1.78 1 75.88 195 GLU B N 1
ATOM 3030 C CA . GLU B 1 195 ? 21.109 14.352 0.326 1 75.88 195 GLU B CA 1
ATOM 3031 C C . GLU B 1 195 ? 19.719 14.734 -0.159 1 75.88 195 GLU B C 1
ATOM 3033 O O . GLU B 1 195 ? 19.562 15.367 -1.203 1 75.88 195 GLU B O 1
ATOM 3038 N N . ALA B 1 196 ? 18.734 14.43 0.647 1 74.19 196 ALA B N 1
ATOM 3039 C CA . ALA B 1 196 ? 17.344 14.68 0.277 1 74.19 196 ALA B CA 1
ATOM 3040 C C . ALA B 1 196 ? 17.016 16.172 0.308 1 74.19 196 ALA B C 1
ATOM 3042 O O . ALA B 1 196 ? 16.375 16.688 -0.606 1 74.19 196 ALA B O 1
ATOM 3043 N N . VAL B 1 197 ? 17.469 16.844 1.336 1 67.81 197 VAL B N 1
ATOM 3044 C CA . VAL B 1 197 ? 17.188 18.25 1.521 1 67.81 197 VAL B CA 1
ATOM 3045 C C . VAL B 1 197 ? 17.75 19.047 0.35 1 67.81 197 VAL B C 1
ATOM 3047 O O . VAL B 1 197 ? 17.188 20.078 -0.052 1 67.81 197 VAL B O 1
ATOM 3050 N N . GLY B 1 198 ? 18.812 18.547 -0.16 1 61.81 198 GLY B N 1
ATOM 3051 C CA . GLY B 1 198 ? 19.422 19.219 -1.302 1 61.81 198 GLY B CA 1
ATOM 3052 C C . GLY B 1 198 ? 18.562 19.172 -2.547 1 61.81 198 GLY B C 1
ATOM 3053 O O . GLY B 1 198 ? 18.828 19.875 -3.521 1 61.81 198 GLY B O 1
ATOM 3054 N N . GLN B 1 199 ? 17.516 18.391 -2.504 1 59.88 199 GLN B N 1
ATOM 3055 C CA . GLN B 1 199 ? 16.672 18.25 -3.68 1 59.88 199 GLN B CA 1
ATOM 3056 C C . GLN B 1 199 ? 15.375 19.031 -3.523 1 59.88 199 GLN B C 1
ATOM 3058 O O . GLN B 1 199 ? 14.516 19.016 -4.406 1 59.88 199 GLN B O 1
ATOM 3063 N N . LEU B 1 200 ? 15.195 19.625 -2.369 1 59.03 200 LEU B N 1
ATOM 3064 C CA . LEU B 1 200 ? 14.039 20.484 -2.16 1 59.03 200 LEU B CA 1
ATOM 3065 C C . LEU B 1 200 ? 14.086 21.688 -3.08 1 59.03 200 LEU B C 1
ATOM 3067 O O . LEU B 1 200 ? 15.164 22.188 -3.412 1 59.03 200 LEU B O 1
ATOM 3071 N N . PRO B 1 201 ? 12.898 21.875 -3.783 1 47.94 201 PRO B N 1
ATOM 3072 C CA . PRO B 1 201 ? 12.938 23.031 -4.676 1 47.94 201 PRO B CA 1
ATOM 3073 C C . PRO B 1 201 ? 13.414 24.312 -3.977 1 47.94 201 PRO B C 1
ATOM 3075 O O . PRO B 1 201 ? 13.133 24.5 -2.793 1 47.94 201 PRO B O 1
ATOM 3078 N N . ASP B 1 202 ? 14.656 24.859 -4.473 1 45.41 202 ASP B N 1
ATOM 3079 C CA . ASP B 1 202 ? 15.102 26.188 -4.078 1 45.41 202 ASP B CA 1
ATOM 3080 C C . ASP B 1 202 ? 13.961 27.188 -4.168 1 45.41 202 ASP B C 1
ATOM 3082 O O . ASP B 1 202 ? 13.086 27.078 -5.035 1 45.41 202 ASP B O 1
ATOM 3086 N N . GLU B 1 203 ? 13.648 27.984 -3.15 1 37.31 203 GLU B N 1
ATOM 3087 C CA . GLU B 1 203 ? 12.867 29.172 -3.498 1 37.31 203 GLU B CA 1
ATOM 3088 C C . GLU B 1 203 ? 13.438 29.859 -4.734 1 37.31 203 GLU B C 1
ATOM 3090 O O . GLU B 1 203 ? 14.648 29.844 -4.961 1 37.31 203 GLU B O 1
#

Foldseek 3Di:
DAAEEEEFEAEPVQARFFPDDDPCVVLDDPVNVVVVLVLLPFQEEEAEPVVLVVLQVPLVVVLVVPDPCVVVSVVSLVHQYEYEDPDDDDRDRPNYDYQDDDLQVSVVVVRPPPVTHYYYYYPRLVSVLVCVVSQNHAKYKYFYAHHDRPDHDGSDDPPDDDFDKDWPDWDADPSRIITTMIGGDPDDDDDDPVVVVVPPDDD/DAAEEEEFEAEPVQARFFPDDDPCVVLDDPVNVVVVLVLLPFQEEEAEPVVLVVLQVPLVVVLVVPDPCVVVSVVSLPHQYEYEDPDDDDRDRPNYDYQDDDLQVSVVVVRPPPVTHYYYYYPRLVSVLVCVVSQNHAKYKYFYAHHDRPDHDGSDDPPDDDFDKDWPDWDADPSRIITTMIGGDPDDDDDDPVVVVVPPDDD

pLDDT: mean 92.3, std 8.95, range [37.31, 98.69]

Sequence (406 aa):
MAKIVSSLFMALDAVVEPDKGNWHFPYFNDELGAAVDETHTADVFLFGRVTYDSFAGAWPEREAAGGEDAGFARRIGDVRKIVASRSPLDLTWRNSEQLQGDLVEAVAALKADPAIQKIALSGSISVVRQLLDAGLLDELHLFVHPATAGGGLRLFQDGDPSRPMKLLSATPFRTGLLHLVYTPDPNPPTGGYEEAVGQLPDEMAKIVSSLFMALDAVVEPDKGNWHFPYFNDELGAAVDETHTADVFLFGRVTYDSFAGAWPEREAAGGEDAGFARRIGDVRKIVASRSPLDLTWRNSEQLQGDLVEAVAALKADPAIQKIALSGSISVVRQLLDAGLLDELHLFVHPATAGGGLRLFQDGDPSRPMKLLSATPFRTGLLHLVYTPDPNPPTGGYEEAVGQLPDE

Organism: NCBI:txid88382

InterPro domains:
  IPR002734 Bacterial bifunctional deaminase-reductase, C-termin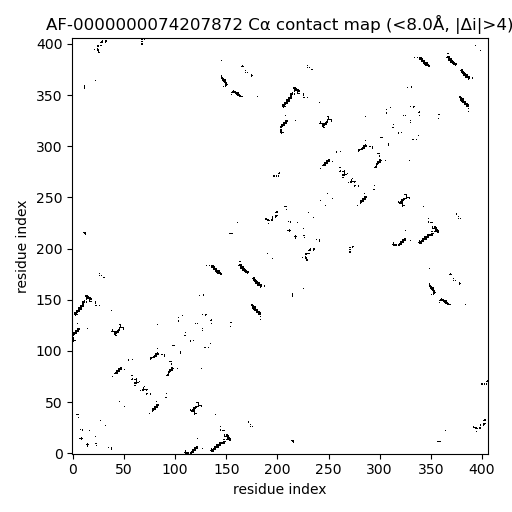al [PF01872] (3-177)
  IPR024072 Dihydrofolate reductase-like domain superfamily [G3DSA:3.40.430.10] (1-183)
  IPR024072 Dihydrofolate reductase-like domain superfamily [SSF53597] (4-183)
  IPR050765 Riboflavin Biosynthesis HTP Reductase [PTHR38011] (41-184)

Solvent-accessible surface area (backbone atoms only — not comparable to full-atom values): 21144 Å² total; per-residue (Å²): 113,28,43,30,35,37,44,40,58,24,24,62,51,28,25,53,43,54,72,60,80,71,83,63,31,34,62,51,37,54,68,54,35,52,53,52,47,57,57,62,63,44,57,30,37,48,27,23,53,71,45,41,52,54,45,56,69,42,36,60,57,39,31,71,66,59,50,62,51,12,58,59,26,47,50,60,45,69,29,41,30,37,30,44,58,97,57,92,76,89,77,84,47,65,56,53,44,72,50,66,77,56,67,69,60,43,49,52,52,52,31,60,33,87,88,34,62,29,35,18,31,55,65,24,54,71,53,50,45,52,32,52,73,69,68,59,48,49,35,42,36,37,40,35,36,41,28,33,48,22,33,52,46,45,76,64,47,74,75,40,71,62,44,50,37,36,56,76,46,80,45,76,45,96,77,33,32,30,46,33,32,32,26,72,36,93,76,60,71,71,54,43,64,75,62,25,44,69,31,36,68,67,120,114,27,44,30,33,38,43,40,56,24,25,62,52,27,24,54,44,54,72,58,80,69,82,61,31,35,62,51,35,53,68,53,34,49,52,51,48,58,58,63,64,43,57,28,38,50,27,24,53,69,44,41,53,55,46,56,68,44,36,61,56,39,30,73,66,59,50,62,51,14,56,59,26,47,52,62,45,68,28,40,30,37,30,44,57,98,58,95,76,88,77,82,50,64,55,52,45,72,50,67,77,56,67,69,60,41,49,51,50,52,29,59,33,87,89,35,61,28,36,18,30,55,65,25,54,72,53,52,46,53,31,52,75,68,68,60,49,52,34,43,36,37,40,34,35,41,27,32,46,22,33,52,47,44,75,65,46,76,76,41,72,61,44,50,38,36,56,74,46,79,44,75,46,97,77,30,33,29,46,33,33,31,25,74,36,93,73,61,71,69,53,44,64,75,60,25,44,69,33,36,69,68,123

Radius of gyration: 23.55 Å; Cα contacts (8 Å, |Δi|>4): 872; chains: 2; bounding box: 42×69×52 Å

Nearest PDB structures (foldseek):
  8jsv-assembly5_J  TM=8.480E-01  e=5.528E-16  Leptospira interrogans serovar Pomona
  2gd9-assembly1_B  TM=8.132E-01  e=3.436E-12  Bacillus subtilis
  2gd9-assembly1_A  TM=7.855E-01  e=3.436E-12  Bacillus subtilis
  3kgy-assembly1_B  TM=7.401E-01  e=1.134E-11  Chloroflexus aurantiacus J-10-fl
  3ky8-assembly1_B  TM=7.888E-01  e=5.810E-11  Shewanella loihica PV-4